Protein AF-0000000084714680 (afdb_homodimer)

Radius of gyration: 28.38 Å; Cα contacts (8 Å, |Δi|>4): 1231; chains: 2; bounding box: 52×91×64 Å

Organism: Cystobacter fuscus (strain ATCC 25194 / DSM 2262 / NBRC 100088 / M29) (NCBI:txid1242864)

Nearest PDB structures (foldseek):
  5ogl-assembly1_A  TM=5.690E-01  e=1.073E-03  Campylobacter lari RM2100
  8if8-assembly1_C  TM=4.526E-01  e=3.353E-04  Mycobacterium tuberculosis H37Rv
  8if8-assembly1_B  TM=4.795E-01  e=6.974E-04  Mycobacterium tuberculosis H37Rv
  3rce-assembly1_A  TM=5.609E-01  e=5.285E-03  Campylobacter lari
  7wld-assembly1_U  TM=5.405E-01  e=6.014E-03  Homo sapiens

pLDDT: mean 89.61, std 11.89, range [38.84, 98.88]

Sequence (722 aa):
MRELGARIAFPVGLFVFSRLALWLLARVSLVLETRLYRPPFKYPGLAGLEAFCWWDCGWYVGIAQEGYTRAQATNFFPLLPLLGRLVHELTGLSLPVALVGIAQVAGLLALVVLYQLFRELADEEESRTALLLFTAYPFAFFHSVGYPESLMVLLTALAVALSLRGRHGWAGLTLGVAGLARHLSLLAGFSLLYQQLRSRGGGLRALLHRDV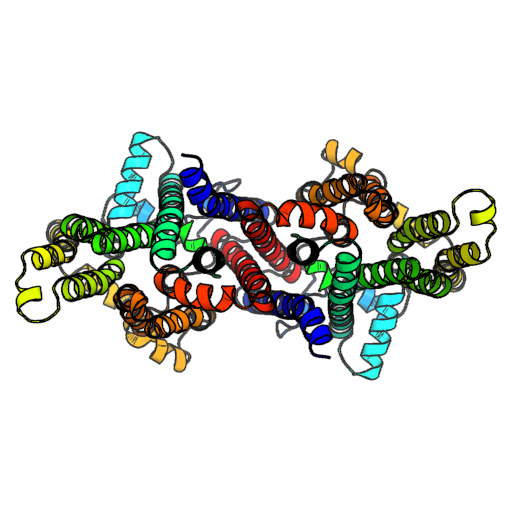LALLLPPLITSLYFVYLWRTFGDPQLWWKVRAQGWGGAWAGLGDWLRGKWAPEVGLYVVVSFIPGVGALLLLRQRRWWVLAAFALPLMLVLWTVGLVGLGRYSAAVWPAFLPLGAWLARRPALRDPIILGCALFQGMLVYFFVHSYPINMRELGARIAFPVGLFVFSRLALWLLARVSLVLETRLYRPPFKYPGLAGLEAFCWWDCGWYVGIAQEGYTRAQATNFFPLLPLLGRLVHELTGLSLPVALVGIAQVAGLLALVVLYQLFRELADEEESRTALLLFTAYPFAFFHSVGYPESLMVLLTALAVALSLRGRHGWAGLTLGVAGLARHLSLLAGFSLLYQQLRSRGGGLRALLHRDVLALLLPPLITSLYFVYLWRTFGDPQLWWKVRAQGWGGAWAGLGDWLRGKWAPEVGLYVVVSFIPGVGALLLLRQRRWWVLAAFALPLMLVLWTVGLVGLGRYSAAVWPAFLPLGAWLARRPALRDPIILGCALFQGMLVYFFVHSYPIN

Secondary structure (DSSP, 8-state):
-HHHHHHHHHHHHHHHHHHHHHHHHHHHHHHH-SS---TT----SSSSGGGG--THHHHHHHHHHH-S-SGGGGGS-SHHHHHHHHHHHHH---HHHHHHHHHHHHHHHHHHHHHHHHHHHS-HHHHHHHHHHHHHSTTGGGGGSSSSHHHHHHHHHHHHHHHHTT-HHHHHHHHHHHHHH-GGGGGGHHHHHHHHHHHTTSSHHHHTSGGGGGGGHHHHHHHHHHHHHHHHHS-TTHHHHHHHHHTTTTT-HHHHHHTT-S-HHHHHHHHHHHHHHHHHHHGGG-GGGHHHHHHHHHHHHHHHHH-STTHHHHHTT-GGGHHHHHHHHHT-HHHHHHHHHHHHHHHHHHHHHHHTT----/-HHHHHHHHHHHHHHHHHHHHHHHHHHHHHHH-SS---TT----SS-SGGGG--THHHHHHHHHHH-S-SGGGGGS-SHHHHHHHHHHHHH---HHHHHHHHHHHHHHHHHHHHHHHHHHHS-HHHHHHHHHHHHHSTTGGGGGSSSSHHHHHHHHHHHHHHHHTT-HHHHHHHHHHHHHH-GGGGGGHHHHHHHHHHHTTSSHHHHTSGGGGGGGHHHHHHHHHHHHHHHHHS-TTHHHHHHHHHSGGGG-HHHHHHTT-S-HHHHHHHHHHHHHHHHHHHGGG-GGGHHHHHHHHHHHHHHHHH-STTHHHHHTT-GGGHHHHHHHHHT-HHHHHHHHHHHHHHHHHHHHHHHTT----

Solvent-accessible surface area (backbone atoms only — not comparable to full-atom values): 34386 Å² total; per-residue (Å²): 105,71,66,56,46,61,65,42,41,37,40,51,31,37,42,52,31,44,51,50,27,51,48,50,43,46,29,51,48,46,68,76,41,72,77,61,40,42,78,90,56,66,84,91,60,85,61,49,63,49,49,36,39,54,72,70,22,51,56,37,42,46,34,36,72,72,40,86,80,47,73,72,50,54,76,55,46,56,46,51,22,53,50,15,37,51,46,18,70,73,70,68,45,54,48,49,43,25,30,16,49,51,9,43,53,29,31,48,51,23,40,46,53,46,43,57,49,35,44,75,73,39,53,68,60,25,21,51,36,10,52,49,44,50,63,24,34,51,38,26,66,41,30,49,18,29,44,44,48,10,44,27,41,26,28,37,49,49,16,49,48,30,34,76,71,65,38,37,59,60,14,16,49,37,26,9,55,16,23,28,33,33,67,73,34,48,43,42,50,44,16,46,50,47,46,49,29,60,75,52,73,37,66,72,68,28,64,68,34,74,62,47,56,20,65,50,35,24,62,54,50,36,43,50,56,34,51,48,35,25,74,74,71,70,37,57,58,46,47,61,50,43,46,58,64,71,50,68,54,33,71,42,18,55,69,42,49,75,71,64,76,55,58,72,67,41,54,51,23,55,61,60,37,45,55,43,48,52,13,20,58,47,20,68,77,38,77,88,35,38,45,44,26,41,21,29,42,58,48,47,52,48,42,45,36,31,32,46,70,48,24,27,43,53,46,48,48,42,60,56,9,28,45,44,47,12,41,58,30,52,76,33,67,46,49,35,58,21,50,40,43,17,28,14,23,39,17,19,38,51,49,52,41,36,50,32,51,41,90,73,57,106,70,64,57,45,60,65,41,40,37,42,51,30,37,42,53,31,43,51,49,27,52,50,50,42,49,35,50,49,49,68,76,40,73,78,64,40,40,80,88,54,68,83,94,59,92,49,65,60,49,46,36,40,53,72,69,22,50,55,36,43,47,34,35,73,72,40,86,81,49,73,71,50,52,76,56,48,56,45,51,22,52,51,16,36,51,45,16,72,73,69,67,46,56,46,49,42,26,30,16,48,50,8,43,52,29,31,49,51,21,40,46,52,46,43,56,49,36,45,75,72,38,54,68,62,24,22,52,36,10,51,48,44,50,63,23,34,50,38,27,64,41,29,48,19,29,44,43,49,11,44,28,40,24,26,37,49,48,15,50,50,31,35,75,70,67,37,37,58,60,14,16,50,36,26,8,55,15,23,28,33,34,67,75,33,48,43,42,50,44,16,46,50,47,46,49,29,60,74,52,74,36,68,70,67,28,64,68,34,74,62,47,58,23,64,48,35,24,62,54,51,34,44,50,57,34,53,47,35,25,72,75,71,70,37,58,58,45,47,61,52,44,45,55,68,74,49,53,70,26,68,43,18,54,68,43,48,77,71,63,75,56,58,73,68,41,54,51,21,55,62,59,38,46,54,44,47,53,13,19,60,48,20,68,76,39,76,87,36,38,46,43,27,42,20,28,43,58,47,48,52,47,42,46,35,32,31,45,70,46,24,26,44,54,46,49,47,43,61,57,9,28,45,46,48,11,40,59,29,53,75,32,66,46,51,36,57,21,50,40,44,17,28,14,22,39,18,18,36,50,50,52,41,36,50,31,47,42,93,73,57

InterPro domains:
  IPR007315 GPI mannosyltransferase 2 [PF04188] (49-196)
  IPR007315 GPI mannosyltransferase 2 [PTHR12468] (48-198)

Structure (mmCIF, N/CA/C/O backbone):
data_AF-0000000084714680-model_v1
#
loop_
_entity.id
_entity.type
_entity.pdbx_description
1 polymer 'Putative integral membrane protein'
#
loop_
_atom_site.group_PDB
_atom_site.id
_atom_site.type_symbol
_atom_site.label_atom_id
_atom_site.label_alt_id
_atom_site.label_comp_id
_atom_site.label_asym_id
_atom_site.label_entity_id
_atom_site.label_seq_id
_atom_site.pdbx_PDB_ins_code
_atom_site.Cartn_x
_atom_site.Cartn_y
_atom_site.Cartn_z
_atom_site.occupancy
_atom_site.B_iso_or_equiv
_atom_site.auth_seq_id
_atom_site.auth_comp_id
_atom_site.auth_asym_id
_atom_site.auth_atom_id
_atom_site.pdbx_PDB_model_num
ATOM 1 N N . MET A 1 1 ? -20.781 4.375 26.234 1 39.19 1 MET A N 1
ATOM 2 C CA . MET A 1 1 ? -19.406 3.879 26.219 1 39.19 1 MET A CA 1
ATOM 3 C C . MET A 1 1 ? -19.172 2.957 25.031 1 39.19 1 MET A C 1
ATOM 5 O O . MET A 1 1 ? -18.156 3.057 24.344 1 39.19 1 MET A O 1
ATOM 9 N N . ARG A 1 2 ? -20.156 2.002 24.766 1 51.03 2 ARG A N 1
ATOM 10 C CA . ARG A 1 2 ? -20.078 1.111 23.609 1 51.03 2 ARG A CA 1
ATOM 11 C C . ARG A 1 2 ? -20.156 1.898 22.297 1 51.03 2 ARG A C 1
ATOM 13 O O . ARG A 1 2 ? -19.453 1.572 21.344 1 51.03 2 ARG A O 1
ATOM 20 N N . GLU A 1 3 ? -20.969 2.947 22.359 1 55.44 3 GLU A N 1
ATOM 21 C CA . GLU A 1 3 ? -21.094 3.783 21.172 1 55.44 3 GLU A CA 1
ATOM 22 C C . GLU A 1 3 ? -19.812 4.562 20.906 1 55.44 3 GLU A C 1
ATOM 24 O O . GLU A 1 3 ? -19.406 4.703 19.75 1 55.44 3 GLU A O 1
ATOM 29 N N . LEU A 1 4 ? -19.234 5.098 21.984 1 56.41 4 LEU A N 1
ATOM 30 C CA . LEU A 1 4 ? -17.969 5.797 21.859 1 56.41 4 LEU A CA 1
ATOM 31 C C . LEU A 1 4 ? -16.875 4.855 21.359 1 56.41 4 LEU A C 1
ATOM 33 O O . LEU A 1 4 ? -16.031 5.246 20.547 1 56.41 4 LEU A O 1
ATOM 37 N N . GLY A 1 5 ? -16.938 3.713 21.859 1 61.12 5 GLY A N 1
ATOM 38 C CA . GLY A 1 5 ? -15.969 2.695 21.453 1 61.12 5 GLY A CA 1
ATOM 39 C C . GLY A 1 5 ? -16.047 2.363 19.969 1 61.12 5 GLY A C 1
ATOM 40 O O . GLY A 1 5 ? -15.016 2.291 19.297 1 61.12 5 GLY A O 1
ATOM 41 N N . ALA A 1 6 ? -17.25 2.242 19.641 1 64.75 6 ALA A N 1
ATOM 42 C CA . ALA A 1 6 ? -17.484 1.922 18.234 1 64.75 6 ALA A CA 1
ATOM 43 C C . ALA A 1 6 ? -17.078 3.08 17.328 1 64.75 6 ALA A C 1
ATOM 45 O O . ALA A 1 6 ? -16.562 2.863 16.234 1 64.75 6 ALA A O 1
ATOM 46 N N . ARG A 1 7 ? -17.156 4.254 18.031 1 78.06 7 ARG A N 1
ATOM 47 C CA . ARG A 1 7 ? -16.875 5.469 17.281 1 78.06 7 ARG A CA 1
ATOM 48 C C . ARG A 1 7 ? -15.375 5.691 17.141 1 78.06 7 ARG A C 1
ATOM 50 O O . ARG A 1 7 ? -14.922 6.398 16.234 1 78.06 7 ARG A O 1
ATOM 57 N N . ILE A 1 8 ? -14.641 5.086 18.016 1 89.75 8 ILE A N 1
ATOM 58 C CA . ILE A 1 8 ? -13.203 5.352 17.922 1 89.75 8 ILE A CA 1
ATOM 59 C C . ILE A 1 8 ? -12.484 4.121 17.391 1 89.75 8 ILE A C 1
ATOM 61 O O . ILE A 1 8 ? -11.305 4.188 17.047 1 89.75 8 ILE A O 1
ATOM 65 N N . ALA A 1 9 ? -13.172 3.062 17.281 1 89.88 9 ALA A N 1
ATOM 66 C CA . ALA A 1 9 ? -12.547 1.812 16.859 1 89.88 9 ALA A CA 1
ATOM 67 C C . ALA A 1 9 ? -11.961 1.934 15.461 1 89.88 9 ALA A C 1
ATOM 69 O O . ALA A 1 9 ? -10.852 1.456 15.203 1 89.88 9 ALA A O 1
ATOM 70 N N . PHE A 1 10 ? -12.672 2.668 14.609 1 92.62 10 PHE A N 1
ATOM 71 C CA . PHE A 1 10 ? -12.227 2.736 13.227 1 92.62 10 PHE A CA 1
ATOM 72 C C . PHE A 1 10 ? -10.961 3.576 13.094 1 92.62 10 PHE A C 1
ATOM 74 O O . PHE A 1 10 ? -9.953 3.109 12.562 1 92.62 10 PHE A O 1
ATOM 81 N N . PRO A 1 11 ? -10.953 4.809 13.664 1 95.81 11 PRO A N 1
ATOM 82 C CA . PRO A 1 11 ? -9.719 5.594 13.547 1 95.81 11 PRO A CA 1
ATOM 83 C C . PRO A 1 11 ? -8.547 4.969 14.297 1 95.81 11 PRO A C 1
ATOM 85 O O . PRO A 1 11 ? -7.402 5.066 13.852 1 95.81 11 PRO A O 1
ATOM 88 N N . VAL A 1 12 ? -8.781 4.348 15.359 1 95 12 VAL A N 1
ATOM 89 C CA . VAL A 1 12 ? -7.719 3.691 16.109 1 95 12 VAL A CA 1
ATOM 90 C C . VAL A 1 12 ? -7.184 2.496 15.328 1 95 12 VAL A C 1
ATOM 92 O O . VAL A 1 12 ? -5.973 2.271 15.273 1 95 12 VAL A O 1
ATOM 95 N N . GLY A 1 13 ? -8.125 1.704 14.758 1 92.38 13 GLY A N 1
ATOM 96 C CA . GLY A 1 13 ? -7.699 0.608 13.906 1 92.38 13 GLY A CA 1
ATOM 97 C C . GLY A 1 13 ? -6.875 1.065 12.719 1 92.38 13 GLY A C 1
ATOM 98 O O . GLY A 1 13 ? -5.855 0.454 12.391 1 92.38 13 GLY A O 1
ATOM 99 N N . LEU A 1 14 ? -7.309 2.141 12.086 1 94.38 14 LEU A N 1
ATOM 100 C CA . LEU A 1 14 ? -6.582 2.715 10.961 1 94.38 14 LEU A CA 1
ATOM 101 C C . LEU A 1 14 ? -5.172 3.119 11.367 1 94.38 14 LEU A C 1
ATOM 103 O O . LEU A 1 14 ? -4.211 2.869 10.641 1 94.38 14 LEU A O 1
ATOM 107 N N . PHE A 1 15 ? -5.113 3.732 12.531 1 95.94 15 PHE A N 1
ATOM 108 C CA . PHE A 1 15 ? -3.811 4.145 13.039 1 95.94 15 PHE A CA 1
ATOM 109 C C . PHE A 1 15 ? -2.93 2.934 13.312 1 95.94 15 PHE A C 1
ATOM 111 O O . PHE A 1 15 ? -1.786 2.875 12.859 1 95.94 15 PHE A O 1
ATOM 118 N N . VAL A 1 16 ? -3.404 1.96 14.023 1 93.5 16 VAL A N 1
ATOM 119 C CA . VAL A 1 16 ? -2.615 0.819 14.477 1 93.5 16 VAL A CA 1
ATOM 120 C C . VAL A 1 16 ? -2.096 0.038 13.273 1 93.5 16 VAL A C 1
ATOM 122 O O . VAL A 1 16 ? -0.899 -0.25 13.18 1 93.5 16 VAL A O 1
ATOM 125 N N . PHE A 1 17 ? -2.902 -0.217 12.305 1 90.5 17 PHE A N 1
ATOM 126 C CA . PHE A 1 17 ? -2.502 -1.084 11.203 1 90.5 17 PHE A CA 1
ATOM 127 C C . PHE A 1 17 ? -1.638 -0.324 10.203 1 90.5 17 PHE A C 1
ATOM 129 O O . PHE A 1 17 ? -0.724 -0.896 9.609 1 90.5 17 PHE A O 1
ATOM 136 N N . SER A 1 18 ? -1.928 0.949 9.992 1 93.19 18 SER A N 1
ATOM 137 C CA . SER A 1 18 ? -1.068 1.726 9.102 1 93.19 18 SER A CA 1
ATOM 138 C C . SER A 1 18 ? 0.313 1.935 9.711 1 93.19 18 SER A C 1
ATOM 140 O O . SER A 1 18 ? 1.329 1.766 9.039 1 93.19 18 SER A O 1
ATOM 142 N N . ARG A 1 19 ? 0.359 2.197 11.062 1 93.5 19 ARG A N 1
ATOM 143 C CA . ARG A 1 19 ? 1.641 2.457 11.711 1 93.5 19 ARG A CA 1
ATOM 144 C C . ARG A 1 19 ? 2.438 1.169 11.891 1 93.5 19 ARG A C 1
ATOM 146 O O . ARG A 1 19 ? 3.67 1.187 11.859 1 93.5 19 ARG A O 1
ATOM 153 N N . LEU A 1 20 ? 1.74 0.105 12.148 1 90.69 20 LEU A N 1
ATOM 154 C CA . LEU A 1 20 ? 2.418 -1.186 12.195 1 90.69 20 LEU A CA 1
ATOM 155 C C . LEU A 1 20 ? 3.043 -1.526 10.852 1 90.69 20 LEU A C 1
ATOM 157 O O . LEU A 1 20 ? 4.18 -2.006 10.789 1 90.69 20 LEU A O 1
ATOM 161 N N . ALA A 1 21 ? 2.293 -1.314 9.82 1 91.5 21 ALA A N 1
ATOM 162 C CA . ALA A 1 21 ? 2.805 -1.581 8.477 1 91.5 21 ALA A CA 1
ATOM 163 C C . ALA A 1 21 ? 4.023 -0.715 8.172 1 91.5 21 ALA A C 1
ATOM 165 O O . ALA A 1 21 ? 5.012 -1.198 7.613 1 91.5 21 ALA A O 1
ATOM 166 N N . LEU A 1 22 ? 3.953 0.566 8.516 1 92.56 22 LEU A N 1
ATOM 167 C CA . LEU A 1 22 ? 5.066 1.479 8.281 1 92.56 22 LEU A CA 1
ATOM 168 C C . LEU A 1 22 ? 6.297 1.054 9.078 1 92.56 22 LEU A C 1
ATOM 170 O O . LEU A 1 22 ? 7.414 1.084 8.562 1 92.56 22 LEU A O 1
ATOM 174 N N . TRP A 1 23 ? 6.023 0.676 10.289 1 89.88 23 TRP A N 1
ATOM 175 C CA . TRP A 1 23 ? 7.121 0.241 11.148 1 89.88 23 TRP A CA 1
ATOM 176 C C . TRP A 1 23 ? 7.758 -1.034 10.609 1 89.88 23 TRP A C 1
ATOM 178 O O . TRP A 1 23 ? 8.984 -1.144 10.547 1 89.88 23 TRP A O 1
ATOM 188 N N . LEU A 1 24 ? 6.965 -2.014 10.25 1 87.38 24 LEU A N 1
ATOM 189 C CA . LEU A 1 24 ? 7.473 -3.266 9.703 1 87.38 24 LEU A CA 1
ATOM 190 C C . LEU A 1 24 ? 8.211 -3.025 8.391 1 87.38 24 LEU A C 1
ATOM 192 O O . LEU A 1 24 ? 9.242 -3.648 8.125 1 87.38 24 LEU A O 1
ATOM 196 N N . LEU A 1 25 ? 7.605 -2.188 7.59 1 89.31 25 LEU A N 1
ATOM 197 C CA . LEU A 1 25 ? 8.242 -1.816 6.328 1 89.31 25 LEU A CA 1
ATOM 198 C C . LEU A 1 25 ? 9.633 -1.243 6.574 1 89.31 25 LEU A C 1
ATOM 200 O O . LEU A 1 25 ? 10.594 -1.637 5.91 1 89.31 25 LEU A O 1
ATOM 204 N N . ALA A 1 26 ? 9.734 -0.326 7.477 1 87.88 26 ALA A N 1
ATOM 205 C CA . ALA A 1 26 ? 11.023 0.293 7.789 1 87.88 26 ALA A CA 1
ATOM 206 C C . ALA A 1 26 ? 12.016 -0.74 8.312 1 87.88 26 ALA A C 1
ATOM 208 O O . ALA A 1 26 ? 13.164 -0.793 7.855 1 87.88 26 ALA A O 1
ATOM 209 N N . ARG A 1 27 ? 11.555 -1.599 9.188 1 85.19 27 ARG A N 1
ATOM 210 C CA . ARG A 1 27 ? 12.422 -2.6 9.797 1 85.19 27 ARG A CA 1
ATOM 211 C C . ARG A 1 27 ? 12.891 -3.615 8.766 1 85.19 27 ARG A C 1
ATOM 213 O O . ARG A 1 27 ? 14.086 -3.908 8.672 1 85.19 27 ARG A O 1
ATOM 220 N N . VAL A 1 28 ? 12.023 -4.133 8.023 1 84.81 28 VAL A N 1
ATOM 221 C CA . VAL A 1 28 ? 12.344 -5.168 7.047 1 84.81 28 VAL A CA 1
ATOM 222 C C . VAL A 1 28 ? 13.227 -4.582 5.945 1 84.81 28 VAL A C 1
ATOM 224 O O . VAL A 1 28 ? 14.188 -5.219 5.512 1 84.81 28 VAL A O 1
ATOM 227 N N . SER A 1 29 ? 12.891 -3.41 5.5 1 84.75 29 SER A N 1
ATOM 228 C CA . SER A 1 29 ? 13.664 -2.795 4.426 1 84.75 29 SER A CA 1
ATOM 229 C C . SER A 1 29 ? 15.102 -2.537 4.863 1 84.75 29 SER A C 1
ATOM 231 O O . SER A 1 29 ? 16.031 -2.725 4.082 1 84.75 29 SER A O 1
ATOM 233 N N . LEU A 1 30 ? 15.266 -2.146 6.078 1 80.69 30 LEU A N 1
ATOM 234 C CA . LEU A 1 30 ? 16.594 -1.802 6.566 1 80.69 30 LEU A CA 1
ATOM 235 C C . LEU A 1 30 ? 17.406 -3.059 6.859 1 80.69 30 LEU A C 1
ATOM 237 O O . LEU A 1 30 ? 18.641 -3.027 6.836 1 80.69 30 LEU A O 1
ATOM 241 N N . VAL A 1 31 ? 16.719 -4.156 7.125 1 78.94 31 VAL A N 1
ATOM 242 C CA . VAL A 1 31 ? 17.391 -5.438 7.316 1 78.94 31 VAL A CA 1
ATOM 243 C C . VAL A 1 31 ? 17.812 -6.008 5.961 1 78.94 31 VAL A C 1
ATOM 245 O O . VAL A 1 31 ? 18.906 -6.559 5.824 1 78.94 31 VAL A O 1
ATOM 248 N N . LEU A 1 32 ? 16.969 -5.867 5.016 1 77.25 32 LEU A N 1
ATOM 249 C CA . LEU A 1 32 ? 17.234 -6.457 3.705 1 77.25 32 LEU A CA 1
ATOM 250 C C . LEU A 1 32 ? 18.25 -5.633 2.932 1 77.25 32 LEU A C 1
ATOM 252 O O . LEU A 1 32 ? 18.984 -6.168 2.088 1 77.25 32 LEU A O 1
ATOM 256 N N . GLU A 1 33 ? 18.25 -4.355 3.141 1 74.12 33 GLU A N 1
ATOM 257 C CA . GLU A 1 33 ? 19.172 -3.475 2.445 1 74.12 33 GLU A CA 1
ATOM 258 C C . GLU A 1 33 ? 19.828 -2.482 3.41 1 74.12 33 GLU A C 1
ATOM 260 O O . GLU A 1 33 ? 19.234 -1.443 3.721 1 74.12 33 GLU A O 1
ATOM 265 N N . THR A 1 34 ? 20.953 -2.885 3.75 1 68.12 34 THR A N 1
ATOM 266 C CA . THR A 1 34 ? 21.656 -2.076 4.742 1 68.12 34 THR A CA 1
ATOM 267 C C . THR A 1 34 ? 22.531 -1.025 4.066 1 68.12 34 THR A C 1
ATOM 269 O O . THR A 1 34 ? 23.016 -0.108 4.723 1 68.12 34 THR A O 1
ATOM 272 N N . ARG A 1 35 ? 22.766 -1.176 2.756 1 62.41 35 ARG A N 1
ATOM 273 C CA . ARG A 1 35 ? 23.75 -0.356 2.068 1 62.41 35 ARG A CA 1
ATOM 274 C C . ARG A 1 35 ? 23.156 0.988 1.657 1 62.41 35 ARG A C 1
ATOM 276 O O . ARG A 1 35 ? 23.891 1.951 1.429 1 62.41 35 ARG A O 1
ATOM 283 N N . LEU A 1 36 ? 21.812 0.906 1.465 1 58.91 36 LEU A N 1
ATOM 284 C CA . LEU A 1 36 ? 21.234 2.08 0.821 1 58.91 36 LEU A CA 1
ATOM 285 C C . LEU A 1 36 ? 20.984 3.188 1.838 1 58.91 36 LEU A C 1
ATOM 287 O O . LEU A 1 36 ? 19.984 3.154 2.562 1 58.91 36 LEU A O 1
ATOM 291 N N . TYR A 1 37 ? 21.859 3.803 2.336 1 59.56 37 TYR A N 1
ATOM 292 C CA . TYR A 1 37 ? 21.688 5.047 3.078 1 59.56 37 TYR A CA 1
ATOM 293 C C . TYR A 1 37 ? 22.359 6.211 2.359 1 59.56 37 TYR A C 1
ATOM 295 O O . TYR A 1 37 ? 23.5 6.098 1.923 1 59.56 37 TYR A O 1
ATOM 303 N N . ARG A 1 38 ? 21.625 6.988 1.831 1 55.03 38 ARG A N 1
ATOM 304 C CA . ARG A 1 38 ? 22.266 8.156 1.256 1 55.03 38 ARG A CA 1
ATOM 305 C C . ARG A 1 38 ? 23.078 8.914 2.312 1 55.03 38 ARG A C 1
ATOM 307 O O . ARG A 1 38 ? 22.578 9.18 3.408 1 55.03 38 ARG A O 1
ATOM 314 N N . PRO A 1 39 ? 24.453 9.016 2.123 1 53.91 39 PRO A N 1
ATOM 315 C CA . PRO A 1 39 ? 25.156 9.922 3.033 1 53.91 39 PRO A CA 1
ATOM 316 C C . PRO A 1 39 ? 24.391 11.219 3.283 1 53.91 39 PRO A C 1
ATOM 318 O O . PRO A 1 39 ? 23.625 11.664 2.424 1 53.91 39 PRO A O 1
ATOM 321 N N . PRO A 1 40 ? 24.75 11.805 4.477 1 48.47 40 PRO A N 1
ATOM 322 C CA . PRO A 1 40 ? 25.656 11.43 5.566 1 48.47 40 PRO A CA 1
ATOM 323 C C . PRO A 1 40 ? 25 10.492 6.582 1 48.47 40 PRO A C 1
ATOM 325 O O . PRO A 1 40 ? 25.578 10.219 7.637 1 48.47 40 PRO A O 1
ATOM 328 N N . PHE A 1 41 ? 23.766 10.086 6.27 1 53.38 41 PHE A N 1
ATOM 329 C CA . PHE A 1 41 ? 23.078 9.422 7.367 1 53.38 41 PHE A CA 1
ATOM 330 C C . PHE A 1 41 ? 23.469 7.953 7.453 1 53.38 41 PHE A C 1
ATOM 332 O O . PHE A 1 41 ? 23.703 7.305 6.426 1 53.38 41 PHE A O 1
ATOM 339 N N . LYS A 1 42 ? 24.203 7.594 8.531 1 54.34 42 LYS A N 1
ATOM 340 C CA . LYS A 1 42 ? 24.484 6.188 8.82 1 54.34 42 LYS A CA 1
ATOM 341 C C . LYS A 1 42 ? 23.375 5.574 9.672 1 54.34 42 LYS A C 1
ATOM 343 O O . LYS A 1 42 ? 22.766 6.258 10.492 1 54.34 42 LYS A O 1
ATOM 348 N N . TYR A 1 43 ? 22.969 4.438 9.234 1 53.56 43 TYR A N 1
ATOM 349 C CA . TYR A 1 43 ? 21.891 3.771 9.945 1 53.56 43 TYR A CA 1
ATOM 350 C C . TYR A 1 43 ? 22.297 3.434 11.375 1 53.56 43 TYR A C 1
ATOM 352 O O . TYR A 1 43 ? 23.203 2.639 11.594 1 53.56 43 TYR A O 1
ATOM 360 N N . PRO A 1 44 ? 21.969 4.324 12.406 1 48.66 44 PRO A N 1
ATOM 361 C CA . PRO A 1 44 ? 22.516 4.188 13.758 1 48.66 44 PRO A CA 1
ATOM 362 C C . PRO A 1 44 ? 22.016 2.938 14.469 1 48.66 44 PRO A C 1
ATOM 364 O O . PRO A 1 44 ? 22.281 2.75 15.656 1 48.66 44 PRO A O 1
ATOM 367 N N . GLY A 1 45 ? 21.531 1.813 13.852 1 48.5 45 GLY A N 1
ATOM 368 C CA . GLY A 1 45 ? 21.172 0.639 14.633 1 48.5 45 GLY A CA 1
ATOM 369 C C . GLY A 1 45 ? 19.766 0.14 14.352 1 48.5 45 GLY A C 1
ATOM 370 O O . GLY A 1 45 ? 19.25 0.314 13.25 1 48.5 45 GLY A O 1
ATOM 371 N N . LEU A 1 46 ? 19.172 -0.577 15.5 1 49.69 46 LEU A N 1
ATOM 372 C CA . LEU A 1 46 ? 17.938 -1.35 15.398 1 49.69 46 LEU A CA 1
ATOM 373 C C . LEU A 1 46 ? 16.828 -0.526 14.75 1 49.69 46 LEU A C 1
ATOM 375 O O . LEU A 1 46 ? 16.656 0.655 15.062 1 49.69 46 LEU A O 1
ATOM 379 N N . ALA A 1 47 ? 16.359 -0.807 13.539 1 56.25 47 ALA A N 1
ATOM 380 C CA . ALA A 1 47 ? 15.297 -0.377 12.633 1 56.25 47 ALA A CA 1
ATOM 381 C C . ALA A 1 47 ? 14.031 -0.013 13.406 1 56.25 47 ALA A C 1
ATOM 383 O O . ALA A 1 47 ? 13.219 -0.886 13.734 1 56.25 47 ALA A O 1
ATOM 384 N N . GLY A 1 48 ? 14.25 1.085 14.359 1 67.19 48 GLY A N 1
ATOM 385 C CA . GLY A 1 48 ? 13.125 1.54 15.172 1 67.19 48 GLY A CA 1
ATOM 386 C C . GLY A 1 48 ? 12.5 2.818 14.648 1 67.19 48 GLY A C 1
ATOM 387 O O . GLY A 1 48 ? 12.469 3.055 13.438 1 67.19 48 GLY A O 1
ATOM 388 N N . LEU A 1 49 ? 11.906 3.494 15.484 1 77.44 49 LEU A N 1
ATOM 389 C CA . LEU A 1 49 ? 11.188 4.734 15.234 1 77.44 49 LEU A CA 1
ATOM 390 C C . LEU A 1 49 ? 12.125 5.809 14.695 1 77.44 49 LEU A C 1
ATOM 392 O O . LEU A 1 49 ? 11.688 6.742 14.023 1 77.44 49 LEU A O 1
ATOM 396 N N . GLU A 1 50 ? 13.477 5.613 14.844 1 83.19 50 GLU A N 1
ATOM 397 C CA . GLU A 1 50 ? 14.461 6.605 14.414 1 83.19 50 GLU A CA 1
ATOM 398 C C . GLU A 1 50 ? 14.547 6.66 12.891 1 83.19 50 GLU A C 1
ATOM 400 O O . GLU A 1 50 ? 15.016 7.652 12.328 1 83.19 50 GLU A O 1
ATOM 405 N N . ALA A 1 51 ? 14.055 5.562 12.242 1 84.5 51 ALA A N 1
ATOM 406 C CA . ALA A 1 51 ? 14.062 5.504 10.781 1 84.5 51 ALA A CA 1
ATOM 407 C C . ALA A 1 51 ? 13.156 6.57 10.18 1 84.5 51 ALA A C 1
ATOM 409 O O . ALA A 1 51 ? 13.266 6.895 8.992 1 84.5 51 ALA A O 1
ATOM 410 N N . PHE A 1 52 ? 12.328 7.152 11.055 1 91.12 52 PHE A N 1
ATOM 411 C CA . PHE A 1 52 ? 11.391 8.172 10.586 1 91.12 52 PHE A CA 1
ATOM 412 C C . PHE A 1 52 ? 11.852 9.562 10.992 1 91.12 52 PHE A C 1
ATOM 414 O O . PHE A 1 52 ? 11.062 10.5 11.023 1 91.12 52 PHE A O 1
ATOM 421 N N . CYS A 1 53 ? 13.133 9.727 11.352 1 90.81 53 CYS A N 1
ATOM 422 C CA . CYS A 1 53 ? 13.719 11.016 11.672 1 90.81 53 CYS A CA 1
ATOM 423 C C . CYS A 1 53 ? 14.883 11.336 10.742 1 90.81 53 CYS A C 1
ATOM 425 O O . CYS A 1 53 ? 16.047 11.203 11.133 1 90.81 53 CYS A O 1
ATOM 427 N N . TRP A 1 54 ? 14.547 11.711 9.57 1 88.5 54 TRP A N 1
ATOM 428 C CA . TRP A 1 54 ? 15.531 12.102 8.57 1 88.5 54 TRP A CA 1
ATOM 429 C C . TRP A 1 54 ? 15.297 13.547 8.117 1 88.5 54 TRP A C 1
ATOM 431 O O . TRP A 1 54 ? 14.203 14.086 8.281 1 88.5 54 TRP A O 1
ATOM 441 N N . TRP A 1 55 ? 16.375 14.203 7.57 1 89.56 55 TRP A N 1
ATOM 442 C CA . TRP A 1 55 ? 16.312 15.484 6.883 1 89.56 55 TRP A CA 1
ATOM 443 C C . TRP A 1 55 ? 15.859 16.594 7.836 1 89.56 55 TRP A C 1
ATOM 445 O O . TRP A 1 55 ? 16.562 16.906 8.797 1 89.56 55 TRP A O 1
ATOM 455 N N . ASP A 1 56 ? 14.648 17.062 7.707 1 91.56 56 ASP A N 1
ATOM 456 C CA . ASP A 1 56 ? 14.234 18.172 8.547 1 91.56 56 ASP A CA 1
ATOM 457 C C . ASP A 1 56 ? 14.195 17.781 10.023 1 91.56 56 ASP A C 1
ATOM 459 O O . ASP A 1 56 ? 14.32 18.625 10.906 1 91.56 56 ASP A O 1
ATOM 463 N N . CYS A 1 57 ? 14.016 16.516 10.234 1 93.25 57 CYS A N 1
ATOM 464 C CA . CYS A 1 57 ? 14.016 16.047 11.617 1 93.25 57 CYS A CA 1
ATOM 465 C C . CYS A 1 57 ? 15.336 16.375 12.305 1 93.25 57 CYS A C 1
ATOM 467 O O . CYS A 1 57 ? 15.359 16.672 13.5 1 93.25 57 CYS A O 1
ATOM 469 N N . GLY A 1 58 ? 16.422 16.375 11.555 1 92 58 GLY A N 1
ATOM 470 C CA . GLY A 1 58 ? 17.719 16.75 12.086 1 92 58 GLY A CA 1
ATOM 471 C C . GLY A 1 58 ? 17.75 18.172 12.617 1 92 58 GLY A C 1
ATOM 472 O O . GLY A 1 58 ? 18.406 18.438 13.633 1 92 58 GLY A O 1
ATOM 473 N N . TRP A 1 59 ? 17.094 19.016 11.93 1 93.88 59 TRP A N 1
ATOM 474 C CA . TRP A 1 59 ? 17.016 20.406 12.383 1 93.88 59 TRP A CA 1
ATOM 475 C C . TRP A 1 59 ? 16.25 20.5 13.703 1 93.88 59 TRP A C 1
ATOM 477 O O . TRP A 1 59 ? 16.656 21.234 14.609 1 93.88 59 TRP A O 1
ATOM 487 N N . TYR A 1 60 ? 15.219 19.75 13.789 1 96.88 60 TYR A N 1
ATOM 488 C CA . TYR A 1 60 ? 14.422 19.766 15.008 1 96.88 60 TYR A CA 1
ATOM 489 C C . TYR A 1 60 ? 15.195 19.172 16.172 1 96.88 60 TYR A C 1
ATOM 491 O O . TYR A 1 60 ? 15.086 19.641 17.312 1 96.88 60 TYR A O 1
ATOM 499 N N . VAL A 1 61 ? 15.93 18.125 15.875 1 95.75 61 VAL A N 1
ATOM 500 C CA . VAL A 1 61 ? 16.797 17.547 16.891 1 95.75 61 VAL A CA 1
ATOM 501 C C . VAL A 1 61 ? 17.797 18.578 17.391 1 95.75 61 VAL A C 1
ATOM 503 O O . VAL A 1 61 ? 18 18.75 18.594 1 95.75 61 VAL A O 1
ATOM 506 N N . GLY A 1 62 ? 18.438 19.266 16.484 1 96.62 62 GLY A N 1
ATOM 507 C CA . GLY A 1 62 ? 19.391 20.297 16.828 1 96.62 62 GLY A CA 1
ATOM 508 C C . GLY A 1 62 ? 18.797 21.406 17.672 1 96.62 62 GLY A C 1
ATOM 509 O O . GLY A 1 62 ? 19.406 21.828 18.672 1 96.62 62 GLY A O 1
ATOM 510 N N . ILE A 1 63 ? 17.672 21.859 17.281 1 97.25 63 ILE A N 1
ATOM 511 C CA . ILE A 1 63 ? 17 22.922 18.016 1 97.25 63 ILE A CA 1
ATOM 512 C C . ILE A 1 63 ? 16.625 22.438 19.406 1 97.25 63 ILE A C 1
ATOM 514 O O . ILE A 1 63 ? 16.75 23.188 20.391 1 97.25 63 ILE A O 1
ATOM 518 N N . ALA A 1 64 ? 16.141 21.234 19.484 1 97.44 64 ALA A N 1
ATOM 519 C CA . ALA A 1 64 ? 15.766 20.672 20.766 1 97.44 64 ALA A CA 1
ATOM 520 C C . ALA A 1 64 ? 16.969 20.531 21.688 1 97.44 64 ALA A C 1
ATOM 522 O O . ALA A 1 64 ? 16.844 20.672 22.906 1 97.44 64 ALA A O 1
ATOM 523 N N . GLN A 1 65 ? 18.078 20.297 21.141 1 96.19 65 GLN A N 1
ATOM 524 C CA . GLN A 1 65 ? 19.297 20.062 21.906 1 96.19 65 GLN A CA 1
ATOM 525 C C . GLN A 1 65 ? 19.922 21.375 22.344 1 96.19 65 GLN A C 1
ATOM 527 O O . GLN A 1 65 ? 20.281 21.531 23.516 1 96.19 65 GLN A O 1
ATOM 532 N N . GLU A 1 66 ? 20.078 22.375 21.391 1 96.38 66 GLU A N 1
ATOM 533 C CA . GLU A 1 66 ? 20.922 23.531 21.641 1 96.38 66 GLU A CA 1
ATOM 534 C C . GLU A 1 66 ? 20.125 24.828 21.5 1 96.38 66 GLU A C 1
ATOM 536 O O . GLU A 1 66 ? 20.641 25.906 21.797 1 96.38 66 GLU A O 1
ATOM 541 N N . GLY A 1 67 ? 18.859 24.719 21.125 1 95.06 67 GLY A N 1
ATOM 542 C CA . GLY A 1 67 ? 18.125 25.922 20.828 1 95.06 67 GLY A CA 1
ATOM 543 C C . GLY A 1 67 ? 18.422 26.5 19.453 1 95.06 67 GLY A C 1
ATOM 544 O O . GLY A 1 67 ? 18.984 25.812 18.594 1 95.06 67 GLY A O 1
ATOM 545 N N . TYR A 1 68 ? 17.906 27.672 19.203 1 96 68 TYR A N 1
ATOM 546 C CA . TYR A 1 68 ? 18.141 28.344 17.938 1 96 68 TYR A CA 1
ATOM 547 C C . TYR A 1 68 ? 19.5 29 17.906 1 96 68 TYR A C 1
ATOM 549 O O . TYR A 1 68 ? 19.656 30.172 18.281 1 96 68 TYR A O 1
ATOM 557 N N . THR A 1 69 ? 20.5 28.281 17.359 1 93.56 69 THR A N 1
ATOM 558 C CA . THR A 1 69 ? 21.875 28.766 17.328 1 93.56 69 THR A CA 1
ATOM 559 C C . THR A 1 69 ? 22.234 29.281 15.938 1 93.56 69 THR A C 1
ATOM 561 O O . THR A 1 69 ? 23.219 30 15.773 1 93.56 69 THR A O 1
ATOM 564 N N . ARG A 1 70 ? 21.516 28.781 14.922 1 91.12 70 ARG A N 1
ATOM 565 C CA . ARG A 1 70 ? 21.766 29.172 13.539 1 91.12 70 ARG A CA 1
ATOM 566 C C . ARG A 1 70 ? 20.562 29.859 12.93 1 91.12 70 ARG A C 1
ATOM 568 O O . ARG A 1 70 ? 19.422 29.469 13.203 1 91.12 70 ARG A O 1
ATOM 575 N N . ALA A 1 71 ? 20.844 30.781 12.102 1 90.06 71 ALA A N 1
ATOM 576 C CA . ALA A 1 71 ? 19.781 31.516 11.438 1 90.06 71 ALA A CA 1
ATOM 577 C C . ALA A 1 71 ? 18.891 30.594 10.617 1 90.06 71 ALA A C 1
ATOM 579 O O . ALA A 1 71 ? 17.672 30.766 10.578 1 90.06 71 ALA A O 1
ATOM 580 N N . GLN A 1 72 ? 19.438 29.625 9.969 1 90.81 72 GLN A N 1
ATOM 581 C CA . GLN A 1 72 ? 18.688 28.719 9.109 1 90.81 72 GLN A CA 1
ATOM 582 C C . GLN A 1 72 ? 17.688 27.891 9.914 1 90.81 72 GLN A C 1
ATOM 584 O O . GLN A 1 72 ? 16.656 27.469 9.383 1 90.81 72 GLN A O 1
ATOM 589 N N . ALA A 1 73 ? 17.969 27.719 11.172 1 93.56 73 ALA A N 1
ATOM 590 C CA . ALA A 1 73 ? 17.109 26.922 12.031 1 93.56 73 ALA A CA 1
ATOM 591 C C . ALA A 1 73 ? 15.766 27.625 12.266 1 93.56 73 ALA A C 1
ATOM 593 O O . ALA A 1 73 ? 14.781 26.984 12.641 1 93.56 73 ALA A O 1
ATOM 594 N N . THR A 1 74 ? 15.766 28.938 11.977 1 93.12 74 THR A N 1
ATOM 595 C CA . THR A 1 74 ? 14.57 29.719 12.273 1 93.12 74 THR A CA 1
ATOM 596 C C . THR A 1 74 ? 13.422 29.328 11.336 1 93.12 74 THR A C 1
ATOM 598 O O . THR A 1 74 ? 12.266 29.672 11.602 1 93.12 74 THR A O 1
ATOM 601 N N . ASN A 1 75 ? 13.703 28.594 10.266 1 90.56 75 ASN A N 1
ATOM 602 C CA . ASN A 1 75 ? 12.68 28.078 9.367 1 90.56 75 ASN A CA 1
ATOM 603 C C . ASN A 1 75 ? 11.828 27 10.047 1 90.56 75 ASN A C 1
ATOM 605 O O . ASN A 1 75 ? 10.742 26.672 9.562 1 90.56 75 ASN A O 1
ATOM 609 N N . PHE A 1 76 ? 12.336 26.5 11.148 1 94.75 76 PHE A N 1
ATOM 610 C CA . PHE A 1 76 ? 11.68 25.422 11.875 1 94.75 76 PHE A CA 1
ATOM 611 C C . PHE A 1 76 ? 11.086 25.938 13.188 1 94.75 76 PHE A C 1
ATOM 613 O O . PHE A 1 76 ? 11.828 26.234 14.125 1 94.75 76 PHE A O 1
ATOM 620 N N . PHE A 1 77 ? 9.812 25.922 13.234 1 96.69 77 PHE A N 1
ATOM 621 C CA . PHE A 1 77 ? 9.086 26.594 14.305 1 96.69 77 PHE A CA 1
ATOM 622 C C . PHE A 1 77 ? 9.211 25.828 15.609 1 96.69 77 PHE A C 1
ATOM 624 O O . PHE A 1 77 ? 9.562 24.641 15.602 1 96.69 77 PHE A O 1
ATOM 631 N N . PRO A 1 78 ? 8.93 26.406 16.656 1 97.56 78 PRO A N 1
ATOM 632 C CA . PRO A 1 78 ? 9.477 25.969 17.938 1 97.56 78 PRO A CA 1
ATOM 633 C C . PRO A 1 78 ? 8.617 24.891 18.609 1 97.56 78 PRO A C 1
ATOM 635 O O . PRO A 1 78 ? 9.094 24.188 19.5 1 97.56 78 PRO A O 1
ATOM 638 N N . LEU A 1 79 ? 7.379 24.75 18.25 1 98.31 79 LEU A N 1
ATOM 639 C CA . LEU A 1 79 ? 6.5 23.891 19.031 1 98.31 79 LEU A CA 1
ATOM 640 C C . LEU A 1 79 ? 7.035 22.469 19.094 1 98.31 79 LEU A C 1
ATOM 642 O O . LEU A 1 79 ? 7.172 21.891 20.172 1 98.31 79 LEU A O 1
ATOM 646 N N . LEU A 1 80 ? 7.398 21.844 17.969 1 98.5 80 LEU A N 1
ATOM 647 C CA . LEU A 1 80 ? 7.816 20.453 17.906 1 98.5 80 LEU A CA 1
ATOM 648 C C . LEU A 1 80 ? 9.125 20.234 18.656 1 98.5 80 LEU A C 1
ATOM 650 O O . LEU A 1 80 ? 9.234 19.359 19.5 1 98.5 80 LEU A O 1
ATOM 654 N N . PRO A 1 81 ? 10.164 21 18.406 1 98.19 81 PRO A N 1
ATOM 655 C CA . PRO A 1 81 ? 11.406 20.766 19.141 1 98.19 81 PRO A CA 1
ATOM 656 C C . PRO A 1 81 ? 11.273 21.047 20.641 1 98.19 81 PRO A C 1
ATOM 658 O O . PRO A 1 81 ? 11.922 20.391 21.453 1 98.19 81 PRO A O 1
ATOM 661 N N . LEU A 1 82 ? 10.453 22 21.031 1 97.94 82 LEU A N 1
ATOM 662 C CA . LEU A 1 82 ? 10.219 22.234 22.453 1 97.94 82 LEU A CA 1
ATOM 663 C C . LEU A 1 82 ? 9.547 21.031 23.094 1 97.94 82 LEU A C 1
ATOM 665 O O . LEU A 1 82 ? 9.914 20.641 24.203 1 97.94 82 LEU A O 1
ATOM 669 N N . LEU A 1 83 ? 8.562 20.5 22.453 1 98.56 83 LEU A N 1
ATOM 670 C CA . LEU A 1 83 ? 7.91 19.297 22.938 1 98.56 83 LEU A CA 1
ATOM 671 C C . LEU A 1 83 ? 8.883 18.125 22.953 1 98.56 83 LEU A C 1
ATOM 673 O O . LEU A 1 83 ? 8.859 17.297 23.891 1 98.56 83 LEU A O 1
ATOM 677 N N . GLY A 1 84 ? 9.641 18.016 21.906 1 98.19 84 GLY A N 1
ATOM 678 C CA . GLY A 1 84 ? 10.648 16.969 21.859 1 98.19 84 GLY A CA 1
ATOM 679 C C . GLY A 1 84 ? 11.617 17.016 23.031 1 98.19 84 GLY A C 1
ATOM 680 O O . GLY A 1 84 ? 11.914 15.977 23.625 1 98.19 84 GLY A O 1
ATOM 681 N N . ARG A 1 85 ? 12.086 18.203 23.312 1 98.25 85 ARG A N 1
ATOM 682 C CA . ARG A 1 85 ? 12.977 18.375 24.453 1 98.25 85 ARG A CA 1
ATOM 683 C C . ARG A 1 85 ? 12.297 17.969 25.75 1 98.25 85 ARG A C 1
ATOM 685 O O . ARG A 1 85 ? 12.898 17.281 26.594 1 98.25 85 ARG A O 1
ATOM 692 N N . LEU A 1 86 ? 11.078 18.391 25.938 1 98.31 86 LEU A N 1
ATOM 693 C CA . LEU A 1 86 ? 10.32 18.047 27.125 1 98.31 86 LEU A CA 1
ATOM 694 C C . LEU A 1 86 ? 10.195 16.547 27.281 1 98.31 86 LEU A C 1
ATOM 696 O O . LEU A 1 86 ? 10.43 16 28.375 1 98.31 86 LEU A O 1
ATOM 700 N N . VAL A 1 87 ? 9.812 15.812 26.234 1 97.75 87 VAL A N 1
ATOM 701 C CA . VAL A 1 87 ? 9.633 14.359 26.266 1 97.75 87 VAL A CA 1
ATOM 702 C C . VAL A 1 87 ? 10.977 13.68 26.531 1 97.75 87 VAL A C 1
ATOM 704 O O . VAL A 1 87 ? 11.047 12.727 27.312 1 97.75 87 VAL A O 1
ATOM 707 N N . HIS A 1 88 ? 11.961 14.203 25.859 1 96.62 88 HIS A N 1
ATOM 708 C CA . HIS A 1 88 ? 13.305 13.68 26.062 1 96.62 88 HIS A CA 1
ATOM 709 C C . HIS A 1 88 ? 13.719 13.805 27.531 1 96.62 88 HIS A C 1
ATOM 711 O O . HIS A 1 88 ? 14.211 12.844 28.125 1 96.62 88 HIS A O 1
ATOM 717 N N . GLU A 1 89 ? 13.5 14.945 28.156 1 97.69 89 GLU A N 1
ATOM 718 C CA . GLU A 1 89 ? 13.906 15.211 29.531 1 97.69 89 GLU A CA 1
ATOM 719 C C . GLU A 1 89 ? 13.07 14.406 30.516 1 97.69 89 GLU A C 1
ATOM 721 O O . GLU A 1 89 ? 13.586 13.953 31.547 1 97.69 89 GLU A O 1
ATOM 726 N N . LEU A 1 90 ? 11.867 14.172 30.219 1 97.81 90 LEU A N 1
ATOM 727 C CA . LEU A 1 90 ? 10.961 13.477 31.141 1 97.81 90 LEU A CA 1
ATOM 728 C C . LEU A 1 90 ? 11.148 11.969 31.047 1 97.81 90 LEU A C 1
ATOM 730 O O . LEU A 1 90 ? 10.961 11.258 32.031 1 97.81 90 LEU A O 1
ATOM 734 N N . THR A 1 91 ? 11.477 11.398 29.906 1 96.56 91 THR A N 1
ATOM 735 C CA . THR A 1 91 ? 11.414 9.953 29.703 1 96.56 91 THR A CA 1
ATOM 736 C C . THR A 1 91 ? 12.82 9.375 29.516 1 96.56 91 THR A C 1
ATOM 738 O O . THR A 1 91 ? 13.016 8.164 29.656 1 96.56 91 THR A O 1
ATOM 741 N N . GLY A 1 92 ? 13.797 10.203 29.078 1 95.06 92 GLY A N 1
ATOM 742 C CA . GLY A 1 92 ? 15.133 9.719 28.766 1 95.06 92 GLY A CA 1
ATOM 743 C C . GLY A 1 92 ? 15.258 9.18 27.359 1 95.06 92 GLY A C 1
ATOM 744 O O . GLY A 1 92 ? 16.344 8.75 26.938 1 95.06 92 GLY A O 1
ATOM 745 N N . LEU A 1 93 ? 14.211 9.266 26.594 1 93.44 93 LEU A N 1
ATOM 746 C CA . LEU A 1 93 ? 14.273 8.82 25.203 1 93.44 93 LEU A CA 1
ATOM 747 C C . LEU A 1 93 ? 15.203 9.711 24.391 1 93.44 93 LEU A C 1
ATOM 749 O O . LEU A 1 93 ? 15.383 10.891 24.703 1 93.44 93 LEU A O 1
ATOM 753 N N . SER A 1 94 ? 15.805 9.086 23.344 1 92.81 94 SER A N 1
ATOM 754 C CA . SER A 1 94 ? 16.578 9.93 22.453 1 92.81 94 SER A CA 1
ATOM 755 C C . SER A 1 94 ? 15.695 10.961 21.75 1 92.81 94 SER A C 1
ATOM 757 O O . SER A 1 94 ? 14.484 10.766 21.625 1 92.81 94 SER A O 1
ATOM 759 N N . LEU A 1 95 ? 16.234 12.07 21.375 1 94.75 95 LEU A N 1
ATOM 760 C CA . LEU A 1 95 ? 15.469 13.156 20.766 1 94.75 95 LEU A CA 1
ATOM 761 C C . LEU A 1 95 ? 14.789 12.695 19.484 1 94.75 95 LEU A C 1
ATOM 763 O O . LEU A 1 95 ? 13.609 12.992 19.266 1 94.75 95 LEU A O 1
ATOM 767 N N . PRO A 1 96 ? 15.5 11.906 18.625 1 93.31 96 PRO A N 1
ATOM 768 C CA . PRO A 1 96 ? 14.805 11.422 17.438 1 93.31 96 PRO A CA 1
ATOM 769 C C . PRO A 1 96 ? 13.57 10.586 17.766 1 93.31 96 PRO A C 1
ATOM 771 O O . PRO A 1 96 ? 12.508 10.773 17.156 1 93.31 96 PRO A O 1
ATOM 774 N N . VAL A 1 97 ? 13.656 9.727 18.75 1 92.81 97 VAL A N 1
ATOM 775 C CA . VAL A 1 97 ? 12.547 8.867 19.141 1 92.81 97 VAL A CA 1
ATOM 776 C C . VAL A 1 97 ? 11.438 9.711 19.781 1 92.81 97 VAL A C 1
ATOM 778 O O . VAL A 1 97 ? 10.25 9.453 19.562 1 92.81 97 VAL A O 1
ATOM 781 N N . ALA A 1 98 ? 11.836 10.688 20.5 1 95.5 98 ALA A N 1
ATOM 782 C CA . ALA A 1 98 ? 10.867 11.586 21.125 1 95.5 98 ALA A CA 1
ATOM 783 C C . ALA A 1 98 ? 10.062 12.344 20.062 1 95.5 98 ALA A C 1
ATOM 785 O O . ALA A 1 98 ? 8.836 12.445 20.172 1 95.5 98 ALA A O 1
ATOM 786 N N . LEU A 1 99 ? 10.742 12.906 19.094 1 96.5 99 LEU A N 1
ATOM 787 C CA . LEU A 1 99 ? 10.086 13.672 18.047 1 96.5 99 LEU A CA 1
ATOM 788 C C . LEU A 1 99 ? 9.117 12.797 17.25 1 96.5 99 LEU A C 1
ATOM 790 O O . LEU A 1 99 ? 7.98 13.195 16.984 1 96.5 99 LEU A O 1
ATOM 794 N N . VAL A 1 100 ? 9.539 11.609 16.891 1 95.81 100 VAL A N 1
ATOM 795 C CA . VAL A 1 100 ? 8.695 10.68 16.141 1 95.81 100 VAL A CA 1
ATOM 796 C C . VAL A 1 100 ? 7.512 10.242 17.016 1 95.81 100 VAL A C 1
ATOM 798 O O . VAL A 1 100 ? 6.395 10.094 16.516 1 95.81 100 VAL A O 1
ATOM 801 N N . GLY A 1 101 ? 7.801 10 18.297 1 95.94 101 GLY A N 1
ATOM 802 C CA . GLY A 1 101 ? 6.73 9.664 19.219 1 95.94 101 GLY A CA 1
ATOM 803 C C . GLY A 1 101 ? 5.641 10.719 19.281 1 95.94 101 GLY A C 1
ATOM 804 O O . GLY A 1 101 ? 4.453 10.391 19.297 1 95.94 101 GLY A O 1
ATOM 805 N N . ILE A 1 102 ? 6.016 11.93 19.328 1 97.56 102 ILE A N 1
ATOM 806 C CA . ILE A 1 102 ? 5.066 13.039 19.359 1 97.56 102 ILE A CA 1
ATOM 807 C C . ILE A 1 102 ? 4.238 13.031 18.078 1 97.56 102 ILE A C 1
ATOM 809 O O . ILE A 1 102 ? 3.02 13.219 18.109 1 97.56 102 ILE A O 1
ATOM 813 N N . ALA A 1 103 ? 4.926 12.859 16.953 1 97.19 103 ALA A N 1
ATOM 814 C CA . ALA A 1 103 ? 4.227 12.789 15.664 1 97.19 103 ALA A CA 1
ATOM 815 C C . ALA A 1 103 ? 3.203 11.656 15.656 1 97.19 103 ALA A C 1
ATOM 817 O O . ALA A 1 103 ? 2.104 11.812 15.117 1 97.19 103 ALA A O 1
ATOM 818 N N . GLN A 1 104 ? 3.537 10.523 16.281 1 96.94 104 GLN A N 1
ATOM 819 C CA . GLN A 1 104 ? 2.637 9.375 16.328 1 96.94 104 GLN A CA 1
ATOM 820 C C . GLN A 1 104 ? 1.418 9.672 17.203 1 96.94 104 GLN A C 1
ATOM 822 O O . GLN A 1 104 ? 0.287 9.367 16.812 1 96.94 104 GLN A O 1
ATOM 827 N N . VAL A 1 105 ? 1.643 10.203 18.312 1 98 105 VAL A N 1
ATOM 828 C CA . VAL A 1 105 ? 0.543 10.523 19.219 1 98 105 VAL A CA 1
ATOM 829 C C . VAL A 1 105 ? -0.368 11.562 18.578 1 98 105 VAL A C 1
ATOM 831 O O . VAL A 1 105 ? -1.594 11.43 18.609 1 98 105 VAL A O 1
ATOM 834 N N . ALA A 1 106 ? 0.253 12.594 18.047 1 98.56 106 ALA A N 1
ATOM 835 C CA . ALA A 1 106 ? -0.522 13.617 17.359 1 98.56 106 ALA A CA 1
ATOM 836 C C . ALA A 1 106 ? -1.296 13.023 16.188 1 98.56 106 ALA A C 1
ATOM 838 O O . ALA A 1 106 ? -2.438 13.414 15.922 1 98.56 106 ALA A O 1
ATOM 839 N N . GLY A 1 107 ? -0.628 12.125 15.43 1 98.19 107 GLY A N 1
ATOM 840 C CA . GLY A 1 107 ? -1.292 11.461 14.328 1 98.19 107 GLY A CA 1
ATOM 841 C C . GLY A 1 107 ? -2.512 10.664 14.75 1 98.19 107 GLY A C 1
ATOM 842 O O . GLY A 1 107 ? -3.555 10.719 14.094 1 98.19 107 GLY A O 1
ATOM 843 N N . LEU A 1 108 ? -2.412 9.93 15.836 1 98.06 108 LEU A N 1
ATOM 844 C CA . LEU A 1 108 ? -3.529 9.156 16.375 1 98.06 108 LEU A CA 1
ATOM 845 C C . LEU A 1 108 ? -4.688 10.07 16.766 1 98.06 108 LEU A C 1
ATOM 847 O O . LEU A 1 108 ? -5.832 9.828 16.375 1 98.06 108 LEU A O 1
ATOM 851 N N . LEU A 1 109 ? -4.383 11.07 17.484 1 98.5 109 LEU A N 1
ATOM 852 C CA . LEU A 1 109 ? -5.41 12.008 17.938 1 98.5 109 LEU A CA 1
ATOM 853 C C . LEU A 1 109 ? -6.035 12.734 16.75 1 98.5 109 LEU A C 1
ATOM 855 O O . LEU A 1 109 ? -7.234 13.023 16.75 1 98.5 109 LEU A O 1
ATOM 859 N N . ALA A 1 110 ? -5.184 13.055 15.797 1 98.56 110 ALA A N 1
ATOM 860 C CA . ALA A 1 110 ? -5.691 13.719 14.594 1 98.56 110 ALA A CA 1
ATOM 861 C C . ALA A 1 110 ? -6.734 12.852 13.891 1 98.56 110 ALA A C 1
ATOM 863 O O . ALA A 1 110 ? -7.777 13.352 13.461 1 98.56 110 ALA A O 1
ATOM 864 N N . LEU A 1 111 ? -6.461 11.57 13.734 1 98 111 LEU A N 1
ATOM 865 C CA . LEU A 1 111 ? -7.406 10.68 13.07 1 98 111 LEU A CA 1
ATOM 866 C C . LEU A 1 111 ? -8.727 10.625 13.836 1 98 111 LEU A C 1
ATOM 868 O O . LEU A 1 111 ? -9.797 10.594 13.227 1 98 111 LEU A O 1
ATOM 872 N N . VAL A 1 112 ? -8.688 10.633 15.117 1 97.81 112 VAL A N 1
ATOM 873 C CA . VAL A 1 112 ? -9.891 10.586 15.938 1 97.81 112 VAL A CA 1
ATOM 874 C C . VAL A 1 112 ? -10.688 11.875 15.773 1 97.81 112 VAL A C 1
ATOM 876 O O . VAL A 1 112 ? -11.898 11.844 15.539 1 97.81 112 VAL A O 1
ATOM 879 N N . VAL A 1 113 ? -10.008 12.984 15.875 1 98.25 113 VAL A N 1
ATOM 880 C CA . VAL A 1 113 ? -10.664 14.289 15.766 1 98.25 113 VAL A CA 1
ATOM 881 C C . VAL A 1 113 ? -11.25 14.453 14.367 1 98.25 113 VAL A C 1
ATOM 883 O O . VAL A 1 113 ? -12.375 14.922 14.211 1 98.25 113 VAL A O 1
ATOM 886 N N . LEU A 1 114 ? -10.484 14.086 13.352 1 98.38 114 LEU A N 1
ATOM 887 C CA . LEU A 1 114 ? -10.945 14.203 11.977 1 98.38 114 LEU A CA 1
ATOM 888 C C . LEU A 1 114 ? -12.188 13.352 11.742 1 98.38 114 LEU A C 1
ATOM 890 O O . LEU A 1 114 ? -13.141 13.797 11.094 1 98.38 114 LEU A O 1
ATOM 894 N N . TYR A 1 115 ? -12.148 12.156 12.227 1 97.06 115 TYR A N 1
ATOM 895 C CA . TYR A 1 115 ? -13.289 11.273 12.047 1 97.06 115 TYR A CA 1
ATOM 896 C C . TYR A 1 115 ? -14.547 11.875 12.664 1 97.06 115 TYR A C 1
ATOM 898 O O . TYR A 1 115 ? -15.617 11.867 12.055 1 97.06 115 TYR A O 1
ATOM 906 N N . GLN A 1 116 ? -14.445 12.375 13.875 1 96.56 116 GLN A N 1
ATOM 907 C CA . GLN A 1 116 ? -15.578 13.008 14.547 1 96.56 116 GLN A CA 1
ATOM 908 C C . GLN A 1 116 ? -16.062 14.227 13.773 1 96.56 116 GLN A C 1
ATOM 910 O O . GLN A 1 116 ? -17.266 14.422 13.609 1 96.56 116 GLN A O 1
ATOM 915 N N . LEU A 1 117 ? -15.141 14.984 13.344 1 97.38 117 LEU A N 1
ATOM 916 C CA . LEU A 1 117 ? -15.469 16.188 12.594 1 97.38 117 LEU A CA 1
ATOM 917 C C . LEU A 1 117 ? -16.156 15.844 11.281 1 97.38 117 LEU A C 1
ATOM 919 O O . LEU A 1 117 ? -17.156 16.453 10.922 1 97.38 117 LEU A O 1
ATOM 923 N N . PHE A 1 118 ? -15.602 14.859 10.508 1 97.56 118 PHE A N 1
ATOM 924 C CA . PHE A 1 118 ? -16.188 14.438 9.242 1 97.56 118 PHE A CA 1
ATOM 925 C C . PHE A 1 118 ? -17.609 13.906 9.461 1 97.56 118 PHE A C 1
ATOM 927 O O . PHE A 1 118 ? -18.5 14.148 8.648 1 97.56 118 PHE A O 1
ATOM 934 N N . ARG A 1 119 ? -17.859 13.211 10.547 1 95.81 119 ARG A N 1
ATOM 935 C CA . ARG A 1 119 ? -19.172 12.625 10.852 1 95.81 119 ARG A CA 1
ATOM 936 C C . ARG A 1 119 ? -20.203 13.719 11.117 1 95.81 119 ARG A C 1
ATOM 938 O O . ARG A 1 119 ? -21.406 13.5 10.945 1 95.81 119 ARG A O 1
ATOM 945 N N . GLU A 1 120 ? -19.766 14.852 11.555 1 95.12 120 GLU A N 1
ATOM 946 C CA . GLU A 1 120 ? -20.656 15.977 11.766 1 95.12 120 GLU A CA 1
ATOM 947 C C . GLU A 1 120 ? -21.078 16.609 10.445 1 95.12 120 GLU A C 1
ATOM 949 O O . GLU A 1 120 ? -22.109 17.281 10.367 1 95.12 120 GLU A O 1
ATOM 954 N N . LEU A 1 121 ? -20.297 16.375 9.453 1 96.81 121 LEU A N 1
ATOM 955 C CA . LEU A 1 121 ? -20.5 17.109 8.211 1 96.81 121 LEU A CA 1
ATOM 956 C C . LEU A 1 121 ? -20.953 16.172 7.098 1 96.81 121 LEU A C 1
ATOM 958 O O . LEU A 1 121 ? -21.344 16.625 6.02 1 96.81 121 LEU A O 1
ATOM 962 N N . ALA A 1 122 ? -20.875 14.883 7.305 1 96.88 122 ALA A N 1
ATOM 963 C CA . ALA A 1 122 ? -21.234 13.875 6.312 1 96.88 122 ALA A CA 1
ATOM 964 C C . ALA A 1 122 ? -21.703 12.586 6.988 1 96.88 122 ALA A C 1
ATOM 966 O O . ALA A 1 122 ? -21.656 12.469 8.211 1 96.88 122 ALA A O 1
ATOM 967 N N . ASP A 1 123 ? -22.234 11.641 6.238 1 95.81 123 ASP A N 1
ATOM 968 C CA . ASP A 1 123 ? -22.703 10.406 6.84 1 95.81 123 ASP A CA 1
ATOM 969 C C . ASP A 1 123 ? -21.547 9.477 7.188 1 95.81 123 ASP A C 1
ATOM 971 O O . ASP A 1 123 ? -20.391 9.797 6.93 1 95.81 123 ASP A O 1
ATOM 975 N N . GLU A 1 124 ? -21.844 8.367 7.824 1 93.56 124 GLU A N 1
ATOM 976 C CA . GLU A 1 124 ? -20.859 7.461 8.406 1 93.56 124 GLU A CA 1
ATOM 977 C C . GLU A 1 124 ? -19.938 6.883 7.328 1 93.56 124 GLU A C 1
ATOM 979 O O . GLU A 1 124 ? -18.719 6.867 7.488 1 93.56 124 GLU A O 1
ATOM 984 N N . GLU A 1 125 ? -20.531 6.426 6.191 1 93.25 125 GLU A N 1
ATOM 985 C CA . GLU A 1 125 ? -19.734 5.793 5.133 1 93.25 125 GLU A CA 1
ATOM 986 C C . GLU A 1 125 ? -18.828 6.805 4.438 1 93.25 125 GLU A C 1
ATOM 988 O O . GLU A 1 125 ? -17.688 6.496 4.109 1 93.25 125 GLU A O 1
ATOM 993 N N . GLU A 1 126 ? -19.375 7.996 4.238 1 96.81 126 GLU A N 1
ATOM 994 C CA . GLU A 1 126 ? -18.578 9.07 3.646 1 96.81 126 GLU A CA 1
ATOM 995 C C . GLU A 1 126 ? -17.406 9.438 4.543 1 96.81 126 GLU A C 1
ATOM 997 O O . GLU A 1 126 ? -16.281 9.625 4.062 1 96.81 126 GLU A O 1
ATOM 1002 N N . SER A 1 127 ? -17.688 9.547 5.844 1 96.75 127 SER A N 1
ATOM 1003 C CA . SER A 1 127 ? -16.656 9.922 6.812 1 96.75 127 SER A CA 1
ATOM 1004 C C . SER A 1 127 ? -15.57 8.852 6.898 1 96.75 127 SER A C 1
ATOM 1006 O O . SER A 1 127 ? -14.375 9.172 6.93 1 96.75 127 SER A O 1
ATOM 1008 N N . ARG A 1 128 ? -15.969 7.566 6.902 1 94.56 128 ARG A N 1
ATOM 1009 C CA . ARG A 1 128 ? -15.016 6.461 6.945 1 94.56 128 ARG A CA 1
ATOM 1010 C C . ARG A 1 128 ? -14.133 6.449 5.703 1 94.56 128 ARG A C 1
ATOM 1012 O O . ARG A 1 128 ? -12.914 6.281 5.805 1 94.56 128 ARG A O 1
ATOM 1019 N N . THR A 1 129 ? -14.789 6.613 4.566 1 96.5 129 THR A N 1
ATOM 1020 C CA . THR A 1 129 ? -14.062 6.598 3.303 1 96.5 129 THR A CA 1
ATOM 1021 C C . THR A 1 129 ? -13.102 7.777 3.217 1 96.5 129 THR A C 1
ATOM 1023 O O . THR A 1 129 ? -11.984 7.637 2.719 1 96.5 129 THR A O 1
ATOM 1026 N N . ALA A 1 130 ? -13.508 8.922 3.705 1 98.19 130 ALA A N 1
ATOM 1027 C CA . ALA A 1 130 ? -12.664 10.117 3.709 1 98.19 130 ALA A CA 1
ATOM 1028 C C . ALA A 1 130 ? -11.414 9.898 4.555 1 98.19 130 ALA A C 1
ATOM 1030 O O . ALA A 1 130 ? -10.305 10.234 4.133 1 98.19 130 ALA A O 1
ATOM 1031 N N . LEU A 1 131 ? -11.625 9.359 5.734 1 97.69 131 LEU A N 1
ATOM 1032 C CA . LEU A 1 131 ? -10.5 9.117 6.633 1 97.69 131 LEU A CA 1
ATOM 1033 C C . LEU A 1 131 ? -9.555 8.07 6.055 1 97.69 131 LEU A C 1
ATOM 1035 O O . LEU A 1 131 ? -8.336 8.188 6.188 1 97.69 131 LEU A O 1
ATOM 1039 N N . LEU A 1 132 ? -10.148 7.059 5.48 1 96.81 132 LEU A N 1
ATOM 1040 C CA . LEU A 1 132 ? -9.359 6.004 4.844 1 96.81 132 LEU A CA 1
ATOM 1041 C C . LEU A 1 132 ? -8.516 6.57 3.707 1 96.81 132 LEU A C 1
ATOM 1043 O O . LEU A 1 132 ? -7.336 6.238 3.582 1 96.81 132 LEU A O 1
ATOM 1047 N N . LEU A 1 133 ? -9.109 7.367 2.857 1 97.81 133 LEU A N 1
ATOM 1048 C CA . LEU A 1 133 ? -8.398 7.992 1.746 1 97.81 133 LEU A CA 1
ATOM 1049 C C . LEU A 1 133 ? -7.297 8.914 2.256 1 97.81 133 LEU A C 1
ATOM 1051 O O . LEU A 1 133 ? -6.199 8.945 1.691 1 97.81 133 LEU A O 1
ATOM 1055 N N . PHE A 1 134 ? -7.555 9.664 3.318 1 98.5 134 PHE A N 1
ATOM 1056 C CA . PHE A 1 134 ? -6.574 10.539 3.951 1 98.5 134 PHE A CA 1
ATOM 1057 C C . PHE A 1 134 ? -5.355 9.742 4.41 1 98.5 134 PHE A C 1
ATOM 1059 O O . PHE A 1 134 ? -4.219 10.172 4.219 1 98.5 134 PHE A O 1
ATOM 1066 N N . THR A 1 135 ? -5.602 8.562 4.961 1 97.81 135 THR A N 1
ATOM 1067 C CA . THR A 1 135 ? -4.539 7.723 5.508 1 97.81 135 THR A CA 1
ATOM 1068 C C . THR A 1 135 ? -3.785 7.008 4.387 1 97.81 135 THR A C 1
ATOM 1070 O O . THR A 1 135 ? -2.586 6.75 4.508 1 97.81 135 THR A O 1
ATOM 1073 N N . ALA A 1 136 ? -4.492 6.73 3.271 1 97.12 136 ALA A N 1
ATOM 1074 C CA . ALA A 1 136 ? -3.904 5.98 2.166 1 97.12 136 ALA A CA 1
ATOM 1075 C C . ALA A 1 136 ? -3.174 6.906 1.2 1 97.12 136 ALA A C 1
ATOM 1077 O O . ALA A 1 136 ? -2.406 6.449 0.349 1 97.12 136 ALA A O 1
ATOM 1078 N N . TYR A 1 137 ? -3.391 8.25 1.302 1 97.69 137 TYR A N 1
ATOM 1079 C CA . TYR A 1 137 ? -2.764 9.227 0.424 1 97.69 137 TYR A CA 1
ATOM 1080 C C . TYR A 1 137 ? -1.262 8.984 0.321 1 97.69 137 TYR A C 1
ATOM 1082 O O . TYR A 1 137 ? -0.604 8.695 1.321 1 97.69 137 TYR A O 1
ATOM 1090 N N . PRO A 1 138 ? -0.663 9.055 -0.848 1 96.25 138 PRO A N 1
ATOM 1091 C CA . PRO A 1 138 ? 0.725 8.641 -1.076 1 96.25 138 PRO A CA 1
ATOM 1092 C C . PRO A 1 138 ? 1.701 9.297 -0.101 1 96.25 138 PRO A C 1
ATOM 1094 O O . PRO A 1 138 ? 2.686 8.672 0.305 1 96.25 138 PRO A O 1
ATOM 1097 N N . PHE A 1 139 ? 1.432 10.5 0.315 1 97.5 139 PHE A N 1
ATOM 1098 C CA . PHE A 1 139 ? 2.381 11.219 1.157 1 97.5 139 PHE A CA 1
ATOM 1099 C C . PHE A 1 139 ? 1.889 11.281 2.598 1 97.5 139 PHE A C 1
ATOM 1101 O O . PHE A 1 139 ? 2.436 12.023 3.416 1 97.5 139 PHE A O 1
ATOM 1108 N N . ALA A 1 140 ? 0.902 10.469 2.938 1 97.69 140 ALA A N 1
ATOM 1109 C CA . ALA A 1 140 ? 0.293 10.508 4.266 1 97.69 140 ALA A CA 1
ATOM 1110 C C . ALA A 1 140 ? 1.267 10.008 5.328 1 97.69 140 ALA A C 1
ATOM 1112 O O . ALA A 1 140 ? 1.091 10.289 6.52 1 97.69 140 ALA A O 1
ATOM 1113 N N . PHE A 1 141 ? 2.326 9.266 4.93 1 96.25 141 PHE A N 1
ATOM 1114 C CA . PHE A 1 141 ? 3.273 8.703 5.887 1 96.25 141 PHE A CA 1
ATOM 1115 C C . PHE A 1 141 ? 4.02 9.812 6.621 1 96.25 141 PHE A C 1
ATOM 1117 O O . PHE A 1 141 ? 4.602 9.578 7.68 1 96.25 141 PHE A O 1
ATOM 1124 N N . PHE A 1 142 ? 3.953 11.055 6.137 1 97.38 142 PHE A N 1
ATOM 1125 C CA . PHE A 1 142 ? 4.625 12.172 6.785 1 97.38 142 PHE A CA 1
ATOM 1126 C C . PHE A 1 142 ? 3.992 12.477 8.141 1 97.38 142 PHE A C 1
ATOM 1128 O O . PHE A 1 142 ? 4.59 13.164 8.969 1 97.38 142 PHE A O 1
ATOM 1135 N N . HIS A 1 143 ? 2.83 11.969 8.352 1 97.31 143 HIS A N 1
ATOM 1136 C CA . HIS A 1 143 ? 2.205 12.109 9.664 1 97.31 143 HIS A CA 1
ATOM 1137 C C . HIS A 1 143 ? 2.85 11.18 10.688 1 97.31 143 HIS A C 1
ATOM 1139 O O . HIS A 1 143 ? 2.547 11.258 11.883 1 97.31 143 HIS A O 1
ATOM 1145 N N . SER A 1 144 ? 3.779 10.367 10.234 1 94.5 144 SER A N 1
ATOM 1146 C CA . SER A 1 144 ? 4.508 9.461 11.117 1 94.5 144 SER A CA 1
ATOM 1147 C C . SER A 1 144 ? 5.973 9.875 11.242 1 94.5 144 SER A C 1
ATOM 1149 O O . SER A 1 144 ? 6.758 9.195 11.906 1 94.5 144 SER A O 1
ATOM 1151 N N . VAL A 1 145 ? 6.324 10.883 10.617 1 95.31 145 VAL A N 1
ATOM 1152 C CA . VAL A 1 145 ? 7.699 11.367 10.578 1 95.31 145 VAL A CA 1
ATOM 1153 C C . VAL A 1 145 ? 7.898 12.438 11.648 1 95.31 145 VAL A C 1
ATOM 1155 O O . VAL A 1 145 ? 6.945 13.109 12.047 1 95.31 145 VAL A O 1
ATOM 1158 N N . GLY A 1 146 ? 9.133 12.5 12.164 1 95.12 146 GLY A N 1
ATOM 1159 C CA . GLY A 1 146 ? 9.438 13.508 13.164 1 95.12 146 GLY A CA 1
ATOM 1160 C C . GLY A 1 146 ? 9.336 14.922 12.641 1 95.12 146 GLY A C 1
ATOM 1161 O O . GLY A 1 146 ? 10.281 15.703 12.766 1 95.12 146 GLY A O 1
ATOM 1162 N N . TYR A 1 147 ? 8.219 15.195 11.969 1 96.75 147 TYR A N 1
ATOM 1163 C CA . TYR A 1 147 ? 7.855 16.5 11.414 1 96.75 147 TYR A CA 1
ATOM 1164 C C . TYR A 1 147 ? 6.621 17.062 12.102 1 96.75 147 TYR A C 1
ATOM 1166 O O . TYR A 1 147 ? 5.953 16.359 12.867 1 96.75 147 TYR A O 1
ATOM 1174 N N . PRO A 1 148 ? 6.352 18.281 11.938 1 97.75 148 PRO A N 1
ATOM 1175 C CA . PRO A 1 148 ? 5.223 18.891 12.641 1 97.75 148 PRO A CA 1
ATOM 1176 C C . PRO A 1 148 ? 3.896 18.703 11.906 1 97.75 148 PRO A C 1
ATOM 1178 O O . PRO A 1 148 ? 2.867 19.234 12.328 1 97.75 148 PRO A O 1
ATOM 1181 N N . GLU A 1 149 ? 3.838 17.969 10.82 1 97.31 149 GLU A N 1
ATOM 1182 C CA . GLU A 1 149 ? 2.646 17.859 9.984 1 97.31 149 GLU A CA 1
ATOM 1183 C C . GLU A 1 149 ? 1.492 17.219 10.75 1 97.31 149 GLU A C 1
ATOM 1185 O O . GLU A 1 149 ? 0.341 17.641 10.609 1 97.31 149 GLU A O 1
ATOM 1190 N N . SER A 1 150 ? 1.806 16.172 11.547 1 98 150 SER A N 1
ATOM 1191 C CA . SER A 1 150 ? 0.743 15.562 12.336 1 98 150 SER A CA 1
ATOM 1192 C C . SER A 1 150 ? 0.172 16.547 13.352 1 98 150 SER A C 1
ATOM 1194 O O . SER A 1 150 ? -1.034 16.562 13.602 1 98 150 SER A O 1
ATOM 1196 N N . LEU A 1 151 ? 1.034 17.375 13.945 1 98.5 151 LEU A N 1
ATOM 1197 C CA . LEU A 1 151 ? 0.58 18.406 14.867 1 98.5 151 LEU A CA 1
ATOM 1198 C C . LEU A 1 151 ? -0.283 19.438 14.141 1 98.5 151 LEU A C 1
ATOM 1200 O O . LEU A 1 151 ? -1.299 19.891 14.672 1 98.5 151 LEU A O 1
ATOM 1204 N N . MET A 1 152 ? 0.187 19.812 12.984 1 98.31 152 MET A N 1
ATOM 1205 C CA . MET A 1 152 ? -0.583 20.75 12.18 1 98.31 152 MET A CA 1
ATOM 1206 C C . MET A 1 152 ? -1.986 20.219 11.914 1 98.31 152 MET A C 1
ATOM 1208 O O . MET A 1 152 ? -2.971 20.938 12.094 1 98.31 152 MET A O 1
ATOM 1212 N N . VAL A 1 153 ? -2.08 18.984 11.484 1 98.75 153 VAL A N 1
ATOM 1213 C CA . VAL A 1 153 ? -3.373 18.375 11.172 1 98.75 153 VAL A CA 1
ATOM 1214 C C . VAL A 1 153 ? -4.238 18.328 12.43 1 98.75 153 VAL A C 1
ATOM 1216 O O . VAL A 1 153 ? -5.402 18.734 12.406 1 98.75 153 VAL A O 1
ATOM 1219 N N . LEU A 1 154 ? -3.707 17.891 13.523 1 98.81 154 LEU A N 1
ATOM 1220 C CA . LEU A 1 154 ? -4.445 17.734 14.773 1 98.81 154 LEU A CA 1
ATOM 1221 C C . LEU A 1 154 ? -4.977 19.094 15.25 1 98.81 154 LEU A C 1
ATOM 1223 O O . LEU A 1 154 ? -6.172 19.234 15.516 1 98.81 154 LEU A O 1
ATOM 1227 N N . LEU A 1 155 ? -4.125 20.047 15.328 1 98.88 155 LEU A N 1
ATOM 1228 C CA . LEU A 1 155 ? -4.473 21.312 15.961 1 98.88 155 LEU A CA 1
ATOM 1229 C C . LEU A 1 155 ? -5.387 22.141 15.062 1 98.88 155 LEU A C 1
ATOM 1231 O O . LEU A 1 155 ? -6.273 22.844 15.547 1 98.88 155 LEU A O 1
ATOM 1235 N N . THR A 1 156 ? -5.18 22.094 13.766 1 98.81 156 THR A N 1
ATOM 1236 C CA . THR A 1 156 ? -6.098 22.812 12.883 1 98.81 156 THR A CA 1
ATOM 1237 C C . THR A 1 156 ? -7.469 22.141 12.883 1 98.81 156 THR A C 1
ATOM 1239 O O . THR A 1 156 ? -8.5 22.828 12.898 1 98.81 156 THR A O 1
ATOM 1242 N N . ALA A 1 157 ? -7.512 20.812 12.82 1 98.81 157 ALA A N 1
ATOM 1243 C CA . ALA A 1 157 ? -8.789 20.109 12.891 1 98.81 157 ALA A CA 1
ATOM 1244 C C . ALA A 1 157 ? -9.516 20.422 14.195 1 98.81 157 ALA A C 1
ATOM 1246 O O . ALA A 1 157 ? -10.734 20.625 14.195 1 98.81 157 ALA A O 1
ATOM 1247 N N . LEU A 1 158 ? -8.773 20.406 15.266 1 98.75 158 LEU A N 1
ATOM 1248 C CA . LEU A 1 158 ? -9.359 20.719 16.562 1 98.75 158 LEU A CA 1
ATOM 1249 C C . LEU A 1 158 ? -9.891 22.141 16.609 1 98.75 158 LEU A C 1
ATOM 1251 O O . LEU A 1 158 ? -10.969 22.391 17.156 1 98.75 158 LEU A O 1
ATOM 1255 N N . ALA A 1 159 ? -9.125 23.062 16.094 1 98.62 159 ALA A N 1
ATOM 1256 C CA . ALA A 1 159 ? -9.555 24.453 16.062 1 98.62 159 ALA A CA 1
ATOM 1257 C C . ALA A 1 159 ? -10.859 24.609 15.289 1 98.62 159 ALA A C 1
ATOM 1259 O O . ALA A 1 159 ? -11.789 25.281 15.75 1 98.62 159 ALA A O 1
ATOM 1260 N N . VAL A 1 160 ? -10.953 24 14.141 1 98.31 160 VAL A N 1
ATOM 1261 C CA . VAL A 1 160 ? -12.156 24.078 13.32 1 98.31 160 VAL A CA 1
ATOM 1262 C C . VAL A 1 160 ? -13.32 23.406 14.047 1 98.31 160 VAL A C 1
ATOM 1264 O O . VAL A 1 160 ? -14.438 23.938 14.062 1 98.31 160 VAL A O 1
ATOM 1267 N N . ALA A 1 161 ? -13.086 22.25 14.664 1 97.94 161 ALA A N 1
ATOM 1268 C CA . ALA A 1 161 ? -14.117 21.547 15.406 1 97.94 161 ALA A CA 1
ATOM 1269 C C . ALA A 1 161 ? -14.648 22.406 16.547 1 97.94 161 ALA A C 1
ATOM 1271 O O . ALA A 1 161 ? -15.859 22.453 16.781 1 97.94 161 ALA A O 1
ATOM 1272 N N . LEU A 1 162 ? -13.766 23.031 17.266 1 97.44 162 LEU A N 1
ATOM 1273 C CA . LEU A 1 162 ? -14.156 23.906 18.375 1 97.44 162 LEU A CA 1
ATOM 1274 C C . LEU A 1 162 ? -14.961 25.094 17.875 1 97.44 162 LEU A C 1
ATOM 1276 O O . LEU A 1 162 ? -15.938 25.5 18.5 1 97.44 162 LEU A O 1
ATOM 1280 N N . SER A 1 163 ? -14.578 25.641 16.781 1 95.69 163 SER A N 1
ATOM 1281 C CA . SER A 1 163 ? -15.305 26.766 16.203 1 95.69 163 SER A CA 1
ATOM 1282 C C . SER A 1 163 ? -16.719 26.359 15.82 1 95.69 163 SER A C 1
ATOM 1284 O O . SER A 1 163 ? -17.672 27.109 16.047 1 95.69 163 SER A O 1
ATOM 1286 N N . LEU A 1 164 ? -16.844 25.188 15.234 1 94.88 164 LEU A N 1
ATOM 1287 C CA . LEU A 1 164 ? -18.156 24.688 14.836 1 94.88 164 LEU A CA 1
ATOM 1288 C C . LEU A 1 164 ? -19.062 24.5 16.047 1 94.88 164 LEU A C 1
ATOM 1290 O O . LEU A 1 164 ? -20.281 24.609 15.93 1 94.88 164 LEU A O 1
ATOM 1294 N N . ARG A 1 165 ? -18.469 24.281 17.156 1 94.25 165 ARG A N 1
ATOM 1295 C CA . ARG A 1 165 ? -19.234 24.062 18.391 1 94.25 165 ARG A CA 1
ATOM 1296 C C . ARG A 1 165 ? -19.453 25.391 19.125 1 94.25 165 ARG A C 1
ATOM 1298 O O . ARG A 1 165 ? -19.969 25.406 20.25 1 94.25 165 ARG A O 1
ATOM 1305 N N . GLY A 1 166 ? -18.922 26.438 18.641 1 92.31 166 GLY A N 1
ATOM 1306 C CA . GLY A 1 166 ? -19.156 27.766 19.203 1 92.31 166 GLY A CA 1
ATOM 1307 C C . GLY A 1 166 ? -18.125 28.156 20.25 1 92.31 166 GLY A C 1
ATOM 1308 O O . GLY A 1 166 ? -18.312 29.125 20.984 1 92.31 166 GLY A O 1
ATOM 1309 N N . ARG A 1 167 ? -17.094 27.391 20.375 1 94.88 167 ARG A N 1
ATOM 1310 C CA . ARG A 1 167 ? -16.031 27.703 21.312 1 94.88 167 ARG A CA 1
ATOM 1311 C C . ARG A 1 167 ? -14.906 28.484 20.656 1 94.88 167 ARG A C 1
ATOM 1313 O O . ARG A 1 167 ? -13.773 28.016 20.578 1 94.88 167 ARG A O 1
ATOM 1320 N N . HIS A 1 168 ? -15.156 29.703 20.312 1 93.31 168 HIS A N 1
ATOM 1321 C CA . HIS A 1 168 ? -14.312 30.516 19.438 1 93.31 168 HIS A CA 1
ATOM 1322 C C . HIS A 1 168 ? -13 30.875 20.125 1 93.31 168 HIS A C 1
ATOM 1324 O O . HIS A 1 168 ? -11.953 30.922 19.484 1 93.31 168 HIS A O 1
ATOM 1330 N N . GLY A 1 169 ? -13.016 31.172 21.438 1 94.38 169 GLY A N 1
ATOM 1331 C CA . GLY A 1 169 ? -11.789 31.453 22.172 1 94.38 169 GLY A CA 1
ATOM 1332 C C . GLY A 1 169 ? -10.805 30.297 22.156 1 94.38 169 GLY A C 1
ATOM 1333 O O . GLY A 1 169 ? -9.617 30.5 21.875 1 94.38 169 GLY A O 1
ATOM 1334 N N . TRP A 1 170 ? -11.336 29.109 22.453 1 97.38 170 TRP A N 1
ATOM 1335 C CA . TRP A 1 170 ? -10.508 27.906 22.438 1 97.38 170 TRP A CA 1
ATOM 1336 C C . TRP A 1 170 ? -10.016 27.594 21.016 1 97.38 170 TRP A C 1
ATOM 1338 O O . TRP A 1 170 ? -8.898 27.094 20.844 1 97.38 170 TRP A O 1
ATOM 1348 N N . ALA A 1 171 ? -10.875 27.844 20.031 1 97.88 171 ALA A N 1
ATOM 1349 C CA . ALA A 1 171 ? -10.492 27.641 18.641 1 97.88 171 ALA A CA 1
ATOM 1350 C C . ALA A 1 171 ? -9.305 28.531 18.266 1 97.88 171 ALA A C 1
ATOM 1352 O O . ALA A 1 171 ? -8.336 28.062 17.672 1 97.88 171 ALA A O 1
ATOM 1353 N N . GLY A 1 172 ? -9.422 29.797 18.656 1 97.19 172 GLY A N 1
ATOM 1354 C CA . GLY A 1 172 ? -8.344 30.734 18.391 1 97.19 172 GLY A CA 1
ATOM 1355 C C . GLY A 1 172 ? -7.047 30.359 19.094 1 97.19 172 GLY A C 1
ATOM 1356 O O . GLY A 1 172 ? -5.969 30.453 18.5 1 97.19 172 GLY A O 1
ATOM 1357 N N . LEU A 1 173 ? -7.172 29.984 20.375 1 97.75 173 LEU A N 1
ATOM 1358 C CA . LEU A 1 173 ? -6 29.594 21.141 1 97.75 173 LEU A CA 1
ATOM 1359 C C . LEU A 1 173 ? -5.332 28.375 20.531 1 97.75 173 LEU A C 1
ATOM 1361 O O . LEU A 1 173 ? -4.105 28.328 20.375 1 97.75 173 LEU A O 1
ATOM 1365 N N . THR A 1 174 ? -6.125 27.391 20.188 1 98.56 174 THR A N 1
ATOM 1366 C CA . THR A 1 174 ? -5.625 26.156 19.578 1 98.56 174 THR A CA 1
ATOM 1367 C C . THR A 1 174 ? -4.934 26.453 18.25 1 98.56 174 THR A C 1
ATOM 1369 O O . THR A 1 174 ? -3.861 25.922 17.969 1 98.56 174 THR A O 1
ATOM 1372 N N . LEU A 1 175 ? -5.496 27.312 17.438 1 98.5 175 LEU A N 1
ATOM 1373 C CA . LEU A 1 175 ? -4.914 27.672 16.141 1 98.5 175 LEU A CA 1
ATOM 1374 C C . LEU A 1 175 ? -3.607 28.438 16.328 1 98.5 175 LEU A C 1
ATOM 1376 O O . LEU A 1 175 ? -2.682 28.297 15.531 1 98.5 175 LEU A O 1
ATOM 1380 N N . GLY A 1 176 ? -3.57 29.281 17.359 1 98.19 176 GLY A N 1
ATOM 1381 C CA . GLY A 1 176 ? -2.322 29.969 17.688 1 98.19 176 GLY A CA 1
ATOM 1382 C C . GLY A 1 176 ? -1.184 29 17.984 1 98.19 176 GLY A C 1
ATOM 1383 O O . GLY A 1 176 ? -0.069 29.188 17.484 1 98.19 176 GLY A O 1
ATOM 1384 N N . VAL A 1 177 ? -1.47 27.969 18.766 1 98.38 177 VAL A N 1
ATOM 1385 C CA . VAL A 1 177 ? -0.48 26.938 19.062 1 98.38 177 VAL A CA 1
ATOM 1386 C C . VAL A 1 177 ? -0.104 26.188 17.781 1 98.38 177 VAL A C 1
ATOM 1388 O O . VAL A 1 177 ? 1.062 25.844 17.578 1 98.38 177 VAL A O 1
ATOM 1391 N N . ALA A 1 178 ? -1.084 25.969 16.922 1 98.62 178 ALA A N 1
ATOM 1392 C CA . ALA A 1 178 ? -0.829 25.312 15.648 1 98.62 178 ALA A CA 1
ATOM 1393 C C . ALA A 1 178 ? 0.171 26.109 14.812 1 98.62 178 ALA A C 1
ATOM 1395 O O . ALA A 1 178 ? 0.998 25.531 14.102 1 98.62 178 ALA A O 1
ATOM 1396 N N . GLY A 1 179 ? 0.024 27.406 14.93 1 97.81 179 GLY A N 1
ATOM 1397 C CA . GLY A 1 179 ? 0.942 28.281 14.203 1 97.81 179 GLY A CA 1
ATOM 1398 C C . GLY A 1 179 ? 2.385 28.125 14.648 1 97.81 179 GLY A C 1
ATOM 1399 O O . GLY A 1 179 ? 3.307 28.344 13.859 1 97.81 179 GLY A O 1
ATOM 1400 N N . LEU A 1 180 ? 2.58 27.719 15.898 1 97.81 180 LEU A N 1
ATOM 1401 C CA . LEU A 1 180 ? 3.922 27.516 16.438 1 97.81 180 LEU A CA 1
ATOM 1402 C C . LEU A 1 180 ? 4.496 26.188 15.984 1 97.81 180 LEU A C 1
ATOM 1404 O O . LEU A 1 180 ? 5.699 25.938 16.094 1 97.81 180 LEU A O 1
ATOM 1408 N N . ALA A 1 181 ? 3.648 25.312 15.461 1 97.19 181 ALA A N 1
ATOM 1409 C CA . ALA A 1 181 ? 4.113 24.078 14.836 1 97.19 181 ALA A CA 1
ATOM 1410 C C . ALA A 1 181 ? 4.512 24.312 13.383 1 97.19 181 ALA A C 1
ATOM 1412 O O . ALA A 1 181 ? 5.586 23.891 12.953 1 97.19 181 ALA A O 1
ATOM 1413 N N . ARG A 1 182 ? 3.609 24.938 12.703 1 94.19 182 ARG A N 1
ATOM 1414 C CA . ARG A 1 182 ? 3.779 25.281 11.289 1 94.19 182 ARG A CA 1
ATOM 1415 C C . ARG A 1 182 ? 2.996 26.547 10.945 1 94.19 182 ARG A C 1
ATOM 1417 O O . ARG A 1 182 ? 1.8 26.641 11.227 1 94.19 182 ARG A O 1
ATOM 1424 N N . HIS A 1 183 ? 3.609 27.484 10.25 1 92.81 183 HIS A N 1
ATOM 1425 C CA . HIS A 1 183 ? 2.988 28.766 9.945 1 92.81 183 HIS A CA 1
ATOM 1426 C C . HIS A 1 183 ? 1.784 28.594 9.023 1 92.81 183 HIS A C 1
ATOM 1428 O O . HIS A 1 183 ? 0.826 29.359 9.094 1 92.81 183 HIS A O 1
ATOM 1434 N N . LEU A 1 184 ? 1.7 27.516 8.211 1 94.56 184 LEU A N 1
ATOM 1435 C CA . LEU A 1 184 ? 0.612 27.266 7.27 1 94.56 184 LEU A CA 1
ATOM 1436 C C . LEU A 1 184 ? -0.69 26.984 8.008 1 94.56 184 LEU A C 1
ATOM 1438 O O . LEU A 1 184 ? -1.774 27.109 7.438 1 94.56 184 LEU A O 1
ATOM 1442 N N . SER A 1 185 ? -0.58 26.594 9.266 1 97.62 185 SER A N 1
ATOM 1443 C CA . SER A 1 185 ? -1.765 26.297 10.07 1 97.62 185 SER A CA 1
ATOM 1444 C C . SER A 1 185 ? -2.646 27.531 10.211 1 97.62 185 SER A C 1
ATOM 1446 O O . SER A 1 185 ? -3.863 27.422 10.375 1 97.62 185 SER A O 1
ATOM 1448 N N . LEU A 1 186 ? -2.047 28.719 10.125 1 97.31 186 LEU A N 1
ATOM 1449 C CA . LEU A 1 186 ? -2.762 29.969 10.344 1 97.31 186 LEU A CA 1
ATOM 1450 C C . LEU A 1 186 ? -3.828 30.172 9.273 1 97.31 186 LEU A C 1
ATOM 1452 O O . LEU A 1 186 ? -4.801 30.906 9.492 1 97.31 186 LEU A O 1
ATOM 1456 N N . LEU A 1 187 ? -3.67 29.5 8.188 1 97.56 187 LEU A N 1
ATOM 1457 C CA . LEU A 1 187 ? -4.645 29.641 7.105 1 97.56 187 LEU A CA 1
ATOM 1458 C C . LEU A 1 187 ? -5.992 29.062 7.516 1 97.56 187 LEU A C 1
ATOM 1460 O O . LEU A 1 187 ? -7.023 29.391 6.926 1 97.56 187 LEU A O 1
ATOM 1464 N N . ALA A 1 188 ? -5.98 28.203 8.516 1 98.44 188 ALA A N 1
ATOM 1465 C CA . ALA A 1 188 ? -7.246 27.703 9.047 1 98.44 188 ALA A CA 1
ATOM 1466 C C . ALA A 1 188 ? -8.039 28.82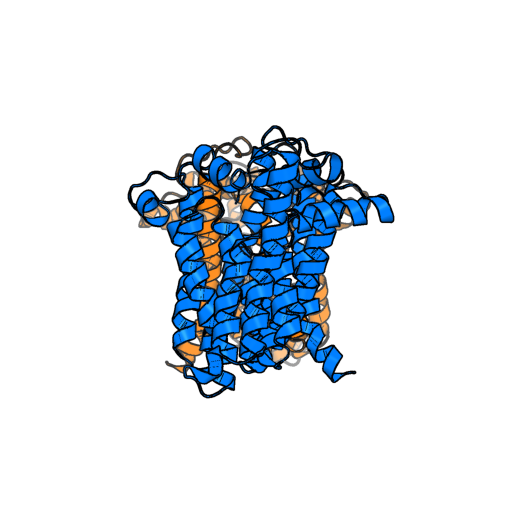8 9.711 1 98.44 188 ALA A C 1
ATOM 1468 O O . ALA A 1 188 ? -9.242 28.672 9.969 1 98.44 188 ALA A O 1
ATOM 1469 N N . GLY A 1 189 ? -7.41 29.984 9.953 1 97.5 189 GLY A N 1
ATOM 1470 C CA . GLY A 1 189 ? -8.109 31.156 10.461 1 97.5 189 GLY A CA 1
ATOM 1471 C C . GLY A 1 189 ? -9.25 31.594 9.578 1 97.5 189 GLY A C 1
ATOM 1472 O O . GLY A 1 189 ? -10.258 32.094 10.07 1 97.5 189 GLY A O 1
ATOM 1473 N N . PHE A 1 190 ? -9.102 31.359 8.289 1 97 190 PHE A N 1
ATOM 1474 C CA . PHE A 1 190 ? -10.18 31.703 7.371 1 97 190 PHE A CA 1
ATOM 1475 C C . PHE A 1 190 ? -11.414 30.859 7.645 1 97 190 PHE A C 1
ATOM 1477 O O . PHE A 1 190 ? -12.547 31.328 7.48 1 97 190 PHE A O 1
ATOM 1484 N N . SER A 1 191 ? -11.203 29.625 8.016 1 97.38 191 SER A N 1
ATOM 1485 C CA . SER A 1 191 ? -12.32 28.766 8.391 1 97.38 191 SER A CA 1
ATOM 1486 C C . SER A 1 191 ? -13.008 29.281 9.656 1 97.38 191 SER A C 1
ATOM 1488 O O . SER A 1 191 ? -14.234 29.266 9.75 1 97.38 191 SER A O 1
ATOM 1490 N N . LEU A 1 192 ? -12.219 29.656 10.617 1 96.06 192 LEU A N 1
ATOM 1491 C CA . LEU A 1 192 ? -12.781 30.203 11.844 1 96.06 192 LEU A CA 1
ATOM 1492 C C . LEU A 1 192 ? -13.57 31.484 11.57 1 96.06 192 LEU A C 1
ATOM 1494 O O . LEU A 1 192 ? -14.664 31.672 12.109 1 96.06 192 LEU A O 1
ATOM 1498 N N . LEU A 1 193 ? -12.984 32.344 10.734 1 93.75 193 LEU A N 1
ATOM 1499 C CA . LEU A 1 193 ? -13.664 33.562 10.359 1 93.75 193 LEU A CA 1
ATOM 1500 C C . LEU A 1 193 ? -14.992 33.281 9.672 1 93.75 193 LEU A C 1
ATOM 1502 O O . LEU A 1 193 ? -16.016 33.875 10 1 93.75 193 LEU A O 1
ATOM 1506 N N . TYR A 1 194 ? -14.969 32.375 8.742 1 93.81 194 TYR A N 1
ATOM 1507 C CA . TYR A 1 194 ? -16.172 32 8.023 1 93.81 194 TYR A CA 1
ATOM 1508 C C . TYR A 1 194 ? -17.25 31.516 8.984 1 93.81 194 TYR A C 1
ATOM 1510 O O . TYR A 1 194 ? -18.422 31.922 8.883 1 93.81 194 TYR A O 1
ATOM 1518 N N . GLN A 1 195 ? -16.844 30.656 9.852 1 92.31 195 GLN A N 1
ATOM 1519 C CA . GLN A 1 195 ? -17.797 30.078 10.789 1 92.31 195 GLN A CA 1
ATOM 1520 C C . GLN A 1 195 ? -18.391 31.156 11.703 1 92.31 195 GLN A C 1
ATOM 1522 O O . GLN A 1 195 ? -19.578 31.125 12.023 1 92.31 195 GLN A O 1
ATOM 1527 N N . GLN A 1 196 ? -17.625 32.031 12.125 1 88.75 196 GLN A N 1
ATOM 1528 C CA . GLN A 1 196 ? -18.094 33.125 12.977 1 88.75 196 GLN A CA 1
ATOM 1529 C C . GLN A 1 196 ? -19.078 34.031 12.234 1 88.75 196 GLN A C 1
ATOM 1531 O O . GLN A 1 196 ? -20.109 34.438 12.797 1 88.75 196 GLN A O 1
ATOM 1536 N N . LEU A 1 197 ? -18.734 34.344 11.039 1 87.75 197 LEU A N 1
ATOM 1537 C CA . LEU A 1 197 ? -19.625 35.188 10.234 1 87.75 197 LEU A CA 1
ATOM 1538 C C . LEU A 1 197 ? -20.938 34.469 9.945 1 87.75 197 LEU A C 1
ATOM 1540 O O . LEU A 1 197 ? -22 35.062 9.977 1 87.75 197 LEU A O 1
ATOM 1544 N N . ARG A 1 198 ? -20.828 33.25 9.68 1 87.12 198 ARG A N 1
ATOM 1545 C CA . ARG A 1 198 ? -22.016 32.469 9.375 1 87.12 198 ARG A CA 1
ATOM 1546 C C . ARG A 1 198 ? -22.922 32.344 10.594 1 87.12 198 ARG A C 1
ATOM 1548 O O . ARG A 1 198 ? -24.156 32.406 10.469 1 87.12 198 ARG A O 1
ATOM 1555 N N . SER A 1 199 ? -22.375 32.094 11.719 1 84.19 199 SER A N 1
ATOM 1556 C CA . SER A 1 199 ? -23.156 31.875 12.938 1 84.19 199 SER A CA 1
ATOM 1557 C C . SER A 1 199 ? -23.859 33.156 13.383 1 84.19 199 SER A C 1
ATOM 1559 O O . SER A 1 199 ? -24.875 33.094 14.086 1 84.19 199 SER A O 1
ATOM 1561 N N . ARG A 1 200 ? -23.375 34.281 12.984 1 82.44 200 ARG A N 1
ATOM 1562 C CA . ARG A 1 200 ? -23.922 35.531 13.477 1 82.44 200 ARG A CA 1
ATOM 1563 C C . ARG A 1 200 ? -24.75 36.219 12.398 1 82.44 200 ARG A C 1
ATOM 1565 O O . ARG A 1 200 ? -25.094 37.406 12.539 1 82.44 200 ARG A O 1
ATOM 1572 N N . GLY A 1 201 ? -25.172 35.5 11.43 1 78.19 201 GLY A N 1
ATOM 1573 C CA . GLY A 1 201 ? -26.078 36.031 10.414 1 78.19 201 GLY A CA 1
ATOM 1574 C C . GLY A 1 201 ? -25.391 36.969 9.438 1 78.19 201 GLY A C 1
ATOM 1575 O O . GLY A 1 201 ? -26.047 37.688 8.711 1 78.19 201 GLY A O 1
ATOM 1576 N N . GLY A 1 202 ? -24.141 36.969 9.469 1 71.25 202 GLY A N 1
ATOM 1577 C CA . GLY A 1 202 ? -23.375 37.719 8.492 1 71.25 202 GLY A CA 1
ATOM 1578 C C . GLY A 1 202 ? -23.344 39.219 8.773 1 71.25 202 GLY A C 1
ATOM 1579 O O . GLY A 1 202 ? -23.844 39.656 9.812 1 71.25 202 GLY A O 1
ATOM 1580 N N . GLY A 1 203 ? -22.609 40.062 7.996 1 68.88 203 GLY A N 1
ATOM 1581 C CA . GLY A 1 203 ? -22.625 41.5 8.047 1 68.88 203 GLY A CA 1
ATOM 1582 C C . GLY A 1 203 ? -21.578 42.094 8.969 1 68.88 203 GLY A C 1
ATOM 1583 O O . GLY A 1 203 ? -20.75 41.344 9.508 1 68.88 203 GLY A O 1
ATOM 1584 N N . LEU A 1 204 ? -21.547 43.406 9.008 1 69.31 204 LEU A N 1
ATOM 1585 C CA . LEU A 1 204 ? -20.578 44.156 9.781 1 69.31 204 LEU A CA 1
ATOM 1586 C C . LEU A 1 204 ? -20.734 43.906 11.273 1 69.31 204 LEU A C 1
ATOM 1588 O O . LEU A 1 204 ? -19.766 43.906 12.023 1 69.31 204 LEU A O 1
ATOM 1592 N N . ARG A 1 205 ? -21.938 43.656 11.656 1 68.19 205 ARG A N 1
ATOM 1593 C CA . ARG A 1 205 ? -22.203 43.438 13.07 1 68.19 205 ARG A CA 1
ATOM 1594 C C . ARG A 1 205 ? -21.531 42.125 13.539 1 68.19 205 ARG A C 1
ATOM 1596 O O . ARG A 1 205 ? -21.094 42.062 14.688 1 68.19 205 ARG A O 1
ATOM 1603 N N . ALA A 1 206 ? -21.438 41.156 12.672 1 71.62 206 ALA A N 1
ATOM 1604 C CA . ALA A 1 206 ? -20.766 39.906 13 1 71.62 206 ALA A CA 1
ATOM 1605 C C . ALA A 1 206 ? -19.281 40.094 13.234 1 71.62 206 ALA A C 1
ATOM 1607 O O . ALA A 1 206 ? -18.688 39.469 14.109 1 71.62 206 ALA A O 1
ATOM 1608 N N . LEU A 1 207 ? -18.766 41.125 12.539 1 73.12 207 LEU A N 1
ATOM 1609 C CA . LEU A 1 207 ? -17.344 41.406 12.648 1 73.12 207 LEU A CA 1
ATOM 1610 C C . LEU A 1 207 ? -17.031 42.188 13.922 1 73.12 207 LEU A C 1
ATOM 1612 O O . LEU A 1 207 ? -15.883 42.219 14.375 1 73.12 207 LEU A O 1
ATOM 1616 N N . LEU A 1 208 ? -18.016 42.719 14.43 1 71.12 208 LEU A N 1
ATOM 1617 C CA . LEU A 1 208 ? -17.844 43.562 15.617 1 71.12 208 LEU A CA 1
ATOM 1618 C C . LEU A 1 208 ? -18.125 42.781 16.891 1 71.12 208 LEU A C 1
ATOM 1620 O O . LEU A 1 208 ? -18.016 43.312 17.984 1 71.12 208 LEU A O 1
ATOM 1624 N N . HIS A 1 209 ? -18.406 41.594 16.656 1 76.62 209 HIS A N 1
ATOM 1625 C CA . HIS A 1 209 ? -18.688 40.75 17.828 1 76.62 209 HIS A CA 1
ATOM 1626 C C . HIS A 1 209 ? -17.406 40.344 18.531 1 76.62 209 HIS A C 1
ATOM 1628 O O . HIS A 1 209 ? -16.375 40.188 17.891 1 76.62 209 HIS A O 1
ATOM 1634 N N . ARG A 1 210 ? -17.453 40.156 19.781 1 76.38 210 ARG A N 1
ATOM 1635 C CA . ARG A 1 210 ? -16.312 39.875 20.656 1 76.38 210 ARG A CA 1
ATOM 1636 C C . ARG A 1 210 ? -15.625 38.562 20.234 1 76.38 210 ARG A C 1
ATOM 1638 O O . ARG A 1 210 ? -14.414 38.406 20.422 1 76.38 210 ARG A O 1
ATOM 1645 N N . ASP A 1 211 ? -16.391 37.781 19.594 1 80.19 211 ASP A N 1
ATOM 1646 C CA . ASP A 1 211 ? -15.836 36.5 19.172 1 80.19 211 ASP A CA 1
ATOM 1647 C C . ASP A 1 211 ? -14.773 36.688 18.094 1 80.19 211 ASP A C 1
ATOM 1649 O O . ASP A 1 211 ? -13.906 35.812 17.906 1 80.19 211 ASP A O 1
ATOM 1653 N N . VAL A 1 212 ? -14.922 37.781 17.391 1 82.19 212 VAL A N 1
ATOM 1654 C CA . VAL A 1 212 ? -13.969 38.062 16.328 1 82.19 212 VAL A CA 1
ATOM 1655 C C . VAL A 1 212 ? -12.594 38.344 16.922 1 82.19 212 VAL A C 1
ATOM 1657 O O . VAL A 1 212 ? -11.562 38.125 16.266 1 82.19 212 VAL A O 1
ATOM 1660 N N . LEU A 1 213 ? -12.602 38.75 18.188 1 86.44 213 LEU A N 1
ATOM 1661 C CA . LEU A 1 213 ? -11.336 39 18.875 1 86.44 213 LEU A CA 1
ATOM 1662 C C . LEU A 1 213 ? -10.539 37.719 19.031 1 86.44 213 LEU A C 1
ATOM 1664 O O . LEU A 1 213 ? -9.312 37.75 19.125 1 86.44 213 LEU A O 1
ATOM 1668 N N . ALA A 1 214 ? -11.273 36.594 19.094 1 90.44 214 ALA A N 1
ATOM 1669 C CA . ALA A 1 214 ? -10.617 35.281 19.188 1 90.44 214 ALA A CA 1
ATOM 1670 C C . ALA A 1 214 ? -9.727 35.031 17.969 1 90.44 214 ALA A C 1
ATOM 1672 O O . ALA A 1 214 ? -8.742 34.312 18.047 1 90.44 214 ALA A O 1
ATOM 1673 N N . LEU A 1 215 ? -10.055 35.719 16.875 1 91.69 215 LEU A N 1
ATOM 1674 C CA . LEU A 1 215 ? -9.305 35.531 15.641 1 91.69 215 LEU A CA 1
ATOM 1675 C C . LEU A 1 215 ? -7.957 36.25 15.719 1 91.69 215 LEU A C 1
ATOM 1677 O O . LEU A 1 215 ? -7.07 36 14.898 1 91.69 215 LEU A O 1
ATOM 1681 N N . LEU A 1 216 ? -7.777 37.031 16.688 1 93.5 216 LEU A N 1
ATOM 1682 C CA . LEU A 1 216 ? -6.508 37.75 16.875 1 93.5 216 LEU A CA 1
ATOM 1683 C C . LEU A 1 216 ? -5.516 36.875 17.641 1 93.5 216 LEU A C 1
ATOM 1685 O O . LEU A 1 216 ? -4.312 37.125 17.625 1 93.5 216 LEU A O 1
ATOM 1689 N N . LEU A 1 217 ? -5.992 35.812 18.266 1 94.56 217 LEU A N 1
ATOM 1690 C CA . LEU A 1 217 ? -5.152 34.969 19.109 1 94.56 217 LEU A CA 1
ATOM 1691 C C . LEU A 1 217 ? -4.098 34.25 18.266 1 94.56 217 LEU A C 1
ATOM 1693 O O . LEU A 1 217 ? -2.92 34.219 18.641 1 94.56 217 LEU A O 1
ATOM 1697 N N . PRO A 1 218 ? -4.469 33.688 17.125 1 96.5 218 PRO A N 1
ATOM 1698 C CA . PRO A 1 218 ? -3.465 32.969 16.344 1 96.5 218 PRO A CA 1
ATOM 1699 C C . PRO A 1 218 ? -2.289 33.844 15.922 1 96.5 218 PRO A C 1
ATOM 1701 O O . PRO A 1 218 ? -1.134 33.5 16.203 1 96.5 218 PRO A O 1
ATOM 1704 N N . PRO A 1 219 ? -2.514 35 15.273 1 95.06 219 PRO A N 1
ATOM 1705 C CA . PRO A 1 219 ? -1.356 35.844 14.93 1 95.06 219 PRO A CA 1
ATOM 1706 C C . PRO A 1 219 ? -0.612 36.344 16.156 1 95.06 219 PRO A C 1
ATOM 1708 O O . PRO A 1 219 ? 0.611 36.5 16.125 1 95.06 219 PRO A O 1
ATOM 1711 N N . LEU A 1 220 ? -1.293 36.625 17.234 1 95.5 220 LEU A N 1
ATOM 1712 C CA . LEU A 1 220 ? -0.65 37.094 18.453 1 95.5 220 LEU A CA 1
ATOM 1713 C C . LEU A 1 220 ? 0.28 36.031 19.031 1 95.5 220 LEU A C 1
ATOM 1715 O O . LEU A 1 220 ? 1.421 36.312 19.391 1 95.5 220 LEU A O 1
ATOM 1719 N N . ILE A 1 221 ? -0.195 34.875 19.109 1 96.06 221 ILE A N 1
ATOM 1720 C CA . ILE A 1 221 ? 0.586 33.781 19.688 1 96.06 221 ILE A CA 1
ATOM 1721 C C . ILE A 1 221 ? 1.77 33.469 18.766 1 96.06 221 ILE A C 1
ATOM 1723 O O . ILE A 1 221 ? 2.896 33.281 19.234 1 96.06 221 ILE A O 1
ATOM 1727 N N . THR A 1 222 ? 1.553 33.375 17.5 1 94.62 222 THR A N 1
ATOM 1728 C CA . THR A 1 222 ? 2.621 33.062 16.547 1 94.62 222 THR A CA 1
ATOM 1729 C C . THR A 1 222 ? 3.658 34.188 16.516 1 94.62 222 THR A C 1
ATOM 1731 O O . THR A 1 222 ? 4.848 33.906 16.312 1 94.62 222 THR A O 1
ATOM 1734 N N . SER A 1 223 ? 3.244 35.406 16.812 1 94.62 223 SER A N 1
ATOM 1735 C CA . SER A 1 223 ? 4.148 36.562 16.812 1 94.62 223 SER A CA 1
ATOM 1736 C C . SER A 1 223 ? 5.148 36.469 17.953 1 94.62 223 SER A C 1
ATOM 1738 O O . SER A 1 223 ? 6.215 37.094 17.906 1 94.62 223 SER A O 1
ATOM 1740 N N . LEU A 1 224 ? 4.801 35.688 18.984 1 94.75 224 LEU A N 1
ATOM 1741 C CA . LEU A 1 224 ? 5.742 35.469 20.078 1 94.75 224 LEU A CA 1
ATOM 1742 C C . LEU A 1 224 ? 7.043 34.844 19.562 1 94.75 224 LEU A C 1
ATOM 1744 O O . LEU A 1 224 ? 8.117 35.125 20.109 1 94.75 224 LEU A O 1
ATOM 1748 N N . TYR A 1 225 ? 6.988 34.031 18.531 1 95.5 225 TYR A N 1
ATOM 1749 C CA . TYR A 1 225 ? 8.18 33.469 17.906 1 95.5 225 TYR A CA 1
ATOM 1750 C C . TYR A 1 225 ? 9.047 34.562 17.281 1 95.5 225 TYR A C 1
ATOM 1752 O O . TYR A 1 225 ? 10.273 34.531 17.422 1 95.5 225 TYR A O 1
ATOM 1760 N N . PHE A 1 226 ? 8.445 35.531 16.703 1 94.38 226 PHE A N 1
ATOM 1761 C CA . PHE A 1 226 ? 9.195 36.594 16.062 1 94.38 226 PHE A CA 1
ATOM 1762 C C . PHE A 1 226 ? 9.797 37.531 17.094 1 94.38 226 PHE A C 1
ATOM 1764 O O . PHE A 1 226 ? 10.883 38.094 16.891 1 94.38 226 PHE A O 1
ATOM 1771 N N . VAL A 1 227 ? 9.07 37.688 18.156 1 95.19 227 VAL A N 1
ATOM 1772 C CA . VAL A 1 227 ? 9.641 38.469 19.266 1 95.19 227 VAL A CA 1
ATOM 1773 C C . VAL A 1 227 ? 10.867 37.719 19.812 1 95.19 227 VAL A C 1
ATOM 1775 O O . VAL A 1 227 ? 11.883 38.344 20.125 1 95.19 227 VAL A O 1
ATOM 1778 N N . TYR A 1 228 ? 10.734 36.5 19.906 1 95.19 228 TYR A N 1
ATOM 1779 C CA . TYR A 1 228 ? 11.867 35.688 20.344 1 95.19 228 TYR A CA 1
ATOM 1780 C C . TYR A 1 228 ? 13.047 35.844 19.391 1 95.19 228 TYR A C 1
ATOM 1782 O O . TYR A 1 228 ? 14.195 35.969 19.844 1 95.19 228 TYR A O 1
ATOM 1790 N N . LEU A 1 229 ? 12.773 35.781 18.109 1 94.38 229 LEU A N 1
ATOM 1791 C CA . LEU A 1 229 ? 13.836 35.969 17.125 1 94.38 229 LEU A CA 1
ATOM 1792 C C . LEU A 1 229 ? 14.484 37.344 17.25 1 94.38 229 LEU A C 1
ATOM 1794 O O . LEU A 1 229 ? 15.688 37.469 17.062 1 94.38 229 LEU A O 1
ATOM 1798 N N . TRP A 1 230 ? 13.703 38.281 17.562 1 94.56 230 TRP A N 1
ATOM 1799 C CA . TRP A 1 230 ? 14.203 39.656 17.766 1 94.56 230 TRP A CA 1
ATOM 1800 C C . TRP A 1 230 ? 15.148 39.719 18.953 1 94.56 230 TRP A C 1
ATOM 1802 O O . TRP A 1 230 ? 16.219 40.312 18.875 1 94.56 230 TRP A O 1
ATOM 1812 N N . ARG A 1 231 ? 14.828 39.094 19.953 1 94.75 231 ARG A N 1
ATOM 1813 C CA . ARG A 1 231 ? 15.633 39.094 21.172 1 94.75 231 ARG A CA 1
ATOM 1814 C C . ARG A 1 231 ? 16.891 38.281 21.016 1 94.75 231 ARG A C 1
ATOM 1816 O O . ARG A 1 231 ? 17.953 38.625 21.547 1 94.75 231 ARG A O 1
ATOM 1823 N N . THR A 1 232 ? 16.781 37.219 20.297 1 93.81 232 THR A N 1
ATOM 1824 C CA . THR A 1 232 ? 17.875 36.25 20.203 1 93.81 232 THR A CA 1
ATOM 1825 C C . THR A 1 232 ? 18.828 36.656 19.078 1 93.81 232 THR A C 1
ATOM 1827 O O . THR A 1 232 ? 20.047 36.531 19.219 1 93.81 232 THR A O 1
ATOM 1830 N N . PHE A 1 233 ? 18.281 37.156 17.969 1 94.75 233 PHE A N 1
ATOM 1831 C CA . PHE A 1 233 ? 19.109 37.375 16.797 1 94.75 233 PHE A CA 1
ATOM 1832 C C . PHE A 1 233 ? 19.125 38.875 16.453 1 94.75 233 PHE A C 1
ATOM 1834 O O . PHE A 1 233 ? 19.875 39.312 15.57 1 94.75 233 PHE A O 1
ATOM 1841 N N . GLY A 1 234 ? 18.25 39.688 17.094 1 94.12 234 GLY A N 1
ATOM 1842 C CA . GLY A 1 234 ? 18.219 41.125 16.859 1 94.12 234 GLY A CA 1
ATOM 1843 C C . GLY A 1 234 ? 17.406 41.5 15.641 1 94.12 234 GLY A C 1
ATOM 1844 O O . GLY A 1 234 ? 17.391 42.688 15.242 1 94.12 234 GLY A O 1
ATOM 1845 N N . ASP A 1 235 ? 16.797 40.562 14.953 1 93.19 235 ASP A N 1
ATOM 1846 C CA . ASP A 1 235 ? 16.031 40.812 13.734 1 93.19 235 ASP A CA 1
ATOM 1847 C C . ASP A 1 235 ? 14.734 40.031 13.727 1 93.19 235 ASP A C 1
ATOM 1849 O O . ASP A 1 235 ? 14.742 38.812 13.461 1 93.19 235 ASP A O 1
ATOM 1853 N N . PRO A 1 236 ? 13.648 40.75 13.852 1 88.69 236 PRO A N 1
ATOM 1854 C CA . PRO A 1 236 ? 12.367 40.031 13.867 1 88.69 236 PRO A CA 1
ATOM 1855 C C . PRO A 1 236 ? 11.984 39.469 12.5 1 88.69 236 PRO A C 1
ATOM 1857 O O . PRO A 1 236 ? 11.086 38.625 12.406 1 88.69 236 PRO A O 1
ATOM 1860 N N . GLN A 1 237 ? 12.641 39.812 11.422 1 89.19 237 GLN A N 1
ATOM 1861 C CA . GLN A 1 237 ? 12.328 39.375 10.07 1 89.19 237 GLN A CA 1
ATOM 1862 C C . GLN A 1 237 ? 13.297 38.281 9.609 1 89.19 237 GLN A C 1
ATOM 1864 O O . GLN A 1 237 ? 13.336 37.938 8.43 1 89.19 237 GLN A O 1
ATOM 1869 N N . LEU A 1 238 ? 13.984 37.781 10.531 1 89.31 238 LEU A N 1
ATOM 1870 C CA . LEU A 1 238 ? 15.039 36.844 10.188 1 89.31 238 LEU A CA 1
ATOM 1871 C C . LEU A 1 238 ? 14.461 35.625 9.469 1 89.31 238 LEU A C 1
ATOM 1873 O O . LEU A 1 238 ? 15.055 35.125 8.516 1 89.31 238 LEU A O 1
ATOM 1877 N N . TRP A 1 239 ? 13.352 35.156 9.938 1 88.56 239 TRP A N 1
ATOM 1878 C CA . TRP A 1 239 ? 12.711 34 9.32 1 88.56 239 TRP A CA 1
ATOM 1879 C C . TRP A 1 239 ? 12.438 34.25 7.844 1 88.56 239 TRP A C 1
ATOM 1881 O O . TRP A 1 239 ? 12.75 33.406 7 1 88.56 239 TRP A O 1
ATOM 1891 N N . TRP A 1 240 ? 11.93 35.344 7.508 1 85.12 240 TRP A N 1
ATOM 1892 C CA . TRP A 1 240 ? 11.602 35.719 6.133 1 85.12 240 TRP A CA 1
ATOM 1893 C C . TRP A 1 240 ? 12.867 35.812 5.285 1 85.12 240 TRP A C 1
ATOM 1895 O O . TRP A 1 240 ? 12.883 35.406 4.121 1 85.12 240 TRP A O 1
ATOM 1905 N N . LYS A 1 241 ? 13.867 36.312 5.855 1 85.5 241 LYS A N 1
ATOM 1906 C CA . LYS A 1 241 ? 15.125 36.531 5.137 1 85.5 241 LYS A CA 1
ATOM 1907 C C . LYS A 1 241 ? 15.797 35.188 4.828 1 85.5 241 LYS A C 1
ATOM 1909 O O . LYS A 1 241 ? 16.328 35 3.734 1 85.5 241 LYS A O 1
ATOM 1914 N N . VAL A 1 242 ? 15.766 34.344 5.805 1 84.62 242 VAL A N 1
ATOM 1915 C CA . VAL A 1 242 ? 16.359 33.031 5.629 1 84.62 242 VAL A CA 1
ATOM 1916 C C . VAL A 1 242 ? 15.594 32.281 4.543 1 84.62 242 VAL A C 1
ATOM 1918 O O . VAL A 1 242 ? 16.203 31.594 3.705 1 84.62 242 VAL A O 1
ATOM 1921 N N . ARG A 1 243 ? 14.359 32.375 4.566 1 78.88 243 ARG A N 1
ATOM 1922 C CA . ARG A 1 243 ? 13.531 31.672 3.58 1 78.88 243 ARG A CA 1
ATOM 1923 C C . ARG A 1 243 ? 13.758 32.25 2.182 1 78.88 243 ARG A C 1
ATOM 1925 O O . ARG A 1 243 ? 13.758 31.5 1.199 1 78.88 243 ARG A O 1
ATOM 1932 N N . ALA A 1 244 ? 13.961 33.406 2.051 1 75.69 244 ALA A N 1
ATOM 1933 C CA . ALA A 1 244 ? 14.188 34.062 0.763 1 75.69 244 ALA A CA 1
ATOM 1934 C C . ALA A 1 244 ? 15.539 33.688 0.176 1 75.69 244 ALA A C 1
ATOM 1936 O O . ALA A 1 244 ? 15.688 33.562 -1.043 1 75.69 244 ALA A O 1
ATOM 1937 N N . GLN A 1 245 ? 16.516 33.5 0.962 1 69.94 245 GLN A N 1
ATOM 1938 C CA . GLN A 1 245 ? 17.875 33.219 0.494 1 69.94 245 GLN A CA 1
ATOM 1939 C C . GLN A 1 245 ? 18.047 31.734 0.205 1 69.94 245 GLN A C 1
ATOM 1941 O O . GLN A 1 245 ? 18.688 31.359 -0.775 1 69.94 245 GLN A O 1
ATOM 1946 N N . GLY A 1 246 ? 17.719 30.891 0.92 1 61.12 246 GLY A N 1
ATOM 1947 C CA . GLY A 1 246 ? 18.078 29.469 0.871 1 61.12 246 GLY A CA 1
ATOM 1948 C C . GLY A 1 246 ? 17.078 28.625 0.12 1 61.12 246 GLY A C 1
ATOM 1949 O O . GLY A 1 246 ? 17.438 27.609 -0.478 1 61.12 246 GLY A O 1
ATOM 1950 N N . TRP A 1 247 ? 16.078 28.906 0.283 1 57.38 247 TRP A N 1
ATOM 1951 C CA . TRP A 1 247 ? 15.07 28.094 -0.386 1 57.38 247 TRP A CA 1
ATOM 1952 C C . TRP A 1 247 ? 14.461 28.828 -1.568 1 57.38 247 TRP A C 1
ATOM 1954 O O . TRP A 1 247 ? 13.266 29.156 -1.555 1 57.38 247 TRP A O 1
ATOM 1964 N N . GLY A 1 248 ? 15.32 29.547 -2.32 1 51.06 248 GLY A N 1
ATOM 1965 C CA . GLY A 1 248 ? 15.336 30.469 -3.439 1 51.06 248 GLY A CA 1
ATOM 1966 C C . GLY A 1 248 ? 14.43 30.047 -4.578 1 51.06 248 GLY A C 1
ATOM 1967 O O . GLY A 1 248 ? 14.18 30.828 -5.5 1 51.06 248 GLY A O 1
ATOM 1968 N N . GLY A 1 249 ? 13.273 29.516 -4.406 1 53.91 249 GLY A N 1
ATOM 1969 C CA . GLY A 1 249 ? 12.281 29.125 -5.391 1 53.91 249 GLY A CA 1
ATOM 1970 C C . GLY A 1 249 ? 10.891 28.984 -4.805 1 53.91 249 GLY A C 1
ATOM 1971 O O . GLY A 1 249 ? 9.969 28.516 -5.477 1 53.91 249 GLY A O 1
ATOM 1972 N N . ALA A 1 250 ? 10.898 29.531 -3.76 1 57.25 250 ALA A N 1
ATOM 1973 C CA . ALA A 1 250 ? 9.758 29.312 -2.873 1 57.25 250 ALA A CA 1
ATOM 1974 C C . ALA A 1 250 ? 8.539 30.109 -3.344 1 57.25 250 ALA A C 1
ATOM 1976 O O . ALA A 1 250 ? 7.414 29.844 -2.916 1 57.25 250 ALA A O 1
ATOM 1977 N N . TRP A 1 251 ? 8.922 31 -4.34 1 58.66 251 TRP A N 1
ATOM 1978 C CA . TRP A 1 251 ? 7.781 31.875 -4.59 1 58.66 251 TRP A CA 1
ATOM 1979 C C . TRP A 1 251 ? 7.273 31.719 -6.016 1 58.66 251 TRP A C 1
ATOM 1981 O O . TRP A 1 251 ? 6.516 32.562 -6.516 1 58.66 251 TRP A O 1
ATOM 1991 N N . ALA A 1 252 ? 7.754 30.766 -6.75 1 65.12 252 ALA A N 1
ATOM 1992 C CA . ALA A 1 252 ? 7.234 30.641 -8.109 1 65.12 252 ALA A CA 1
ATOM 1993 C C . ALA A 1 252 ? 6.605 29.266 -8.328 1 65.12 252 ALA A C 1
ATOM 1995 O O . ALA A 1 252 ? 6.227 28.922 -9.453 1 65.12 252 ALA A O 1
ATOM 1996 N N . GLY A 1 253 ? 6.359 28.672 -7.484 1 76.06 253 GLY A N 1
ATOM 1997 C CA . GLY A 1 253 ? 5.641 27.422 -7.359 1 76.06 253 GLY A CA 1
ATOM 1998 C C . GLY A 1 253 ? 5.383 26.75 -8.695 1 76.06 253 GLY A C 1
ATOM 1999 O O . GLY A 1 253 ? 6.312 26.5 -9.461 1 76.06 253 GLY A O 1
ATOM 2000 N N . LEU A 1 254 ? 4.164 26.625 -9.164 1 77.94 254 LEU A N 1
ATOM 2001 C CA . LEU A 1 254 ? 3.727 25.891 -10.352 1 77.94 254 LEU A CA 1
ATOM 2002 C C . LEU A 1 254 ? 4.242 26.562 -11.625 1 77.94 254 LEU A C 1
ATOM 2004 O O . LEU A 1 254 ? 4.496 25.891 -12.625 1 77.94 254 LEU A O 1
ATOM 2008 N N . GLY A 1 255 ? 4.465 27.938 -11.57 1 76.44 255 GLY A N 1
ATOM 2009 C CA . GLY A 1 255 ? 5.039 28.609 -12.727 1 76.44 255 GLY A CA 1
ATOM 2010 C C . GLY A 1 255 ? 6.414 28.094 -13.094 1 76.44 255 GLY A C 1
ATOM 2011 O O . GLY A 1 255 ? 6.684 27.812 -14.266 1 76.44 255 GLY A O 1
ATOM 2012 N N . ASP A 1 256 ? 7.203 27.859 -12.117 1 77.19 256 ASP A N 1
ATOM 2013 C CA . ASP A 1 256 ? 8.555 27.344 -12.336 1 77.19 256 ASP A CA 1
ATOM 2014 C C . ASP A 1 256 ? 8.523 25.875 -12.734 1 77.19 256 ASP A C 1
ATOM 2016 O O . ASP A 1 256 ? 9.352 25.422 -13.531 1 77.19 256 ASP A O 1
ATOM 2020 N N . TRP A 1 257 ? 7.605 25.203 -12.234 1 77.81 257 TRP A N 1
ATOM 2021 C CA . TRP A 1 257 ? 7.48 23.781 -12.578 1 77.81 257 TRP A CA 1
ATOM 2022 C C . TRP A 1 257 ? 7.102 23.609 -14.047 1 77.81 257 TRP A C 1
ATOM 2024 O O . TRP A 1 257 ? 7.656 22.75 -14.742 1 77.81 257 TRP A O 1
ATOM 2034 N N . LEU A 1 258 ? 6.277 24.375 -14.586 1 77.69 258 LEU A N 1
ATOM 2035 C CA . LEU A 1 258 ? 5.848 24.312 -15.977 1 77.69 258 LEU A CA 1
ATOM 2036 C C . LEU A 1 258 ? 7 24.656 -16.922 1 77.69 258 LEU A C 1
ATOM 2038 O O . LEU A 1 258 ? 7.051 24.172 -18.047 1 77.69 258 LEU A O 1
ATOM 2042 N N . ARG A 1 259 ? 7.988 25.406 -16.359 1 76.06 259 ARG A N 1
ATOM 2043 C CA . ARG A 1 259 ? 9.141 25.797 -17.156 1 76.06 259 ARG A CA 1
ATOM 2044 C C . ARG A 1 259 ? 10.266 24.766 -17.047 1 76.06 259 ARG A C 1
ATOM 2046 O O . ARG A 1 259 ? 11.336 24.953 -17.625 1 76.06 259 ARG A O 1
ATOM 2053 N N . GLY A 1 260 ? 9.977 23.609 -16.281 1 73.62 260 GLY A N 1
ATOM 2054 C CA . GLY A 1 260 ? 10.906 22.484 -16.203 1 73.62 260 GLY A CA 1
ATOM 2055 C C . GLY A 1 260 ? 12.086 22.75 -15.297 1 73.62 260 GLY A C 1
ATOM 2056 O O . GLY A 1 260 ? 13.164 22.188 -15.492 1 73.62 260 GLY A O 1
ATOM 2057 N N . LYS A 1 261 ? 12.008 23.516 -14.375 1 71.31 261 LYS A N 1
ATOM 2058 C CA . LYS A 1 261 ? 13.133 23.938 -13.539 1 71.31 261 LYS A CA 1
ATOM 2059 C C . LYS A 1 261 ? 13.281 23.031 -12.328 1 71.31 261 LYS A C 1
ATOM 2061 O O . LYS A 1 261 ? 14.141 23.266 -11.469 1 71.31 261 LYS A O 1
ATOM 2066 N N . TRP A 1 262 ? 12.492 21.938 -12.312 1 76.31 262 TRP A N 1
ATOM 2067 C CA . TRP A 1 262 ? 12.5 21.172 -11.078 1 76.31 262 TRP A CA 1
ATOM 2068 C C . TRP A 1 262 ? 12.914 19.734 -11.336 1 76.31 262 TRP A C 1
ATOM 2070 O O . TRP A 1 262 ? 12.758 19.219 -12.453 1 76.31 262 TRP A O 1
ATOM 2080 N N . ALA A 1 263 ? 13.461 19.172 -10.312 1 76.62 263 ALA A N 1
ATOM 2081 C CA . ALA A 1 263 ? 13.852 17.766 -10.312 1 76.62 263 ALA A CA 1
ATOM 2082 C C . ALA A 1 263 ? 12.633 16.859 -10.438 1 76.62 263 ALA A C 1
ATOM 2084 O O . ALA A 1 263 ? 11.508 17.266 -10.141 1 76.62 263 ALA A O 1
ATOM 2085 N N . PRO A 1 264 ? 12.844 15.664 -10.977 1 77.44 264 PRO A N 1
ATOM 2086 C CA . PRO A 1 264 ? 11.742 14.727 -11.211 1 77.44 264 PRO A CA 1
ATOM 2087 C C . PRO A 1 264 ? 10.906 14.477 -9.961 1 77.44 264 PRO A C 1
ATOM 2089 O O . PRO A 1 264 ? 9.695 14.258 -10.055 1 77.44 264 PRO A O 1
ATOM 2092 N N . GLU A 1 265 ? 11.508 14.531 -8.82 1 82.19 265 GLU A N 1
ATOM 2093 C CA . GLU A 1 265 ? 10.75 14.258 -7.602 1 82.19 265 GLU A CA 1
ATOM 2094 C C . GLU A 1 265 ? 9.688 15.328 -7.363 1 82.19 265 GLU A C 1
ATOM 2096 O O . GLU A 1 265 ? 8.594 15.031 -6.883 1 82.19 265 GLU A O 1
ATOM 2101 N N . VAL A 1 266 ? 10.008 16.547 -7.738 1 85.94 266 VAL A N 1
ATOM 2102 C CA . VAL A 1 266 ? 9.07 17.656 -7.551 1 85.94 266 VAL A CA 1
ATOM 2103 C C . VAL A 1 266 ? 7.887 17.5 -8.5 1 85.94 266 VAL A C 1
ATOM 2105 O O . VAL A 1 266 ? 6.754 17.844 -8.156 1 85.94 266 VAL A O 1
ATOM 2108 N N . GLY A 1 267 ? 8.203 17 -9.695 1 86.06 267 GLY A N 1
ATOM 2109 C CA . GLY A 1 267 ? 7.102 16.688 -10.594 1 86.06 267 GLY A CA 1
ATOM 2110 C C . GLY A 1 267 ? 6.102 15.719 -10.008 1 86.06 267 GLY A C 1
ATOM 2111 O O . GLY A 1 267 ? 4.891 15.875 -10.188 1 86.06 267 GLY A O 1
ATOM 2112 N N . LEU A 1 268 ? 6.648 14.766 -9.312 1 88.56 268 LEU A N 1
ATOM 2113 C CA . LEU A 1 268 ? 5.797 13.797 -8.633 1 88.56 268 LEU A CA 1
ATOM 2114 C C . LEU A 1 268 ? 4.938 14.484 -7.578 1 88.56 268 LEU A C 1
ATOM 2116 O O . LEU A 1 268 ? 3.742 14.195 -7.461 1 88.56 268 LEU A O 1
ATOM 2120 N N . TYR A 1 269 ? 5.555 15.422 -6.812 1 92.62 269 TYR A N 1
ATOM 2121 C CA . TYR A 1 269 ? 4.82 16.141 -5.777 1 92.62 269 TYR A CA 1
ATOM 2122 C C . TYR A 1 269 ? 3.658 16.922 -6.375 1 92.62 269 TYR A C 1
ATOM 2124 O O . TYR A 1 269 ? 2.543 16.891 -5.852 1 92.62 269 TYR A O 1
ATOM 2132 N N . VAL A 1 270 ? 3.967 17.547 -7.445 1 91.88 270 VAL A N 1
ATOM 2133 C CA . VAL A 1 270 ? 2.977 18.391 -8.102 1 91.88 270 VAL A CA 1
ATOM 2134 C C . VAL A 1 270 ? 1.813 17.531 -8.602 1 91.88 270 VAL A C 1
ATOM 2136 O O . VAL A 1 270 ? 0.65 17.828 -8.32 1 91.88 270 VAL A O 1
ATOM 2139 N N . VAL A 1 271 ? 2.078 16.453 -9.273 1 91.88 271 VAL A N 1
ATOM 2140 C CA . VAL A 1 271 ? 1.045 15.602 -9.859 1 91.88 271 VAL A CA 1
ATOM 2141 C C . VAL A 1 271 ? 0.161 15.023 -8.758 1 91.88 271 VAL A C 1
ATOM 2143 O O . VAL A 1 271 ? -1.067 15.055 -8.859 1 91.88 271 VAL A O 1
ATOM 2146 N N . VAL A 1 272 ? 0.736 14.57 -7.703 1 94.12 272 VAL A N 1
ATOM 2147 C CA . VAL A 1 272 ? -0.008 13.93 -6.621 1 94.12 272 VAL A CA 1
ATOM 2148 C C . VAL A 1 272 ? -0.812 14.984 -5.859 1 94.12 272 VAL A C 1
ATOM 2150 O O . VAL A 1 272 ? -1.907 14.695 -5.367 1 94.12 272 VAL A O 1
ATOM 2153 N N . SER A 1 273 ? -0.302 16.234 -5.801 1 95.62 273 SER A N 1
ATOM 2154 C CA . SER A 1 273 ? -0.959 17.297 -5.047 1 95.62 273 SER A CA 1
ATOM 2155 C C . SER A 1 273 ? -2.277 17.703 -5.699 1 95.62 273 SER A C 1
ATOM 2157 O O . SER A 1 273 ? -3.104 18.375 -5.074 1 95.62 273 SER A O 1
ATOM 2159 N N . PHE A 1 274 ? -2.533 17.281 -6.938 1 95.81 274 PHE A N 1
ATOM 2160 C CA . PHE A 1 274 ? -3.793 17.594 -7.594 1 95.81 274 PHE A CA 1
ATOM 2161 C C . PHE A 1 274 ? -4.945 16.812 -6.977 1 95.81 274 PHE A C 1
ATOM 2163 O O . PHE A 1 274 ? -6.109 17.219 -7.098 1 95.81 274 PHE A O 1
ATOM 2170 N N . ILE A 1 275 ? -4.625 15.773 -6.285 1 97.12 275 ILE A N 1
ATOM 2171 C CA . ILE A 1 275 ? -5.676 15 -5.625 1 97.12 275 ILE A CA 1
ATOM 2172 C C . ILE A 1 275 ? -6.34 15.852 -4.547 1 97.12 275 ILE A C 1
ATOM 2174 O O . ILE A 1 275 ? -7.543 16.125 -4.613 1 97.12 275 ILE A O 1
ATOM 2178 N N . PRO A 1 276 ? -5.57 16.375 -3.539 1 98.12 276 PRO A N 1
ATOM 2179 C CA . PRO A 1 276 ? -6.238 17.266 -2.592 1 98.12 276 PRO A CA 1
ATOM 2180 C C . PRO A 1 276 ? -6.68 18.578 -3.232 1 98.12 276 PRO A C 1
ATOM 2182 O O . PRO A 1 276 ? -7.621 19.219 -2.756 1 98.12 276 PRO A O 1
ATOM 2185 N N . GLY A 1 277 ? -6.039 19 -4.336 1 98 277 GLY A N 1
ATOM 2186 C CA . GLY A 1 277 ? -6.523 20.172 -5.066 1 98 277 GLY A CA 1
ATOM 2187 C C . GLY A 1 277 ? -7.941 20 -5.574 1 98 277 GLY A C 1
ATOM 2188 O O . GLY A 1 277 ? -8.781 20.891 -5.379 1 98 277 GLY A O 1
ATOM 2189 N N . VAL A 1 278 ? -8.219 18.891 -6.227 1 98.31 278 VAL A N 1
ATOM 2190 C CA . VAL A 1 278 ? -9.555 18.578 -6.707 1 98.31 278 VAL A CA 1
ATOM 2191 C C . VAL A 1 278 ? -10.516 18.453 -5.523 1 98.31 278 VAL A C 1
ATOM 2193 O O . VAL A 1 278 ? -11.641 18.953 -5.582 1 98.31 278 VAL A O 1
ATOM 2196 N N . GLY A 1 279 ? -10.055 17.844 -4.453 1 98.62 279 GLY A N 1
ATOM 2197 C CA . GLY A 1 279 ? -10.875 17.75 -3.252 1 98.62 279 GLY A CA 1
ATOM 2198 C C . GLY A 1 279 ? -11.25 19.109 -2.686 1 98.62 279 GLY A C 1
ATOM 2199 O O . GLY A 1 279 ? -12.398 19.312 -2.277 1 98.62 279 GLY A O 1
ATOM 2200 N N . ALA A 1 280 ? -10.297 19.984 -2.65 1 98.56 280 ALA A N 1
ATOM 2201 C CA . ALA A 1 280 ? -10.547 21.328 -2.141 1 98.56 280 ALA A CA 1
ATOM 2202 C C . ALA A 1 280 ? -11.617 22.047 -2.967 1 98.56 280 ALA A C 1
ATOM 2204 O O . ALA A 1 280 ? -12.492 22.719 -2.416 1 98.56 280 ALA A O 1
ATOM 2205 N N . LEU A 1 281 ? -11.609 21.844 -4.281 1 98.38 281 LEU A N 1
ATOM 2206 C CA . LEU A 1 281 ? -12.602 22.438 -5.164 1 98.38 281 LEU A CA 1
ATOM 2207 C C . LEU A 1 281 ? -13.977 21.812 -4.949 1 98.38 281 LEU A C 1
ATOM 2209 O O . LEU A 1 281 ? -14.992 22.516 -4.973 1 98.38 281 LEU A O 1
ATOM 2213 N N . LEU A 1 282 ? -13.961 20.562 -4.691 1 98.31 282 LEU A N 1
ATOM 2214 C CA . LEU A 1 282 ? -15.211 19.828 -4.523 1 98.31 282 LEU A CA 1
ATOM 2215 C C . LEU A 1 282 ? -15.914 20.25 -3.23 1 98.31 282 LEU A C 1
ATOM 2217 O O . LEU A 1 282 ? -17.109 20.016 -3.07 1 98.31 282 LEU A O 1
ATOM 2221 N N . LEU A 1 283 ? -15.203 20.812 -2.32 1 98.31 283 LEU A N 1
ATOM 2222 C CA . LEU A 1 283 ? -15.805 21.312 -1.087 1 98.31 283 LEU A CA 1
ATOM 2223 C C . LEU A 1 283 ? -16.844 22.375 -1.382 1 98.31 283 LEU A C 1
ATOM 2225 O O . LEU A 1 283 ? -17.766 22.594 -0.591 1 98.31 283 LEU A O 1
ATOM 2229 N N . LEU A 1 284 ? -16.75 23.047 -2.506 1 97.81 284 LEU A N 1
ATOM 2230 C CA . LEU A 1 284 ? -17.625 24.172 -2.855 1 97.81 284 LEU A CA 1
ATOM 2231 C C . LEU A 1 284 ? -19 23.656 -3.268 1 97.81 284 LEU A C 1
ATOM 2233 O O . LEU A 1 284 ? -19.969 24.438 -3.326 1 97.81 284 LEU A O 1
ATOM 2237 N N . ARG A 1 285 ? -19.094 22.375 -3.484 1 96.69 285 ARG A N 1
ATOM 2238 C CA . ARG A 1 285 ? -20.328 21.812 -4.023 1 96.69 285 ARG A CA 1
ATOM 2239 C C . ARG A 1 285 ? -21.438 21.812 -2.975 1 96.69 285 ARG A C 1
ATOM 2241 O O . ARG A 1 285 ? -22.625 21.797 -3.314 1 96.69 285 ARG A O 1
ATOM 2248 N N . GLN A 1 286 ? -21.062 21.797 -1.731 1 96.94 286 GLN A N 1
ATOM 2249 C CA . GLN A 1 286 ? -22.047 21.781 -0.653 1 96.94 286 GLN A CA 1
ATOM 2250 C C . GLN A 1 286 ? -21.781 22.906 0.348 1 96.94 286 GLN A C 1
ATOM 2252 O O . GLN A 1 286 ? -20.672 23.031 0.861 1 96.94 286 GLN A O 1
ATOM 2257 N N . ARG A 1 287 ? -22.766 23.609 0.635 1 95.25 287 ARG A N 1
ATOM 2258 C CA . ARG A 1 287 ? -22.656 24.766 1.523 1 95.25 287 ARG A CA 1
ATOM 2259 C C . ARG A 1 287 ? -22.172 24.344 2.91 1 95.25 287 ARG A C 1
ATOM 2261 O O . ARG A 1 287 ? -21.453 25.094 3.576 1 95.25 287 ARG A O 1
ATOM 2268 N N . ARG A 1 288 ? -22.562 23.172 3.355 1 94.56 288 ARG A N 1
ATOM 2269 C CA . ARG A 1 288 ? -22.203 22.703 4.684 1 94.56 288 ARG A CA 1
ATOM 2270 C C . ARG A 1 288 ? -20.688 22.484 4.789 1 94.56 288 ARG A C 1
ATOM 2272 O O . ARG A 1 288 ? -20.141 22.406 5.891 1 94.56 288 ARG A O 1
ATOM 2279 N N . TRP A 1 289 ? -19.984 22.375 3.615 1 97.94 289 TRP A N 1
ATOM 2280 C CA . TRP A 1 289 ? -18.547 22.109 3.619 1 97.94 289 TRP A CA 1
ATOM 2281 C C . TRP A 1 289 ? -17.766 23.406 3.412 1 97.94 289 TRP A C 1
ATOM 2283 O O . TRP A 1 289 ? -16.531 23.391 3.393 1 97.94 289 TRP A O 1
ATOM 2293 N N . TRP A 1 290 ? -18.391 24.562 3.324 1 97.69 290 TRP A N 1
ATOM 2294 C CA . TRP A 1 290 ? -17.719 25.812 3 1 97.69 290 TRP A CA 1
ATOM 2295 C C . TRP A 1 290 ? -16.75 26.203 4.113 1 97.69 290 TRP A C 1
ATOM 2297 O O . TRP A 1 290 ? -15.734 26.859 3.861 1 97.69 290 TRP A O 1
ATOM 2307 N N . VAL A 1 291 ? -17.109 25.844 5.367 1 97.44 291 VAL A N 1
ATOM 2308 C CA . VAL A 1 291 ? -16.203 26.125 6.48 1 97.44 291 VAL A CA 1
ATOM 2309 C C . VAL A 1 291 ? -14.859 25.438 6.238 1 97.44 291 VAL A C 1
ATOM 2311 O O . VAL A 1 291 ? -13.805 26 6.547 1 97.44 291 VAL A O 1
ATOM 2314 N N . LEU A 1 292 ? -14.891 24.219 5.656 1 98.69 292 LEU A N 1
ATOM 2315 C CA . LEU A 1 292 ? -13.672 23.484 5.332 1 98.69 292 LEU A CA 1
ATOM 2316 C C . LEU A 1 292 ? -13 24.062 4.094 1 98.69 292 LEU A C 1
ATOM 2318 O O . LEU A 1 292 ? -11.766 24.125 4.016 1 98.69 292 LEU A O 1
ATOM 2322 N N . ALA A 1 293 ? -13.805 24.531 3.131 1 98.69 293 ALA A N 1
ATOM 2323 C CA . ALA A 1 293 ? -13.281 25.125 1.903 1 98.69 293 ALA A CA 1
ATOM 2324 C C . ALA A 1 293 ? -12.469 26.391 2.205 1 98.69 293 ALA A C 1
ATOM 2326 O O . ALA A 1 293 ? -11.461 26.656 1.554 1 98.69 293 ALA A O 1
ATOM 2327 N N . ALA A 1 294 ? -12.953 27.094 3.207 1 98.38 294 ALA A N 1
ATOM 2328 C CA . ALA A 1 294 ? -12.312 28.359 3.592 1 98.38 294 ALA A CA 1
ATOM 2329 C C . ALA A 1 294 ? -10.883 28.125 4.082 1 98.38 294 ALA A C 1
ATOM 2331 O O . ALA A 1 294 ? -10.055 29.031 4.078 1 98.38 294 ALA A O 1
ATOM 2332 N N . PHE A 1 295 ? -10.586 26.938 4.5 1 98.56 295 PHE A N 1
ATOM 2333 C CA . PHE A 1 295 ? -9.234 26.578 4.902 1 98.56 295 PHE A CA 1
ATOM 2334 C C . PHE A 1 295 ? -8.484 25.922 3.75 1 98.56 295 PHE A C 1
ATOM 2336 O O . PHE A 1 295 ? -7.383 26.344 3.402 1 98.56 295 PHE A O 1
ATOM 2343 N N . ALA A 1 296 ? -9.086 24.938 3.076 1 98.69 296 ALA A N 1
ATOM 2344 C CA . ALA A 1 296 ? -8.43 24.062 2.1 1 98.69 296 ALA A CA 1
ATOM 2345 C C . ALA A 1 296 ? -8.016 24.859 0.861 1 98.69 296 ALA A C 1
ATOM 2347 O O . ALA A 1 296 ? -6.918 24.656 0.328 1 98.69 296 ALA A O 1
ATOM 2348 N N . LEU A 1 297 ? -8.859 25.75 0.362 1 98.31 297 LEU A N 1
ATOM 2349 C CA . LEU A 1 297 ? -8.602 26.453 -0.89 1 98.31 297 LEU A CA 1
ATOM 2350 C C . LEU A 1 297 ? -7.422 27.406 -0.746 1 98.31 297 LEU A C 1
ATOM 2352 O O . LEU A 1 297 ? -6.477 27.344 -1.536 1 98.31 297 LEU A O 1
ATOM 2356 N N . PRO A 1 298 ? -7.426 28.266 0.307 1 97.56 298 PRO A N 1
ATOM 2357 C CA . PRO A 1 298 ? -6.242 29.109 0.466 1 97.56 298 PRO A CA 1
ATOM 2358 C C . PRO A 1 298 ? -4.969 28.312 0.717 1 97.56 298 PRO A C 1
ATOM 2360 O O . PRO A 1 298 ? -3.891 28.688 0.253 1 97.56 298 PRO A O 1
ATOM 2363 N N . LEU A 1 299 ? -5.078 27.234 1.486 1 97.19 299 LEU A N 1
ATOM 2364 C CA . LEU A 1 299 ? -3.91 26.406 1.751 1 97.19 299 LEU A CA 1
ATOM 2365 C C . LEU A 1 299 ? -3.34 25.844 0.454 1 97.19 299 LEU A C 1
ATOM 2367 O O . LEU A 1 299 ? -2.131 25.922 0.217 1 97.19 299 LEU A O 1
ATOM 2371 N N . MET A 1 300 ? -4.207 25.266 -0.433 1 96.25 300 MET A N 1
ATOM 2372 C CA . MET A 1 300 ? -3.758 24.719 -1.708 1 96.25 300 MET A CA 1
ATOM 2373 C C . MET A 1 300 ? -3.141 25.797 -2.582 1 96.25 300 MET A C 1
ATOM 2375 O O . MET A 1 300 ? -2.133 25.562 -3.252 1 96.25 300 MET A O 1
ATOM 2379 N N . LEU A 1 301 ? -3.754 26.984 -2.586 1 94.06 301 LEU A N 1
ATOM 2380 C CA . LEU A 1 301 ? -3.229 28.094 -3.375 1 94.06 301 LEU A CA 1
ATOM 2381 C C . LEU A 1 301 ? -1.821 28.469 -2.922 1 94.06 301 LEU A C 1
ATOM 2383 O O . LEU A 1 301 ? -0.922 28.641 -3.748 1 94.06 301 LEU A O 1
ATOM 2387 N N . VAL A 1 302 ? -1.606 28.547 -1.639 1 93.19 302 VAL A N 1
ATOM 2388 C CA . VAL A 1 302 ? -0.3 28.891 -1.088 1 93.19 302 VAL A CA 1
ATOM 2389 C C . VAL A 1 302 ? 0.704 27.781 -1.409 1 93.19 302 VAL A C 1
ATOM 2391 O O . VAL A 1 302 ? 1.838 28.062 -1.807 1 93.19 302 VAL A O 1
ATOM 2394 N N . LEU A 1 303 ? 0.305 26.531 -1.309 1 93 303 LEU A N 1
ATOM 2395 C CA . LEU A 1 303 ? 1.194 25.406 -1.556 1 93 303 LEU A CA 1
ATOM 2396 C C . LEU A 1 303 ? 1.658 25.391 -3.008 1 93 303 LEU A C 1
ATOM 2398 O O . LEU A 1 303 ? 2.807 25.031 -3.293 1 93 303 LEU A O 1
ATOM 2402 N N . TRP A 1 304 ? 0.759 25.766 -3.932 1 91.44 304 TRP A N 1
ATOM 2403 C CA . TRP A 1 304 ? 1.069 25.703 -5.355 1 91.44 304 TRP A CA 1
ATOM 2404 C C . TRP A 1 304 ? 1.85 26.938 -5.797 1 91.44 304 TRP A C 1
ATOM 2406 O O . TRP A 1 304 ? 2.469 26.938 -6.863 1 91.44 304 TRP A O 1
ATOM 2416 N N . THR A 1 305 ? 1.871 27.984 -5.02 1 86.06 305 THR A N 1
ATOM 2417 C CA . THR A 1 305 ? 2.5 29.219 -5.445 1 86.06 305 THR A CA 1
ATOM 2418 C C . THR A 1 305 ? 3.842 29.422 -4.746 1 86.06 305 THR A C 1
ATOM 2420 O O . THR A 1 305 ? 4.77 30 -5.316 1 86.06 305 THR A O 1
ATOM 2423 N N . VAL A 1 306 ? 4.008 29 -3.574 1 75.38 306 VAL A N 1
ATOM 2424 C CA . VAL A 1 306 ? 5.172 29.422 -2.801 1 75.38 306 VAL A CA 1
ATOM 2425 C C . VAL A 1 306 ? 6.117 28.234 -2.6 1 75.38 306 VAL A C 1
ATOM 2427 O O . VAL A 1 306 ? 7.328 28.422 -2.473 1 75.38 306 VAL A O 1
ATOM 2430 N N . GLY A 1 307 ? 5.625 26.969 -2.611 1 74 307 GLY A N 1
ATOM 2431 C CA . GLY A 1 307 ? 6.535 25.938 -2.148 1 74 307 GLY A CA 1
ATOM 2432 C C . GLY A 1 307 ? 6.285 24.594 -2.793 1 74 307 GLY A C 1
ATOM 2433 O O . GLY A 1 307 ? 5.305 23.922 -2.469 1 74 307 GLY A O 1
ATOM 2434 N N . LEU A 1 308 ? 7.281 24.234 -3.656 1 80.44 308 LEU A N 1
ATOM 2435 C CA . LEU A 1 308 ? 7.059 22.938 -4.312 1 80.44 308 LEU A CA 1
ATOM 2436 C C . LEU A 1 308 ? 7.961 21.875 -3.719 1 80.44 308 LEU A C 1
ATOM 2438 O O . LEU A 1 308 ? 7.68 20.672 -3.848 1 80.44 308 LEU A O 1
ATOM 2442 N N . VAL A 1 309 ? 8.969 22.344 -2.986 1 78.31 309 VAL A N 1
ATOM 2443 C CA . VAL A 1 309 ? 9.953 21.391 -2.486 1 78.31 309 VAL A CA 1
ATOM 2444 C C . VAL A 1 309 ? 9.336 20.547 -1.371 1 78.31 309 VAL A C 1
ATOM 2446 O O . VAL A 1 309 ? 9.617 19.359 -1.254 1 78.31 309 VAL A O 1
ATOM 2449 N N . GLY A 1 310 ? 8.453 21.094 -0.565 1 88.31 310 GLY A N 1
ATOM 2450 C CA . GLY A 1 310 ? 7.793 20.359 0.498 1 88.31 310 GLY A CA 1
ATOM 2451 C C . GLY A 1 310 ? 6.352 20 0.173 1 88.31 310 GLY A C 1
ATOM 2452 O O . GLY A 1 310 ? 5.574 19.672 1.066 1 88.31 310 GLY A O 1
ATOM 2453 N N . LEU A 1 311 ? 6.062 20.031 -1.093 1 91.06 311 LEU A N 1
ATOM 2454 C CA . LEU A 1 311 ? 4.672 19.922 -1.512 1 91.06 311 LEU A CA 1
ATOM 2455 C C . LEU A 1 311 ? 4.117 18.547 -1.192 1 91.06 311 LEU A C 1
ATOM 2457 O O . LEU A 1 311 ? 2.924 18.391 -0.911 1 91.06 311 LEU A O 1
ATOM 2461 N N . GLY A 1 312 ? 4.957 17.516 -1.236 1 92.44 312 GLY A N 1
ATOM 2462 C CA . GLY A 1 312 ? 4.477 16.203 -0.864 1 92.44 312 GLY A CA 1
ATOM 2463 C C . GLY A 1 312 ? 3.961 16.125 0.561 1 92.44 312 GLY A C 1
ATOM 2464 O O . GLY A 1 312 ? 2.801 15.781 0.79 1 92.44 312 GLY A O 1
ATOM 2465 N N . ARG A 1 313 ? 4.746 16.547 1.492 1 93.69 313 ARG A N 1
ATOM 2466 C CA . ARG A 1 313 ? 4.367 16.469 2.898 1 93.69 313 ARG A CA 1
ATOM 2467 C C . ARG A 1 313 ? 3.266 17.469 3.223 1 93.69 313 ARG A C 1
ATOM 2469 O O . ARG A 1 313 ? 2.35 17.172 3.992 1 93.69 313 ARG A O 1
ATOM 2476 N N . TYR A 1 314 ? 3.285 18.688 2.588 1 94.62 314 TYR A N 1
ATOM 2477 C CA . TYR A 1 314 ? 2.293 19.703 2.895 1 94.62 314 TYR A CA 1
ATOM 2478 C C . TYR A 1 314 ? 0.928 19.328 2.328 1 94.62 314 TYR A C 1
ATOM 2480 O O . TYR A 1 314 ? -0.104 19.609 2.943 1 94.62 314 TYR A O 1
ATOM 2488 N N . SER A 1 315 ? 0.958 18.734 1.134 1 95.88 315 SER A N 1
ATOM 2489 C CA . SER A 1 315 ? -0.313 18.359 0.532 1 95.88 315 SER A CA 1
ATOM 2490 C C . SER A 1 315 ? -1.015 17.281 1.363 1 95.88 315 SER A C 1
ATOM 2492 O O . SER A 1 315 ? -2.246 17.203 1.369 1 95.88 315 SER A O 1
ATOM 2494 N N . ALA A 1 316 ? -0.253 16.516 2.111 1 96.62 316 ALA A N 1
ATOM 2495 C CA . ALA A 1 316 ? -0.81 15.477 2.975 1 96.62 316 ALA A CA 1
ATOM 2496 C C . ALA A 1 316 ? -1.525 16.094 4.176 1 96.62 316 ALA A C 1
ATOM 2498 O O . ALA A 1 316 ? -2.301 15.414 4.855 1 96.62 316 ALA A O 1
ATOM 2499 N N . ALA A 1 317 ? -1.301 17.359 4.418 1 96.44 317 ALA A N 1
ATOM 2500 C CA . ALA A 1 317 ? -1.896 18.016 5.582 1 96.44 317 ALA A CA 1
ATOM 2501 C C . ALA A 1 317 ? -3.164 18.766 5.195 1 96.44 317 ALA A C 1
ATOM 2503 O O . ALA A 1 317 ? -3.783 19.422 6.039 1 96.44 317 ALA A O 1
ATOM 2504 N N . VAL A 1 318 ? -3.568 18.688 3.924 1 98.38 318 VAL A N 1
ATOM 2505 C CA . VAL A 1 318 ? -4.801 19.328 3.475 1 98.38 318 VAL A CA 1
ATOM 2506 C C . VAL A 1 318 ? -5.992 18.406 3.766 1 98.38 318 VAL A C 1
ATOM 2508 O O . VAL A 1 318 ? -6.719 18.016 2.85 1 98.38 318 VAL A O 1
ATOM 2511 N N . TRP A 1 319 ? -6.277 18.188 4.996 1 98.75 319 TRP A N 1
ATOM 2512 C CA . TRP A 1 319 ? -7.203 17.156 5.457 1 98.75 319 TRP A CA 1
ATOM 2513 C C . TRP A 1 319 ? -8.633 17.469 5.02 1 98.75 319 TRP A C 1
ATOM 2515 O O . TRP A 1 319 ? -9.406 16.562 4.707 1 98.75 319 TRP A O 1
ATOM 2525 N N . PRO A 1 320 ? -9.094 18.797 4.914 1 98.81 320 PRO A N 1
ATOM 2526 C CA . PRO A 1 320 ? -10.477 19.047 4.508 1 98.81 320 PRO A CA 1
ATOM 2527 C C . PRO A 1 320 ? -10.797 18.5 3.125 1 98.81 320 PRO A C 1
ATOM 2529 O O . PRO A 1 320 ? -11.938 18.109 2.861 1 98.81 320 PRO A O 1
ATOM 2532 N N . ALA A 1 321 ? -9.805 18.469 2.264 1 98.69 321 ALA A N 1
ATOM 2533 C CA . ALA A 1 321 ? -9.984 18.094 0.863 1 98.69 321 ALA A CA 1
ATOM 2534 C C . ALA A 1 321 ? -10.406 16.641 0.735 1 98.69 321 ALA A C 1
ATOM 2536 O O . ALA A 1 321 ? -10.984 16.234 -0.279 1 98.69 321 ALA A O 1
ATOM 2537 N N . PHE A 1 322 ? -10.203 15.844 1.735 1 98.69 322 PHE A N 1
ATOM 2538 C CA . PHE A 1 322 ? -10.438 14.406 1.624 1 98.69 322 PHE A CA 1
ATOM 2539 C C . PHE A 1 322 ? -11.883 14.062 1.942 1 98.69 322 PHE A C 1
ATOM 2541 O O . PHE A 1 322 ? -12.352 12.969 1.618 1 98.69 322 PHE A O 1
ATOM 2548 N N . LEU A 1 323 ? -12.625 15.023 2.564 1 98.62 323 LEU A N 1
ATOM 2549 C CA . LEU A 1 323 ? -14.031 14.766 2.873 1 98.62 323 LEU A CA 1
ATOM 2550 C C . LEU A 1 323 ? -14.852 14.633 1.597 1 98.62 323 LEU A C 1
ATOM 2552 O O . LEU A 1 323 ? -15.516 13.609 1.387 1 98.62 323 LEU A O 1
ATOM 2556 N N . PRO A 1 324 ? -14.805 15.641 0.68 1 98.56 324 PRO A N 1
ATOM 2557 C CA . PRO A 1 324 ? -15.609 15.492 -0.536 1 98.56 324 PRO A CA 1
ATOM 2558 C C . PRO A 1 324 ? -15.117 14.352 -1.425 1 98.56 324 PRO A C 1
ATOM 2560 O O . PRO A 1 324 ? -15.922 13.711 -2.113 1 98.56 324 PRO A O 1
ATOM 2563 N N . LEU A 1 325 ? -13.82 14.07 -1.495 1 98.25 325 LEU A N 1
ATOM 2564 C CA . LEU A 1 325 ? -13.297 12.945 -2.256 1 98.25 325 LEU A CA 1
ATOM 2565 C C . LEU A 1 325 ? -13.805 11.625 -1.697 1 98.25 325 LEU A C 1
ATOM 2567 O O . LEU A 1 325 ? -14.211 10.742 -2.455 1 98.25 325 LEU A O 1
ATOM 2571 N N . GLY A 1 326 ? -13.75 11.531 -0.37 1 97.75 326 GLY A N 1
ATOM 2572 C CA . GLY A 1 326 ? -14.297 10.352 0.278 1 97.75 326 GLY A CA 1
ATOM 2573 C C . GLY A 1 326 ? -15.781 10.18 0.057 1 97.75 326 GLY A C 1
ATOM 2574 O O . GLY A 1 326 ? -16.266 9.062 -0.143 1 97.75 326 GLY A O 1
ATOM 2575 N N . ALA A 1 327 ? -16.484 11.266 0.116 1 97.5 327 ALA A N 1
ATOM 2576 C CA . ALA A 1 327 ? -17.922 11.227 -0.12 1 97.5 327 ALA A CA 1
ATOM 2577 C C . ALA A 1 327 ? -18.234 10.742 -1.535 1 97.5 327 ALA A C 1
ATOM 2579 O O . ALA A 1 327 ? -19.172 9.969 -1.742 1 97.5 327 ALA A O 1
ATOM 2580 N N . TRP A 1 328 ? -17.484 11.227 -2.475 1 97 328 TRP A N 1
ATOM 2581 C CA . TRP A 1 328 ? -17.656 10.82 -3.865 1 97 328 TRP A CA 1
ATOM 2582 C C . TRP A 1 328 ? -17.344 9.336 -4.035 1 97 328 TRP A C 1
ATOM 2584 O O . TRP A 1 328 ? -18.078 8.609 -4.703 1 97 328 TRP A O 1
ATOM 2594 N N . LEU A 1 329 ? -16.344 8.828 -3.412 1 95.38 329 LEU A N 1
ATOM 2595 C CA . LEU A 1 329 ? -15.891 7.441 -3.531 1 95.38 329 LEU A CA 1
ATOM 2596 C C . LEU A 1 329 ? -16.828 6.5 -2.785 1 95.38 329 LEU A C 1
ATOM 2598 O O . LEU A 1 329 ? -17.031 5.359 -3.201 1 95.38 329 LEU A O 1
ATOM 2602 N N . ALA A 1 330 ? -17.344 6.992 -1.694 1 94.69 330 ALA A N 1
ATOM 2603 C CA . ALA A 1 330 ? -18.219 6.172 -0.858 1 94.69 330 ALA A CA 1
ATOM 2604 C C . ALA A 1 330 ? -19.422 5.672 -1.649 1 94.69 330 ALA A C 1
ATOM 2606 O O . ALA A 1 330 ? -19.984 4.613 -1.342 1 94.69 330 ALA A O 1
ATOM 2607 N N . ARG A 1 331 ? -19.75 6.363 -2.697 1 92.38 331 ARG A N 1
ATOM 2608 C CA . ARG A 1 331 ? -20.922 6.016 -3.504 1 92.38 331 ARG A CA 1
ATOM 2609 C C . ARG A 1 331 ? -20.531 5.137 -4.688 1 92.38 331 ARG A C 1
ATOM 2611 O O . ARG A 1 331 ? -21.391 4.672 -5.434 1 92.38 331 ARG A O 1
ATOM 2618 N N . ARG A 1 332 ? -19.312 4.867 -4.809 1 91.25 332 ARG A N 1
ATOM 2619 C CA . ARG A 1 332 ? -18.781 4.098 -5.934 1 91.25 332 ARG A CA 1
ATOM 2620 C C . ARG A 1 332 ? -17.875 2.975 -5.449 1 91.25 332 ARG A C 1
ATOM 2622 O O . ARG A 1 332 ? -16.672 3.018 -5.66 1 91.25 332 ARG A O 1
ATOM 2629 N N . PRO A 1 333 ? -18.422 1.985 -4.965 1 79.81 333 PRO A N 1
ATOM 2630 C CA . PRO A 1 333 ? -17.641 0.911 -4.352 1 79.81 333 PRO A CA 1
ATOM 2631 C C . PRO A 1 333 ? -16.641 0.286 -5.32 1 79.81 333 PRO A C 1
ATOM 2633 O O . PRO A 1 333 ? -15.57 -0.154 -4.906 1 79.81 333 PRO A O 1
ATOM 2636 N N . ALA A 1 334 ? -16.891 0.253 -6.613 1 84 334 ALA A N 1
ATOM 2637 C CA . ALA A 1 334 ? -16.016 -0.348 -7.609 1 84 334 ALA A CA 1
ATOM 2638 C C . ALA A 1 334 ? -14.742 0.467 -7.777 1 84 334 ALA A C 1
ATOM 2640 O O . ALA A 1 334 ? -13.727 -0.047 -8.258 1 84 334 ALA A O 1
ATOM 2641 N N . LEU A 1 335 ? -14.797 1.715 -7.32 1 91.06 335 LEU A N 1
ATOM 2642 C CA . LEU A 1 335 ? -13.641 2.586 -7.449 1 91.06 335 LEU A CA 1
ATOM 2643 C C . LEU A 1 335 ? -12.961 2.797 -6.098 1 91.06 335 LEU A C 1
ATOM 2645 O O . LEU A 1 335 ? -11.75 2.992 -6.027 1 91.06 335 LEU A O 1
ATOM 2649 N N . ARG A 1 336 ? -13.727 2.789 -5.055 1 93.81 336 ARG A N 1
ATOM 2650 C CA . ARG A 1 336 ? -13.258 3.143 -3.719 1 93.81 336 ARG A CA 1
ATOM 2651 C C . ARG A 1 336 ? -12.062 2.285 -3.312 1 93.81 336 ARG A C 1
ATOM 2653 O O . ARG A 1 336 ? -10.961 2.801 -3.104 1 93.81 336 ARG A O 1
ATOM 2660 N N . ASP A 1 337 ? -12.297 0.961 -3.277 1 92.81 337 ASP A N 1
ATOM 2661 C CA . ASP A 1 337 ? -11.281 0.06 -2.75 1 92.81 337 ASP A CA 1
ATOM 2662 C C . ASP A 1 337 ? -10.078 -0.019 -3.688 1 92.81 337 ASP A C 1
ATOM 2664 O O . ASP A 1 337 ? -8.93 0.048 -3.24 1 92.81 337 ASP A O 1
ATOM 2668 N N . PRO A 1 338 ? -10.312 -0.073 -5.016 1 91.31 338 PRO A N 1
ATOM 2669 C CA . PRO A 1 338 ? -9.18 -0.1 -5.934 1 91.31 338 PRO A CA 1
ATOM 2670 C C . PRO A 1 338 ? -8.305 1.152 -5.836 1 91.31 338 PRO A C 1
ATOM 2672 O O . PRO A 1 338 ? -7.078 1.059 -5.852 1 91.31 338 PRO A O 1
ATOM 2675 N N . ILE A 1 339 ? -8.898 2.326 -5.695 1 93.56 339 ILE A N 1
ATOM 2676 C CA . ILE A 1 339 ? -8.164 3.582 -5.613 1 93.56 339 ILE A CA 1
ATOM 2677 C C . ILE A 1 339 ? -7.363 3.627 -4.312 1 93.56 339 ILE A C 1
ATOM 2679 O O . ILE A 1 339 ? -6.188 3.988 -4.312 1 93.56 339 ILE A O 1
ATOM 2683 N N . ILE A 1 340 ? -7.98 3.24 -3.236 1 94.56 340 ILE A N 1
ATOM 2684 C CA . ILE A 1 340 ? -7.328 3.23 -1.932 1 94.56 340 ILE A CA 1
ATOM 2685 C C . ILE A 1 340 ? -6.145 2.264 -1.954 1 94.56 340 ILE A C 1
ATOM 2687 O O . ILE A 1 340 ? -5.066 2.582 -1.454 1 94.56 340 ILE A O 1
ATOM 2691 N N . LEU A 1 341 ? -6.355 1.125 -2.551 1 93.75 341 LEU A N 1
ATOM 2692 C CA . LEU A 1 341 ? -5.289 0.134 -2.68 1 93.75 341 LEU A CA 1
ATOM 2693 C C . LEU A 1 341 ? -4.117 0.694 -3.479 1 93.75 341 LEU A C 1
ATOM 2695 O O . LEU A 1 341 ? -2.963 0.549 -3.076 1 93.75 341 LEU A O 1
ATOM 2699 N N . GLY A 1 342 ? -4.426 1.3 -4.613 1 93.81 342 GLY A N 1
ATOM 2700 C CA . GLY A 1 342 ? -3.377 1.884 -5.434 1 93.81 342 GLY A CA 1
ATOM 2701 C C . GLY A 1 342 ? -2.576 2.947 -4.707 1 93.81 342 GLY A C 1
ATOM 2702 O O . GLY A 1 342 ? -1.347 2.98 -4.801 1 93.81 342 GLY A O 1
ATOM 2703 N N . CYS A 1 343 ? -3.248 3.807 -3.961 1 95.56 343 CYS A N 1
ATOM 2704 C CA . CYS A 1 343 ? -2.59 4.855 -3.191 1 95.56 343 CYS A CA 1
ATOM 2705 C C . CYS A 1 343 ? -1.681 4.262 -2.123 1 95.56 343 CYS A C 1
ATOM 2707 O O . CYS A 1 343 ? -0.549 4.715 -1.942 1 95.56 343 CYS A O 1
ATOM 2709 N N . ALA A 1 344 ? -2.199 3.273 -1.472 1 96.06 344 ALA A N 1
ATOM 2710 C CA . ALA A 1 344 ? -1.438 2.643 -0.397 1 96.06 344 ALA A CA 1
ATOM 2711 C C . ALA A 1 344 ? -0.18 1.97 -0.938 1 96.06 344 ALA A C 1
ATOM 2713 O O . ALA A 1 344 ? 0.89 2.059 -0.33 1 96.06 344 ALA A O 1
ATOM 2714 N N . LEU A 1 345 ? -0.305 1.279 -2.064 1 94.69 345 LEU A N 1
ATOM 2715 C CA . LEU A 1 345 ? 0.844 0.643 -2.701 1 94.69 345 LEU A CA 1
ATOM 2716 C C . LEU A 1 345 ? 1.925 1.669 -3.021 1 94.69 345 LEU A C 1
ATOM 2718 O O . LEU A 1 345 ? 3.098 1.464 -2.699 1 94.69 345 LEU A O 1
ATOM 2722 N N . PHE A 1 346 ? 1.48 2.732 -3.588 1 93.62 346 PHE A N 1
ATOM 2723 C CA . PHE A 1 346 ? 2.416 3.781 -3.979 1 93.62 346 PHE A CA 1
ATOM 2724 C C . PHE A 1 346 ? 3.066 4.41 -2.752 1 93.62 346 PHE A C 1
ATOM 2726 O O . PHE A 1 346 ? 4.258 4.727 -2.768 1 93.62 346 PHE A O 1
ATOM 2733 N N . GLN A 1 347 ? 2.324 4.59 -1.698 1 95.19 347 GLN A N 1
ATOM 2734 C CA . GLN A 1 347 ? 2.836 5.133 -0.444 1 95.19 347 GLN A CA 1
ATOM 2735 C C . GLN A 1 347 ? 3.943 4.25 0.126 1 95.19 347 GLN A C 1
ATOM 2737 O O . GLN A 1 347 ? 4.926 4.754 0.671 1 95.19 347 GLN A O 1
ATOM 2742 N N . GLY A 1 348 ? 3.723 2.955 0.066 1 93.88 348 GLY A N 1
ATOM 2743 C CA . GLY A 1 348 ? 4.742 2.043 0.556 1 93.88 348 GLY A CA 1
ATOM 2744 C C . GLY A 1 348 ? 6.105 2.283 -0.062 1 93.88 348 GLY A C 1
ATOM 2745 O O . GLY A 1 348 ? 7.125 2.248 0.633 1 93.88 348 GLY A O 1
ATOM 2746 N N . MET A 1 349 ? 6.148 2.574 -1.304 1 90.69 349 MET A N 1
ATOM 2747 C CA . MET A 1 349 ? 7.398 2.859 -1.999 1 90.69 349 MET A CA 1
ATOM 2748 C C . MET A 1 349 ? 8.023 4.156 -1.489 1 90.69 349 MET A C 1
ATOM 2750 O O . MET A 1 349 ? 9.234 4.23 -1.291 1 90.69 349 MET A O 1
ATOM 2754 N N . LEU A 1 350 ? 7.199 5.129 -1.326 1 92.5 350 LEU A N 1
ATOM 2755 C CA . LEU A 1 350 ? 7.711 6.418 -0.879 1 92.5 350 LEU A CA 1
ATOM 2756 C C . LEU A 1 350 ? 8.289 6.316 0.529 1 92.5 350 LEU A C 1
ATOM 2758 O O . LEU A 1 350 ? 9.273 6.98 0.849 1 92.5 350 LEU A O 1
ATOM 2762 N N . VAL A 1 351 ? 7.652 5.512 1.349 1 92.25 351 VAL A N 1
ATOM 2763 C CA . VAL A 1 351 ? 8.164 5.285 2.695 1 92.25 351 VAL A CA 1
ATOM 2764 C C . VAL A 1 351 ? 9.539 4.621 2.623 1 92.25 351 VAL A C 1
ATOM 2766 O O . VAL A 1 351 ? 10.445 4.969 3.383 1 92.25 351 VAL A O 1
ATOM 2769 N N . TYR A 1 352 ? 9.664 3.643 1.721 1 87.88 352 TYR A N 1
ATOM 2770 C CA . TYR A 1 352 ? 10.969 3.012 1.519 1 87.88 352 TYR A CA 1
ATOM 2771 C C . TYR A 1 352 ? 12.039 4.055 1.221 1 87.88 352 TYR A C 1
ATOM 2773 O O . TYR A 1 352 ? 13.109 4.047 1.836 1 87.88 352 TYR A O 1
ATOM 2781 N N . PHE A 1 353 ? 11.758 4.969 0.292 1 87.19 353 PHE A N 1
ATOM 2782 C CA . PHE A 1 353 ? 12.719 6.008 -0.083 1 87.19 353 PHE A CA 1
ATOM 2783 C C . PHE A 1 353 ? 13.055 6.891 1.111 1 87.19 353 PHE A C 1
ATOM 2785 O O . PHE A 1 353 ? 14.219 7.199 1.35 1 87.19 353 PHE A O 1
ATOM 2792 N N . PHE A 1 354 ? 12.094 7.207 1.859 1 89.88 354 PHE A N 1
ATOM 2793 C CA . PHE A 1 354 ? 12.312 8.117 2.975 1 89.88 354 PHE A CA 1
ATOM 2794 C C . PHE A 1 354 ? 13.188 7.469 4.043 1 89.88 354 PHE A C 1
ATOM 2796 O O . PHE A 1 354 ? 14.141 8.078 4.531 1 89.88 354 PHE A O 1
ATOM 2803 N N . VAL A 1 355 ? 12.859 6.238 4.395 1 87.81 355 VAL A N 1
ATOM 2804 C CA . VAL A 1 355 ? 13.547 5.562 5.488 1 87.81 355 VAL A CA 1
ATOM 2805 C C . VAL A 1 355 ? 14.992 5.258 5.082 1 87.81 355 VAL A C 1
ATOM 2807 O O . VAL A 1 355 ? 15.859 5.094 5.938 1 87.81 355 VAL A O 1
ATOM 2810 N N . HIS A 1 356 ? 15.25 5.23 3.826 1 84.25 356 HIS A N 1
ATOM 2811 C CA . HIS A 1 356 ? 16.609 5.027 3.344 1 84.25 356 HIS A CA 1
ATOM 2812 C C . HIS A 1 356 ? 17.281 6.359 3.006 1 84.25 356 HIS A C 1
ATOM 2814 O O . HIS A 1 356 ? 18.234 6.398 2.23 1 84.25 356 HIS A O 1
ATOM 2820 N N . SER A 1 357 ? 16.688 7.488 3.389 1 83.5 357 SER A N 1
ATOM 2821 C CA . SER A 1 357 ? 17.25 8.828 3.453 1 83.5 357 SER A CA 1
ATOM 2822 C C . SER A 1 357 ? 17.281 9.484 2.076 1 83.5 357 SER A C 1
ATOM 2824 O O . SER A 1 357 ? 18.125 10.344 1.808 1 83.5 357 SER A O 1
ATOM 2826 N N . TYR A 1 358 ? 16.422 8.984 1.171 1 82.06 358 TYR A N 1
ATOM 2827 C CA . TYR A 1 358 ? 16.203 9.766 -0.042 1 82.06 358 TYR A CA 1
ATOM 2828 C C . TYR A 1 358 ? 15.477 11.07 0.271 1 82.06 358 TYR A C 1
ATOM 2830 O O . TYR A 1 358 ? 14.688 11.133 1.217 1 82.06 358 TYR A O 1
ATOM 2838 N N . PRO A 1 359 ? 15.734 12.062 -0.453 1 83 359 PRO A N 1
ATOM 2839 C CA . PRO A 1 359 ? 15.133 13.359 -0.148 1 83 359 PRO A CA 1
ATOM 2840 C C . PRO A 1 359 ? 13.68 13.461 -0.61 1 83 359 PRO A C 1
ATOM 2842 O O . PRO A 1 359 ? 13.352 14.297 -1.453 1 83 359 PRO A O 1
ATOM 2845 N N . ILE A 1 360 ? 12.836 12.695 -0.037 1 86.38 360 ILE A N 1
ATOM 2846 C CA . ILE A 1 360 ? 11.398 12.781 -0.256 1 86.38 360 ILE A CA 1
ATOM 2847 C C . ILE A 1 360 ? 10.797 13.82 0.682 1 86.38 360 ILE A C 1
ATOM 2849 O O . ILE A 1 360 ? 11 13.766 1.897 1 86.38 360 ILE A O 1
ATOM 2853 N N . ASN A 1 361 ? 10.117 14.812 0.055 1 86.06 361 ASN A N 1
ATOM 2854 C CA . ASN A 1 361 ? 9.648 15.93 0.872 1 86.06 361 ASN A CA 1
ATOM 2855 C C . ASN A 1 361 ? 8.211 16.312 0.524 1 86.06 361 ASN A C 1
ATOM 2857 O O . ASN A 1 361 ? 7.902 16.578 -0.639 1 86.06 361 ASN A O 1
ATOM 2861 N N . MET B 1 1 ? -26.766 -7.297 -19.484 1 38.84 1 MET B N 1
ATOM 2862 C CA . MET B 1 1 ? -25.516 -6.645 -19.859 1 38.84 1 MET B CA 1
ATOM 2863 C C . MET B 1 1 ? -25.062 -5.68 -18.766 1 38.84 1 MET B C 1
ATOM 2865 O O . MET B 1 1 ? -23.875 -5.652 -18.422 1 38.84 1 MET B O 1
ATOM 2869 N N . ARG B 1 2 ? -26.047 -4.844 -18.234 1 50.75 2 ARG B N 1
ATOM 2870 C CA . ARG B 1 2 ? -25.75 -3.926 -17.125 1 50.75 2 ARG B CA 1
ATOM 2871 C C . ARG B 1 2 ? -25.344 -4.691 -15.875 1 50.75 2 ARG B C 1
ATOM 2873 O O . ARG B 1 2 ? -24.438 -4.266 -15.148 1 50.75 2 ARG B O 1
ATOM 2880 N N . GLU B 1 3 ? -26 -5.832 -15.711 1 55.09 3 GLU B N 1
ATOM 2881 C CA . GLU B 1 3 ? -25.688 -6.656 -14.547 1 55.09 3 GLU B CA 1
ATOM 2882 C C . GLU B 1 3 ? -24.297 -7.277 -14.672 1 55.09 3 GLU B C 1
ATOM 2884 O O . GLU B 1 3 ? -23.547 -7.34 -13.688 1 55.09 3 GLU B O 1
ATOM 2889 N N . LEU B 1 4 ? -24 -7.75 -15.875 1 56.16 4 LEU B N 1
ATOM 2890 C CA . LEU B 1 4 ? -22.672 -8.297 -16.141 1 56.16 4 LEU B CA 1
ATOM 2891 C C . LEU B 1 4 ? -21.594 -7.227 -15.961 1 56.16 4 LEU B C 1
ATOM 2893 O O . LEU B 1 4 ? -20.516 -7.504 -15.43 1 56.16 4 LEU B O 1
ATOM 2897 N N . GLY B 1 5 ? -21.922 -6.109 -16.406 1 60.97 5 GLY B N 1
ATOM 2898 C CA . GLY B 1 5 ? -21.016 -4.984 -16.281 1 60.97 5 GLY B CA 1
ATOM 2899 C C . GLY B 1 5 ? -20.703 -4.637 -14.836 1 60.97 5 GLY B C 1
ATOM 2900 O O . GLY B 1 5 ? -19.531 -4.434 -14.484 1 60.97 5 GLY B O 1
ATOM 2901 N N . ALA B 1 6 ? -21.781 -4.648 -14.156 1 64.81 6 ALA B N 1
ATOM 2902 C CA . ALA B 1 6 ? -21.625 -4.332 -12.742 1 64.81 6 ALA B CA 1
ATOM 2903 C C . ALA B 1 6 ? -20.844 -5.418 -12.016 1 64.81 6 ALA B C 1
ATOM 2905 O O . ALA B 1 6 ? -20.062 -5.125 -11.102 1 64.81 6 ALA B O 1
ATOM 2906 N N . ARG B 1 7 ? -20.984 -6.605 -12.688 1 77.94 7 ARG B N 1
ATOM 2907 C CA . ARG B 1 7 ? -20.359 -7.766 -12.062 1 77.94 7 ARG B CA 1
ATOM 2908 C C . ARG B 1 7 ? -18.859 -7.812 -12.375 1 77.94 7 ARG B C 1
ATOM 2910 O O . ARG B 1 7 ? -18.094 -8.453 -11.648 1 77.94 7 ARG B O 1
ATOM 2917 N N . ILE B 1 8 ? -18.484 -7.141 -13.406 1 90 8 ILE B N 1
ATOM 2918 C CA . ILE B 1 8 ? -17.062 -7.234 -13.742 1 90 8 ILE B CA 1
ATOM 2919 C C . ILE B 1 8 ? -16.375 -5.922 -13.406 1 90 8 ILE B C 1
ATOM 2921 O O . ILE B 1 8 ? -15.141 -5.852 -13.398 1 90 8 ILE B O 1
ATOM 2925 N N . ALA B 1 9 ? -17.109 -4.945 -13.102 1 90.06 9 ALA B N 1
ATOM 2926 C CA . ALA B 1 9 ? -16.547 -3.623 -12.859 1 90.06 9 ALA B CA 1
ATOM 2927 C C . ALA B 1 9 ? -15.57 -3.652 -11.68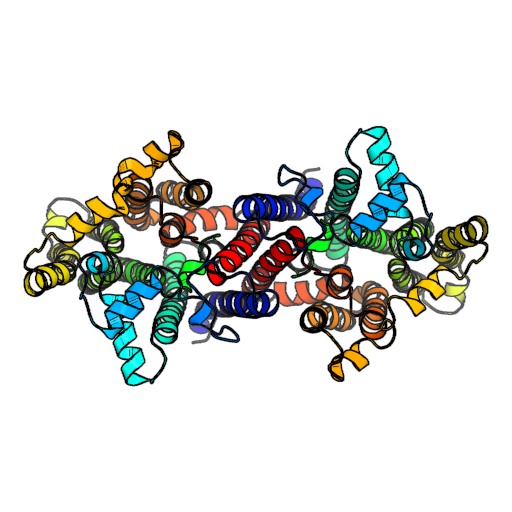8 1 90.06 9 ALA B C 1
ATOM 2929 O O . ALA B 1 9 ? -14.5 -3.045 -11.742 1 90.06 9 ALA B O 1
ATOM 2930 N N . PHE B 1 10 ? -15.922 -4.457 -10.68 1 92.75 10 PHE B N 1
ATOM 2931 C CA . PHE B 1 10 ? -15.102 -4.453 -9.477 1 92.75 10 PHE B CA 1
ATOM 2932 C C . PHE B 1 10 ? -13.766 -5.137 -9.727 1 92.75 10 PHE B C 1
ATOM 2934 O O . PHE B 1 10 ? -12.703 -4.543 -9.5 1 92.75 10 PHE B O 1
ATOM 2941 N N . PRO B 1 11 ? -13.773 -6.359 -10.297 1 95.88 11 PRO B N 1
ATOM 2942 C CA . PRO B 1 11 ? -12.477 -6.996 -10.547 1 95.88 11 PRO B CA 1
ATOM 2943 C C . PRO B 1 11 ? -11.641 -6.25 -11.586 1 95.88 11 PRO B C 1
ATOM 2945 O O . PRO B 1 11 ? -10.414 -6.207 -11.484 1 95.88 11 PRO B O 1
ATOM 2948 N N . VAL B 1 12 ? -12.242 -5.672 -12.531 1 95.19 12 VAL B N 1
ATOM 2949 C CA . VAL B 1 12 ? -11.516 -4.91 -13.539 1 95.19 12 VAL B CA 1
ATOM 2950 C C . VAL B 1 12 ? -10.93 -3.646 -12.914 1 95.19 12 VAL B C 1
ATOM 2952 O O . VAL B 1 12 ? -9.781 -3.283 -13.203 1 95.19 12 VAL B O 1
ATOM 2955 N N . GLY B 1 13 ? -11.758 -2.963 -12.094 1 92.5 13 GLY B N 1
ATOM 2956 C CA . GLY B 1 13 ? -11.234 -1.813 -11.375 1 92.5 13 GLY B CA 1
ATOM 2957 C C . GLY B 1 13 ? -10.062 -2.154 -10.477 1 92.5 13 GLY B C 1
ATOM 2958 O O . GLY B 1 13 ? -9.07 -1.423 -10.445 1 92.5 13 GLY B O 1
ATOM 2959 N N . LEU B 1 14 ? -10.172 -3.264 -9.781 1 94.5 14 LEU B N 1
ATOM 2960 C CA . LEU B 1 14 ? -9.094 -3.732 -8.914 1 94.5 14 LEU B CA 1
ATOM 2961 C C . LEU B 1 14 ? -7.82 -3.982 -9.711 1 94.5 14 LEU B C 1
ATOM 2963 O O . LEU B 1 14 ? -6.73 -3.613 -9.273 1 94.5 14 LEU B O 1
ATOM 2967 N N . PHE B 1 15 ? -8.016 -4.598 -10.844 1 96.19 15 PHE B N 1
ATOM 2968 C CA . PHE B 1 15 ? -6.875 -4.867 -11.711 1 96.19 15 PHE B CA 1
ATOM 2969 C C . PHE B 1 15 ? -6.25 -3.568 -12.195 1 96.19 15 PHE B C 1
ATOM 2971 O O . PHE B 1 15 ? -5.035 -3.371 -12.078 1 96.19 15 PHE B O 1
ATOM 2978 N N . VAL B 1 16 ? -7.012 -2.668 -12.742 1 93.81 16 VAL B N 1
ATOM 2979 C CA . VAL B 1 16 ? -6.52 -1.452 -13.383 1 93.81 16 VAL B CA 1
ATOM 2980 C C . VAL B 1 16 ? -5.77 -0.598 -12.359 1 93.81 16 VAL B C 1
ATOM 2982 O O . VAL B 1 16 ? -4.637 -0.178 -12.602 1 93.81 16 VAL B O 1
ATOM 2985 N N . PHE B 1 17 ? -6.305 -0.419 -11.203 1 90.69 17 PHE B N 1
ATOM 2986 C CA . PHE B 1 17 ? -5.711 0.506 -10.242 1 90.69 17 PHE B CA 1
ATOM 2987 C C . PHE B 1 17 ? -4.516 -0.132 -9.539 1 90.69 17 PHE B C 1
ATOM 2989 O O . PHE B 1 17 ? -3.543 0.55 -9.219 1 90.69 17 PHE B O 1
ATOM 2996 N N . SER B 1 18 ? -4.586 -1.432 -9.273 1 93.5 18 SER B N 1
ATOM 2997 C CA . SER B 1 18 ? -3.43 -2.09 -8.68 1 93.5 18 SER B CA 1
ATOM 2998 C C . SER B 1 18 ? -2.264 -2.154 -9.664 1 93.5 18 SER B C 1
ATOM 3000 O O . SER B 1 18 ? -1.123 -1.861 -9.297 1 93.5 18 SER B O 1
ATOM 3002 N N . ARG B 1 19 ? -2.568 -2.426 -10.969 1 94 19 ARG B N 1
ATOM 3003 C CA . ARG B 1 19 ? -1.501 -2.555 -11.953 1 94 19 ARG B CA 1
ATOM 3004 C C . ARG B 1 19 ? -0.937 -1.19 -12.336 1 94 19 ARG B C 1
ATOM 3006 O O . ARG B 1 19 ? 0.247 -1.07 -12.656 1 94 19 ARG B O 1
ATOM 3013 N N . LEU B 1 20 ? -1.798 -0.215 -12.367 1 91.06 20 LEU B N 1
ATOM 3014 C CA . LEU B 1 20 ? -1.312 1.142 -12.586 1 91.06 20 LEU B CA 1
ATOM 3015 C C . LEU B 1 20 ? -0.375 1.576 -11.469 1 91.06 20 LEU B C 1
ATOM 3017 O O . LEU B 1 20 ? 0.667 2.184 -11.719 1 91.06 20 LEU B O 1
ATOM 3021 N N . ALA B 1 21 ? -0.774 1.296 -10.273 1 91.81 21 ALA B N 1
ATOM 3022 C CA . ALA B 1 21 ? 0.063 1.644 -9.125 1 91.81 21 ALA B CA 1
ATOM 3023 C C . ALA B 1 21 ? 1.408 0.927 -9.195 1 91.81 21 ALA B C 1
ATOM 3025 O O . ALA B 1 21 ? 2.451 1.526 -8.93 1 91.81 21 ALA B O 1
ATOM 3026 N N . LEU B 1 22 ? 1.393 -0.358 -9.523 1 93.25 22 LEU B N 1
ATOM 3027 C CA . LEU B 1 22 ? 2.623 -1.136 -9.625 1 93.25 22 LEU B CA 1
ATOM 3028 C C . LEU B 1 22 ? 3.521 -0.589 -10.727 1 93.25 22 LEU B C 1
ATOM 3030 O O . LEU B 1 22 ? 4.738 -0.482 -10.547 1 93.25 22 LEU B O 1
ATOM 3034 N N . TRP B 1 23 ? 2.881 -0.263 -11.812 1 90.44 23 TRP B N 1
ATOM 3035 C CA . TRP B 1 23 ? 3.635 0.277 -12.938 1 90.44 23 TRP B CA 1
ATOM 3036 C C . TRP B 1 23 ? 4.254 1.626 -12.578 1 90.44 23 TRP B C 1
ATOM 3038 O O . TRP B 1 23 ? 5.43 1.87 -12.859 1 90.44 23 TRP B O 1
ATOM 3048 N N . LEU B 1 24 ? 3.486 2.521 -12 1 87.88 24 LEU B N 1
ATOM 3049 C CA . LEU B 1 24 ? 3.984 3.832 -11.602 1 87.88 24 LEU B CA 1
ATOM 3050 C C . LEU B 1 24 ? 5.086 3.695 -10.555 1 87.88 24 LEU B C 1
ATOM 3052 O O . LEU B 1 24 ? 6.07 4.438 -10.586 1 87.88 24 LEU B O 1
ATOM 3056 N N . LEU B 1 25 ? 4.832 2.809 -9.633 1 90 25 LEU B N 1
ATOM 3057 C CA . LEU B 1 25 ? 5.84 2.531 -8.609 1 90 25 LEU B CA 1
ATOM 3058 C C . LEU B 1 25 ? 7.164 2.119 -9.25 1 90 25 LEU B C 1
ATOM 3060 O O . LEU B 1 25 ? 8.219 2.635 -8.883 1 90 25 LEU B O 1
ATOM 3064 N N . ALA B 1 26 ? 7.109 1.208 -10.164 1 88.62 26 ALA B N 1
ATOM 3065 C CA . ALA B 1 26 ? 8.312 0.738 -10.836 1 88.62 26 ALA B CA 1
ATOM 3066 C C . ALA B 1 26 ? 9 1.874 -11.594 1 88.62 26 ALA B C 1
ATOM 3068 O O . ALA B 1 26 ? 10.211 2.074 -11.469 1 88.62 26 ALA B O 1
ATOM 3069 N N . ARG B 1 27 ? 8.211 2.656 -12.297 1 85.75 27 ARG B N 1
ATOM 3070 C CA . ARG B 1 27 ? 8.758 3.738 -13.109 1 85.75 27 ARG B CA 1
ATOM 3071 C C . ARG B 1 27 ? 9.383 4.82 -12.234 1 85.75 27 ARG B C 1
ATOM 3073 O O . ARG B 1 27 ? 10.508 5.254 -12.492 1 85.75 27 ARG B O 1
ATOM 3080 N N . VAL B 1 28 ? 8.695 5.23 -11.266 1 85.19 28 VAL B N 1
ATOM 3081 C CA . VAL B 1 28 ? 9.156 6.316 -10.398 1 85.19 28 VAL B CA 1
ATOM 3082 C C . VAL B 1 28 ? 10.375 5.859 -9.609 1 85.19 28 VAL B C 1
ATOM 3084 O O . VAL B 1 28 ? 11.344 6.609 -9.461 1 85.19 28 VAL B O 1
ATOM 3087 N N . SER B 1 29 ? 10.312 4.66 -9.102 1 84.94 29 SER B N 1
ATOM 3088 C CA . SER B 1 29 ? 11.43 4.16 -8.297 1 84.94 29 SER B CA 1
ATOM 3089 C C . SER B 1 29 ? 12.703 4.059 -9.125 1 84.94 29 SER B C 1
ATOM 3091 O O . SER B 1 29 ? 13.797 4.359 -8.641 1 84.94 29 SER B O 1
ATOM 3093 N N . LEU B 1 30 ? 12.562 3.689 -10.344 1 81.31 30 LEU B N 1
ATOM 3094 C CA . LEU B 1 30 ? 13.727 3.492 -11.195 1 81.31 30 LEU B CA 1
ATOM 3095 C C . LEU B 1 30 ? 14.281 4.828 -11.68 1 81.31 30 LEU B C 1
ATOM 3097 O O . LEU B 1 30 ? 15.469 4.938 -11.992 1 81.31 30 LEU B O 1
ATOM 3101 N N . VAL B 1 31 ? 13.43 5.824 -11.719 1 79.44 31 VAL B N 1
ATOM 3102 C CA . VAL B 1 31 ? 13.875 7.168 -12.078 1 79.44 31 VAL B CA 1
ATOM 3103 C C . VAL B 1 31 ? 14.586 7.809 -10.883 1 79.44 31 VAL B C 1
ATOM 3105 O O . VAL B 1 31 ? 15.602 8.484 -11.047 1 79.44 31 VAL B O 1
ATOM 3108 N N . LEU B 1 32 ? 14.062 7.578 -9.742 1 77.44 32 LEU B N 1
ATOM 3109 C CA . LEU B 1 32 ? 14.602 8.219 -8.547 1 77.44 32 LEU B CA 1
ATOM 3110 C C . LEU B 1 32 ? 15.883 7.535 -8.094 1 77.44 32 LEU B C 1
ATOM 3112 O O . LEU B 1 32 ? 16.75 8.164 -7.469 1 77.44 32 LEU B O 1
ATOM 3116 N N . GLU B 1 33 ? 15.977 6.258 -8.328 1 74.5 33 GLU B N 1
ATOM 3117 C CA . GLU B 1 33 ? 17.156 5.504 -7.922 1 74.5 33 GLU B CA 1
ATOM 3118 C C . GLU B 1 33 ? 17.641 4.59 -9.047 1 74.5 33 GLU B C 1
ATOM 3120 O O . GLU B 1 33 ? 17.109 3.49 -9.227 1 74.5 33 GLU B O 1
ATOM 3125 N N . THR B 1 34 ? 18.594 5.109 -9.641 1 69.06 34 THR B N 1
ATOM 3126 C CA . THR B 1 34 ? 19.094 4.375 -10.797 1 69.06 34 THR B CA 1
ATOM 3127 C C . THR B 1 34 ? 20.25 3.465 -10.391 1 69.06 34 THR B C 1
ATOM 3129 O O . THR B 1 34 ? 20.672 2.613 -11.18 1 69.06 34 THR B O 1
ATOM 3132 N N . ARG B 1 35 ? 20.766 3.66 -9.172 1 63.38 35 ARG B N 1
ATOM 3133 C CA . ARG B 1 35 ? 22.016 2.988 -8.789 1 63.38 35 ARG B CA 1
ATOM 3134 C C . ARG B 1 35 ? 21.719 1.599 -8.227 1 63.38 35 ARG B C 1
ATOM 3136 O O . ARG B 1 35 ? 22.609 0.747 -8.188 1 63.38 35 ARG B O 1
ATOM 3143 N N . LEU B 1 36 ? 20.453 1.513 -7.719 1 60.28 36 LEU B N 1
ATOM 3144 C CA . LEU B 1 36 ? 20.219 0.3 -6.941 1 60.28 36 LEU B CA 1
ATOM 3145 C C . LEU B 1 36 ? 19.812 -0.854 -7.848 1 60.28 36 LEU B C 1
ATOM 3147 O O . LEU B 1 36 ? 18.688 -0.872 -8.367 1 60.28 36 LEU B O 1
ATOM 3151 N N . TYR B 1 37 ? 20.578 -1.437 -8.508 1 61.88 37 TYR B N 1
ATOM 3152 C CA . TYR B 1 37 ? 20.328 -2.713 -9.172 1 61.88 37 TYR B CA 1
ATOM 3153 C C . TYR B 1 37 ? 21.25 -3.799 -8.641 1 61.88 37 TYR B C 1
ATOM 3155 O O . TYR B 1 37 ? 22.453 -3.578 -8.492 1 61.88 37 TYR B O 1
ATOM 3163 N N . ARG B 1 38 ? 20.703 -4.668 -7.984 1 56.06 38 ARG B N 1
ATOM 3164 C CA . ARG B 1 38 ? 21.578 -5.77 -7.57 1 56.06 38 ARG B CA 1
ATOM 3165 C C . ARG B 1 38 ? 22.172 -6.477 -8.773 1 56.06 38 ARG B C 1
ATOM 3167 O O . ARG B 1 38 ? 21.469 -6.816 -9.727 1 56.06 38 ARG B O 1
ATOM 3174 N N . PRO B 1 39 ? 23.531 -6.422 -8.938 1 54.66 39 PRO B N 1
ATOM 3175 C CA . PRO B 1 39 ? 24.094 -7.262 -10 1 54.66 39 PRO B CA 1
ATOM 3176 C C . PRO B 1 39 ? 23.422 -8.625 -10.086 1 54.66 39 PRO B C 1
ATOM 3178 O O . PRO B 1 39 ? 22.938 -9.148 -9.078 1 54.66 39 PRO B O 1
ATOM 3181 N N . PRO B 1 40 ? 23.5 -9.062 -11.328 1 49.91 40 PRO B N 1
ATOM 3182 C CA . PRO B 1 40 ? 24.047 -8.617 -12.609 1 49.91 40 PRO B CA 1
ATOM 3183 C C . PRO B 1 40 ? 23.062 -7.766 -13.406 1 49.91 40 PRO B C 1
ATOM 3185 O O . PRO B 1 40 ? 23.312 -7.465 -14.578 1 49.91 40 PRO B O 1
ATOM 3188 N N . PHE B 1 41 ? 21.922 -7.426 -12.758 1 56 41 PHE B N 1
ATOM 3189 C CA . PHE B 1 41 ? 20.906 -6.836 -13.625 1 56 41 PHE B CA 1
ATOM 3190 C C . PHE B 1 41 ? 21.141 -5.34 -13.781 1 56 41 PHE B C 1
ATOM 3192 O O . PHE B 1 41 ? 21.547 -4.664 -12.828 1 56 41 PHE B O 1
ATOM 3199 N N . LYS B 1 42 ? 21.531 -4.828 -14.961 1 56.62 42 LYS B N 1
ATOM 3200 C CA . LYS B 1 42 ? 21.562 -3.398 -15.258 1 56.62 42 LYS B CA 1
ATOM 3201 C C . LYS B 1 42 ? 20.281 -2.953 -15.961 1 56.62 42 LYS B C 1
ATOM 3203 O O . LYS B 1 42 ? 19.781 -3.658 -16.844 1 56.62 42 LYS B O 1
ATOM 3208 N N . TYR B 1 43 ? 19.703 -2.07 -15.359 1 56.28 43 TYR B N 1
ATOM 3209 C CA . TYR B 1 43 ? 18.438 -1.647 -15.953 1 56.28 43 TYR B CA 1
ATOM 3210 C C . TYR B 1 43 ? 18.688 -0.84 -17.219 1 56.28 43 TYR B C 1
ATOM 3212 O O . TYR B 1 43 ? 19.328 0.209 -17.188 1 56.28 43 TYR B O 1
ATOM 3220 N N . PRO B 1 44 ? 18.453 -1.477 -18.5 1 50.22 44 PRO B N 1
ATOM 3221 C CA . PRO B 1 44 ? 18.859 -0.851 -19.766 1 50.22 44 PRO B CA 1
ATOM 3222 C C . PRO B 1 44 ? 18.094 0.44 -20.062 1 50.22 44 PRO B C 1
ATOM 3224 O O . PRO B 1 44 ? 18.422 1.163 -21 1 50.22 44 PRO B O 1
ATOM 3227 N N . GLY B 1 45 ? 16.969 1.014 -19.234 1 53.19 45 GLY B N 1
ATOM 3228 C CA . GLY B 1 45 ? 16.188 2.15 -19.703 1 53.19 45 GLY B CA 1
ATOM 3229 C C . GLY B 1 45 ? 14.969 2.418 -18.844 1 53.19 45 GLY B C 1
ATOM 3230 O O . GLY B 1 45 ? 14.805 1.819 -17.781 1 53.19 45 GLY B O 1
ATOM 3231 N N . LEU B 1 46 ? 14.242 3.588 -19.078 1 54.81 46 LEU B N 1
ATOM 3232 C CA . LEU B 1 46 ? 13.055 4.078 -18.391 1 54.81 46 LEU B CA 1
ATOM 3233 C C . LEU B 1 46 ? 12.023 2.967 -18.234 1 54.81 46 LEU B C 1
ATOM 3235 O O . LEU B 1 46 ? 11.375 2.566 -19.203 1 54.81 46 LEU B O 1
ATOM 3239 N N . ALA B 1 47 ? 12.016 2.059 -17.328 1 58.19 47 ALA B N 1
ATOM 3240 C CA . ALA B 1 47 ? 11.516 0.722 -17.031 1 58.19 47 ALA B CA 1
ATOM 3241 C C . ALA B 1 47 ? 9.992 0.667 -17.156 1 58.19 47 ALA B C 1
ATOM 3243 O O . ALA B 1 47 ? 9.297 1.567 -16.688 1 58.19 47 ALA B O 1
ATOM 3244 N N . GLY B 1 48 ? 9.305 0.223 -18.406 1 70.88 48 GLY B N 1
ATOM 3245 C CA . GLY B 1 48 ? 7.977 -0.274 -18.703 1 70.88 48 GLY B CA 1
ATOM 3246 C C . GLY B 1 48 ? 7.676 -1.615 -18.062 1 70.88 48 GLY B C 1
ATOM 3247 O O . GLY B 1 48 ? 8.016 -1.845 -16.906 1 70.88 48 GLY B O 1
ATOM 3248 N N . LEU B 1 49 ? 7.195 -2.51 -18.609 1 81.75 49 LEU B N 1
ATOM 3249 C CA . LEU B 1 49 ? 6.758 -3.824 -18.156 1 81.75 49 LEU B CA 1
ATOM 3250 C C . LEU B 1 49 ? 7.953 -4.742 -17.922 1 81.75 49 LEU B C 1
ATOM 3252 O O . LEU B 1 49 ? 7.844 -5.73 -17.188 1 81.75 49 LEU B O 1
ATOM 3256 N N . GLU B 1 50 ? 9.227 -4.355 -18.359 1 85.81 50 GLU B N 1
ATOM 3257 C CA . GLU B 1 50 ? 10.414 -5.188 -18.25 1 85.81 50 GLU B CA 1
ATOM 3258 C C . GLU B 1 50 ? 10.922 -5.23 -16.812 1 85.81 50 GLU B C 1
ATOM 3260 O O . GLU B 1 50 ? 11.633 -6.156 -16.422 1 85.81 50 GLU B O 1
ATOM 3265 N N . ALA B 1 51 ? 10.531 -4.227 -16 1 86.19 51 ALA B N 1
ATOM 3266 C CA . ALA B 1 51 ? 10.945 -4.156 -14.609 1 86.19 51 ALA B CA 1
ATOM 3267 C C . ALA B 1 51 ? 10.367 -5.312 -13.805 1 86.19 51 ALA B C 1
ATOM 3269 O O . ALA B 1 51 ? 10.844 -5.609 -12.703 1 86.19 51 ALA B O 1
ATOM 3270 N N . PHE B 1 52 ? 9.398 -6 -14.414 1 91.94 52 PHE B N 1
ATOM 3271 C CA . PHE B 1 52 ? 8.75 -7.113 -13.727 1 91.94 52 PHE B CA 1
ATOM 3272 C C . PHE B 1 52 ? 9.234 -8.445 -14.281 1 91.94 52 PHE B C 1
ATOM 3274 O O . PHE B 1 52 ? 8.586 -9.477 -14.094 1 91.94 52 PHE B O 1
ATOM 3281 N N . CYS B 1 53 ? 10.375 -8.445 -14.969 1 91.31 53 CYS B N 1
ATOM 3282 C CA . CYS B 1 53 ? 10.984 -9.672 -15.477 1 91.31 53 CYS B CA 1
ATOM 3283 C C . CYS B 1 53 ? 12.398 -9.836 -14.93 1 91.31 53 CYS B C 1
ATOM 3285 O O . CYS B 1 53 ? 13.375 -9.617 -15.648 1 91.31 53 CYS B O 1
ATOM 3287 N N . TRP B 1 54 ? 12.453 -10.188 -13.703 1 89.25 54 TRP B N 1
ATOM 3288 C CA . TRP B 1 54 ? 13.719 -10.469 -13.031 1 89.25 54 TRP B CA 1
ATOM 3289 C C . TRP B 1 54 ? 13.781 -11.914 -12.57 1 89.25 54 TRP B C 1
ATOM 3291 O O . TRP B 1 54 ? 12.75 -12.578 -12.438 1 89.25 54 TRP B O 1
ATOM 3301 N N . TRP B 1 55 ? 15.039 -12.453 -12.352 1 89.81 55 TRP B N 1
ATOM 3302 C CA . TRP B 1 55 ? 15.305 -13.734 -11.695 1 89.81 55 TRP B CA 1
ATOM 3303 C C . TRP B 1 55 ? 14.75 -14.891 -12.516 1 89.81 55 TRP B C 1
ATOM 3305 O O . TRP B 1 55 ? 15.18 -15.133 -13.641 1 89.81 55 TRP B O 1
ATOM 3315 N N . ASP B 1 56 ? 13.688 -15.492 -12.055 1 91.75 56 ASP B N 1
ATOM 3316 C CA . ASP B 1 56 ? 13.18 -16.672 -12.766 1 91.75 56 ASP B CA 1
ATOM 3317 C C . ASP B 1 56 ? 12.688 -16.297 -14.156 1 91.75 56 ASP B C 1
ATOM 3319 O O . ASP B 1 56 ? 12.648 -17.141 -15.055 1 91.75 56 ASP B O 1
ATOM 3323 N N . CYS B 1 57 ? 12.305 -15.07 -14.289 1 93.94 57 CYS B N 1
ATOM 3324 C CA . CYS B 1 57 ? 11.859 -14.625 -15.602 1 93.94 57 CYS B CA 1
ATOM 3325 C C . CYS B 1 57 ? 12.953 -14.812 -16.641 1 93.94 57 CYS B C 1
ATOM 3327 O O . CYS B 1 57 ? 12.672 -15.117 -17.812 1 93.94 57 CYS B O 1
ATOM 3329 N N . GLY B 1 58 ? 14.203 -14.68 -16.234 1 92.38 58 GLY B N 1
ATOM 3330 C CA . GLY B 1 58 ? 15.328 -14.914 -17.125 1 92.38 58 GLY B CA 1
ATOM 3331 C C . GLY B 1 58 ? 15.383 -16.328 -17.672 1 92.38 58 GLY B C 1
ATOM 3332 O O . GLY B 1 58 ? 15.734 -16.547 -18.828 1 92.38 58 GLY B O 1
ATOM 3333 N N . TRP B 1 59 ? 15.039 -17.234 -16.844 1 94.06 59 TRP B N 1
ATOM 3334 C CA . TRP B 1 59 ? 14.992 -18.625 -17.281 1 94.06 59 TRP B CA 1
ATOM 3335 C C . TRP B 1 59 ? 13.898 -18.828 -18.328 1 94.06 59 TRP B C 1
ATOM 3337 O O . TRP B 1 59 ? 14.109 -19.516 -19.328 1 94.06 59 TRP B O 1
ATOM 3347 N N . TYR B 1 60 ? 12.812 -18.203 -18.094 1 96.94 60 TYR B N 1
ATOM 3348 C CA . TYR B 1 60 ? 11.711 -18.328 -19.047 1 96.94 60 TYR B CA 1
ATOM 3349 C C . TYR B 1 60 ? 12.039 -17.672 -20.375 1 96.94 60 TYR B C 1
ATOM 3351 O O . TYR B 1 60 ? 11.672 -18.172 -21.438 1 96.94 60 TYR B O 1
ATOM 3359 N N . VAL B 1 61 ? 12.703 -16.547 -20.266 1 96.12 61 VAL B N 1
ATOM 3360 C CA . VAL B 1 61 ? 13.164 -15.875 -21.484 1 96.12 61 VAL B CA 1
ATOM 3361 C C . VAL B 1 61 ? 14.102 -16.797 -22.25 1 96.12 61 VAL B C 1
ATOM 3363 O O . VAL B 1 61 ? 13.961 -16.953 -23.469 1 96.12 61 VAL B O 1
ATOM 3366 N N . GLY B 1 62 ? 15.039 -17.391 -21.594 1 96.75 62 GLY B N 1
ATOM 3367 C CA . GLY B 1 62 ? 15.977 -18.312 -22.219 1 96.75 62 GLY B CA 1
ATOM 3368 C C . GLY B 1 62 ? 15.305 -19.5 -22.875 1 96.75 62 GLY B C 1
ATOM 3369 O O . GLY B 1 62 ? 15.641 -19.859 -24 1 96.75 62 GLY B O 1
ATOM 3370 N N . ILE B 1 63 ? 14.391 -20.062 -22.188 1 97.19 63 ILE B N 1
ATOM 3371 C CA . ILE B 1 63 ? 13.664 -21.219 -22.719 1 97.19 63 ILE B CA 1
ATOM 3372 C C . ILE B 1 63 ? 12.852 -20.797 -23.938 1 97.19 63 ILE B C 1
ATOM 3374 O O . ILE B 1 63 ? 12.789 -21.547 -24.922 1 97.19 63 ILE B O 1
ATOM 3378 N N . ALA B 1 64 ? 12.234 -19.672 -23.844 1 97.5 64 ALA B N 1
ATOM 3379 C CA . ALA B 1 64 ? 11.445 -19.156 -24.969 1 97.5 64 ALA B CA 1
ATOM 3380 C C . ALA B 1 64 ? 12.32 -18.906 -26.188 1 97.5 64 ALA B C 1
ATOM 3382 O O . ALA B 1 64 ? 11.875 -19.078 -27.328 1 97.5 64 ALA B O 1
ATOM 3383 N N . GLN B 1 65 ? 13.5 -18.531 -25.969 1 96.38 65 GLN B N 1
ATOM 3384 C CA . GLN B 1 65 ? 14.414 -18.172 -27.047 1 96.38 65 GLN B CA 1
ATOM 3385 C C . GLN B 1 65 ? 15.047 -19.422 -27.672 1 96.38 65 GLN B C 1
ATOM 3387 O O . GLN B 1 65 ? 15.078 -19.547 -28.891 1 96.38 65 GLN B O 1
ATOM 3392 N N . GLU B 1 66 ? 15.578 -20.375 -26.797 1 96.31 66 GLU B N 1
ATOM 3393 C CA . GLU B 1 66 ? 16.438 -21.438 -27.312 1 96.31 66 GLU B CA 1
ATOM 3394 C C . GLU B 1 66 ? 15.875 -22.812 -26.969 1 96.31 66 GLU B C 1
ATOM 3396 O O . GLU B 1 66 ? 16.406 -23.844 -27.406 1 96.31 66 GLU B O 1
ATOM 3401 N N . GLY B 1 67 ? 14.773 -22.844 -26.25 1 95 67 GLY B N 1
ATOM 3402 C CA . GLY B 1 67 ? 14.281 -24.125 -25.766 1 95 67 GLY B CA 1
ATOM 3403 C C . GLY B 1 67 ? 15.031 -24.625 -24.547 1 95 67 GLY B C 1
ATOM 3404 O O . GLY B 1 67 ? 15.711 -23.859 -23.875 1 95 67 GLY B O 1
ATOM 3405 N N . TYR B 1 68 ? 14.75 -25.859 -24.203 1 95.94 68 TYR B N 1
ATOM 3406 C CA . TYR B 1 68 ? 15.406 -26.484 -23.047 1 95.94 68 TYR B CA 1
ATOM 3407 C C . TYR B 1 68 ? 16.797 -26.969 -23.422 1 95.94 68 TYR B C 1
ATOM 3409 O O . TYR B 1 68 ? 16.969 -28.125 -23.844 1 95.94 68 TYR B O 1
ATOM 3417 N N . THR B 1 69 ? 17.812 -26.125 -23.172 1 93.44 69 THR B N 1
ATOM 3418 C CA . THR B 1 69 ? 19.188 -26.438 -23.547 1 93.44 69 THR B CA 1
ATOM 3419 C C . THR B 1 69 ? 19.984 -26.891 -22.328 1 93.44 69 THR B C 1
ATOM 3421 O O . THR B 1 69 ? 21.047 -27.5 -22.469 1 93.44 69 THR B O 1
ATOM 3424 N N . ARG B 1 70 ? 19.531 -26.469 -21.125 1 91.06 70 ARG B N 1
ATOM 3425 C CA . ARG B 1 70 ? 20.203 -26.797 -19.875 1 91.06 70 ARG B CA 1
ATOM 3426 C C . ARG B 1 70 ? 19.297 -27.625 -18.969 1 91.06 70 ARG B C 1
ATOM 3428 O O . ARG B 1 70 ? 18.094 -27.375 -18.891 1 91.06 70 ARG B O 1
ATOM 3435 N N . ALA B 1 71 ? 19.922 -28.484 -18.281 1 89.94 71 ALA B N 1
ATOM 3436 C CA . ALA B 1 71 ? 19.172 -29.328 -17.344 1 89.94 71 ALA B CA 1
ATOM 3437 C C . ALA B 1 71 ? 18.453 -28.5 -16.297 1 89.94 71 ALA B C 1
ATOM 3439 O O . ALA B 1 71 ? 17.328 -28.812 -15.914 1 89.94 71 ALA B O 1
ATOM 3440 N N . GLN B 1 72 ? 19.031 -27.469 -15.82 1 90.75 72 GLN B N 1
ATOM 3441 C CA . GLN B 1 72 ? 18.469 -26.625 -14.766 1 90.75 72 GLN B CA 1
ATOM 3442 C C . GLN B 1 72 ? 17.188 -25.953 -15.242 1 90.75 72 GLN B C 1
ATOM 3444 O O . GLN B 1 72 ? 16.312 -25.641 -14.43 1 90.75 72 GLN B O 1
ATOM 3449 N N . ALA B 1 73 ? 17.094 -25.766 -16.516 1 93.56 73 ALA B N 1
ATOM 3450 C CA . ALA B 1 73 ? 15.93 -25.094 -17.094 1 93.56 73 ALA B CA 1
ATOM 3451 C C . ALA B 1 73 ? 14.672 -25.938 -16.938 1 93.56 73 ALA B C 1
ATOM 3453 O O . ALA B 1 73 ? 13.555 -25.422 -17.016 1 93.56 73 ALA B O 1
ATOM 3454 N N . THR B 1 74 ? 14.898 -27.234 -16.672 1 93 74 THR B N 1
ATOM 3455 C CA . THR B 1 74 ? 13.773 -28.156 -16.625 1 93 74 THR B CA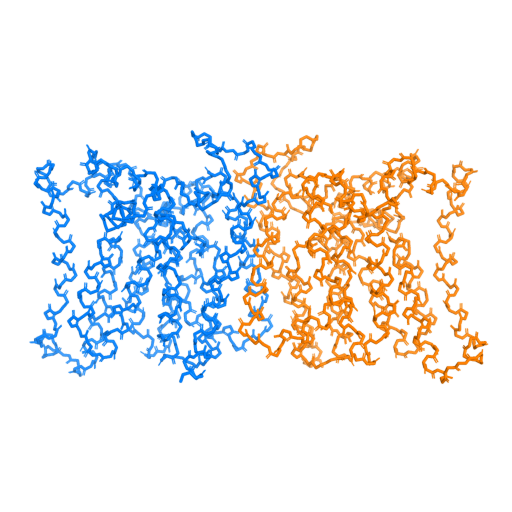 1
ATOM 3456 C C . THR B 1 74 ? 12.906 -27.891 -15.406 1 93 74 THR B C 1
ATOM 3458 O O . THR B 1 74 ? 11.766 -28.359 -15.328 1 93 74 THR B O 1
ATOM 3461 N N . ASN B 1 75 ? 13.391 -27.109 -14.453 1 90.56 75 ASN B N 1
ATOM 3462 C CA . ASN B 1 75 ? 12.617 -26.688 -13.289 1 90.56 75 ASN B CA 1
ATOM 3463 C C . ASN B 1 75 ? 11.484 -25.734 -13.672 1 90.56 75 ASN B C 1
ATOM 3465 O O . ASN B 1 75 ? 10.562 -25.516 -12.898 1 90.56 75 ASN B O 1
ATOM 3469 N N . PHE B 1 76 ? 11.594 -25.188 -14.875 1 94.75 76 PHE B N 1
ATOM 3470 C CA . PHE B 1 76 ? 10.633 -24.203 -15.367 1 94.75 76 PHE B CA 1
ATOM 3471 C C . PHE B 1 76 ? 9.758 -24.812 -16.453 1 94.75 76 PHE B C 1
ATOM 3473 O O . PHE B 1 76 ? 10.234 -25.047 -17.578 1 94.75 76 PHE B O 1
ATOM 3480 N N . PHE B 1 77 ? 8.531 -24.953 -16.141 1 96.62 77 PHE B N 1
ATOM 3481 C CA . PHE B 1 77 ? 7.609 -25.719 -16.984 1 96.62 77 PHE B CA 1
ATOM 3482 C C . PHE B 1 77 ? 7.27 -24.953 -18.25 1 96.62 77 PHE B C 1
ATOM 3484 O O . PHE B 1 77 ? 7.473 -23.75 -18.328 1 96.62 77 PHE B O 1
ATOM 3491 N N . PRO B 1 78 ? 6.777 -25.562 -19.188 1 97.56 78 PRO B N 1
ATOM 3492 C CA . PRO B 1 78 ? 6.879 -25.094 -20.562 1 97.56 78 PRO B CA 1
ATOM 3493 C C . PRO B 1 78 ? 5.754 -24.125 -20.938 1 97.56 78 PRO B C 1
ATOM 3495 O O . PRO B 1 78 ? 5.867 -23.391 -21.922 1 97.56 78 PRO B O 1
ATOM 3498 N N . LEU B 1 79 ? 4.652 -24.125 -20.234 1 98.25 79 LEU B N 1
ATOM 3499 C CA . LEU B 1 79 ? 3.49 -23.391 -20.734 1 98.25 79 LEU B CA 1
ATOM 3500 C C . LEU B 1 79 ? 3.822 -21.906 -20.906 1 98.25 79 LEU B C 1
ATOM 3502 O O . LEU B 1 79 ? 3.576 -21.344 -21.969 1 98.25 79 LEU B O 1
ATOM 3506 N N . LEU B 1 80 ? 4.418 -21.25 -19.922 1 98.5 80 LEU B N 1
ATOM 3507 C CA . LEU B 1 80 ? 4.672 -19.812 -19.953 1 98.5 80 LEU B CA 1
ATOM 3508 C C . LEU B 1 80 ? 5.684 -19.469 -21.047 1 98.5 80 LEU B C 1
ATOM 3510 O O . LEU B 1 80 ? 5.438 -18.578 -21.875 1 98.5 80 LEU B O 1
ATOM 3514 N N . PRO B 1 81 ? 6.832 -20.094 -21.109 1 98.19 81 PRO B N 1
ATOM 3515 C CA . PRO B 1 81 ? 7.781 -19.719 -22.156 1 98.19 81 PRO B CA 1
ATOM 3516 C C . PRO B 1 81 ? 7.258 -20.047 -23.562 1 98.19 81 PRO B C 1
ATOM 3518 O O . PRO B 1 81 ? 7.574 -19.328 -24.516 1 98.19 81 PRO B O 1
ATOM 3521 N N . LEU B 1 82 ? 6.473 -21.094 -23.719 1 97.94 82 LEU B N 1
ATOM 3522 C CA . LEU B 1 82 ? 5.875 -21.375 -25.016 1 97.94 82 LEU B CA 1
ATOM 3523 C C . LEU B 1 82 ? 4.91 -20.266 -25.438 1 97.94 82 LEU B C 1
ATOM 3525 O O . LEU B 1 82 ? 4.902 -19.844 -26.594 1 97.94 82 LEU B O 1
ATOM 3529 N N . LEU B 1 83 ? 4.102 -19.844 -24.531 1 98.56 83 LEU B N 1
ATOM 3530 C CA . LEU B 1 83 ? 3.201 -18.719 -24.781 1 98.56 83 LEU B CA 1
ATOM 3531 C C . LEU B 1 83 ? 3.986 -17.438 -25.062 1 98.56 83 LEU B C 1
ATOM 3533 O O . LEU B 1 83 ? 3.609 -16.656 -25.938 1 98.56 83 LEU B O 1
ATOM 3537 N N . GLY B 1 84 ? 4.992 -17.234 -24.281 1 98.31 84 GLY B N 1
ATOM 3538 C CA . GLY B 1 84 ? 5.852 -16.094 -24.484 1 98.31 84 GLY B CA 1
ATOM 3539 C C . GLY B 1 84 ? 6.438 -16.031 -25.891 1 98.31 84 GLY B C 1
ATOM 3540 O O . GLY B 1 84 ? 6.43 -14.977 -26.531 1 98.31 84 GLY B O 1
ATOM 3541 N N . ARG B 1 85 ? 6.934 -17.156 -26.312 1 98.25 85 ARG B N 1
ATOM 3542 C CA . ARG B 1 85 ? 7.484 -17.25 -27.672 1 98.25 85 ARG B CA 1
ATOM 3543 C C . ARG B 1 85 ? 6.418 -16.938 -28.719 1 98.25 85 ARG B C 1
ATOM 3545 O O . ARG B 1 85 ? 6.684 -16.203 -29.672 1 98.25 85 ARG B O 1
ATOM 3552 N N . LEU B 1 86 ? 5.27 -17.5 -28.547 1 98.31 86 LEU B N 1
ATOM 3553 C CA . LEU B 1 86 ? 4.172 -17.281 -29.469 1 98.31 86 LEU B CA 1
ATOM 3554 C C . LEU B 1 86 ? 3.834 -15.789 -29.562 1 98.31 86 LEU B C 1
ATOM 3556 O O . LEU B 1 86 ? 3.693 -15.242 -30.656 1 98.31 86 LEU B O 1
ATOM 3560 N N . VAL B 1 87 ? 3.695 -15.102 -28.422 1 98.06 87 VAL B N 1
ATOM 3561 C CA . VAL B 1 87 ? 3.354 -13.688 -28.391 1 98.06 87 VAL B CA 1
ATOM 3562 C C . VAL B 1 87 ? 4.477 -12.859 -29.016 1 98.06 87 VAL B C 1
ATOM 3564 O O . VAL B 1 87 ? 4.215 -11.914 -29.75 1 98.06 87 VAL B O 1
ATOM 3567 N N . HIS B 1 88 ? 5.668 -13.258 -28.656 1 97.19 88 HIS B N 1
ATOM 3568 C CA . HIS B 1 88 ? 6.828 -12.586 -29.234 1 97.19 88 HIS B CA 1
ATOM 3569 C C . HIS B 1 88 ? 6.816 -12.68 -30.75 1 97.19 88 HIS B C 1
ATOM 3571 O O . HIS B 1 88 ? 7.012 -11.68 -31.438 1 97.19 88 HIS B O 1
ATOM 3577 N N . GLU B 1 89 ? 6.559 -13.844 -31.297 1 97.81 89 GLU B N 1
ATOM 3578 C CA . GLU B 1 89 ? 6.586 -14.086 -32.75 1 97.81 89 GLU B CA 1
ATOM 3579 C C . GLU B 1 89 ? 5.422 -13.391 -33.438 1 97.81 89 GLU B C 1
ATOM 3581 O O . GLU B 1 89 ? 5.566 -12.898 -34.562 1 97.81 89 GLU B O 1
ATOM 3586 N N . LEU B 1 90 ? 4.332 -13.281 -32.812 1 97.94 90 LEU B N 1
ATOM 3587 C CA . LEU B 1 90 ? 3.133 -12.711 -33.406 1 97.94 90 LEU B CA 1
ATOM 3588 C C . LEU B 1 90 ? 3.166 -11.188 -33.375 1 97.94 90 LEU B C 1
ATOM 3590 O O . LEU B 1 90 ? 2.623 -10.516 -34.25 1 97.94 90 LEU B O 1
ATOM 3594 N N . THR B 1 91 ? 3.738 -10.57 -32.344 1 96.94 91 THR B N 1
ATOM 3595 C CA . THR B 1 91 ? 3.578 -9.141 -32.125 1 96.94 91 THR B CA 1
ATOM 3596 C C . THR B 1 91 ? 4.898 -8.406 -32.312 1 96.94 91 THR B C 1
ATOM 3598 O O . THR B 1 91 ? 4.918 -7.188 -32.469 1 96.94 91 THR B O 1
ATOM 3601 N N . GLY B 1 92 ? 6.051 -9.109 -32.188 1 95.38 92 GLY B N 1
ATOM 3602 C CA . GLY B 1 92 ? 7.359 -8.477 -32.25 1 95.38 92 GLY B CA 1
ATOM 3603 C C . GLY B 1 92 ? 7.812 -7.895 -30.922 1 95.38 92 GLY B C 1
ATOM 3604 O O . GLY B 1 92 ? 8.914 -7.348 -30.828 1 95.38 92 GLY B O 1
ATOM 3605 N N . LEU B 1 93 ? 7.039 -8.094 -29.891 1 94.19 93 LEU B N 1
ATOM 3606 C CA . LEU B 1 93 ? 7.438 -7.621 -28.562 1 94.19 93 LEU B CA 1
ATOM 3607 C C . LEU B 1 93 ? 8.656 -8.391 -28.062 1 94.19 93 LEU B C 1
ATOM 3609 O O . LEU B 1 93 ? 8.867 -9.539 -28.438 1 94.19 93 LEU B O 1
ATOM 3613 N N . SER B 1 94 ? 9.445 -7.672 -27.234 1 93.25 94 SER B N 1
ATOM 3614 C CA . SER B 1 94 ? 10.531 -8.406 -26.594 1 93.25 94 SER B CA 1
ATOM 3615 C C . SER B 1 94 ? 10 -9.523 -25.703 1 93.25 94 SER B C 1
ATOM 3617 O O . SER B 1 94 ? 8.859 -9.469 -25.25 1 93.25 94 SER B O 1
ATOM 3619 N N . LEU B 1 95 ? 10.742 -10.562 -25.5 1 95.19 95 LEU B N 1
ATOM 3620 C CA . LEU B 1 95 ? 10.312 -11.727 -24.734 1 95.19 95 LEU B CA 1
ATOM 3621 C C . LEU B 1 95 ? 9.969 -11.328 -23.297 1 95.19 95 LEU B C 1
ATOM 3623 O O . LEU B 1 95 ? 8.945 -11.758 -22.75 1 95.19 95 LEU B O 1
ATOM 3627 N N . PRO B 1 96 ? 10.805 -10.453 -22.656 1 93.75 96 PRO B N 1
ATOM 3628 C CA . PRO B 1 96 ? 10.422 -10.023 -21.312 1 93.75 96 PRO B CA 1
ATOM 3629 C C . PRO B 1 96 ? 9.047 -9.352 -21.266 1 93.75 96 PRO B C 1
ATOM 3631 O O . PRO B 1 96 ? 8.234 -9.648 -20.391 1 93.75 96 PRO B O 1
ATOM 3634 N N . VAL B 1 97 ? 8.766 -8.5 -22.219 1 93.5 97 VAL B N 1
ATOM 3635 C CA . VAL B 1 97 ? 7.5 -7.781 -22.281 1 93.5 97 VAL B CA 1
ATOM 3636 C C . VAL B 1 97 ? 6.363 -8.758 -22.578 1 93.5 97 VAL B C 1
ATOM 3638 O O . VAL B 1 97 ? 5.27 -8.633 -22.031 1 93.5 97 VAL B O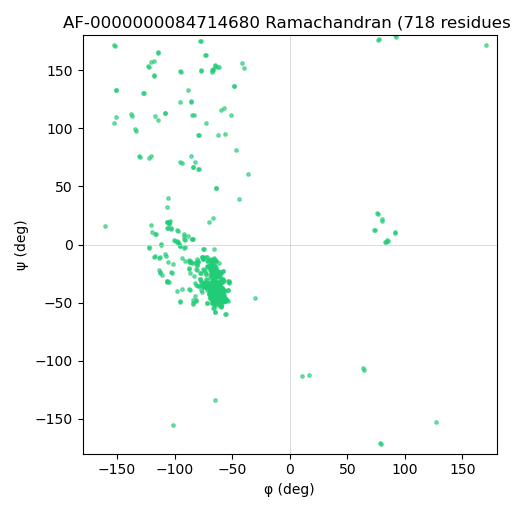 1
ATOM 3641 N N . ALA B 1 98 ? 6.645 -9.695 -23.406 1 96.31 98 ALA B N 1
ATOM 3642 C CA . ALA B 1 98 ? 5.645 -10.703 -23.734 1 96.31 98 ALA B CA 1
ATOM 3643 C C . ALA B 1 98 ? 5.262 -11.531 -22.516 1 96.31 98 ALA B C 1
ATOM 3645 O O . ALA B 1 98 ? 4.078 -11.773 -22.266 1 96.31 98 ALA B O 1
ATOM 3646 N N . LEU B 1 99 ? 6.246 -12.008 -21.781 1 97.25 99 LEU B N 1
ATOM 3647 C CA . LEU B 1 99 ? 6.004 -12.828 -20.609 1 97.25 99 LEU B CA 1
ATOM 3648 C C . LEU B 1 99 ? 5.207 -12.055 -19.562 1 97.25 99 LEU B C 1
ATOM 3650 O O . LEU B 1 99 ? 4.242 -12.578 -19 1 97.25 99 LEU B O 1
ATOM 3654 N N . VAL B 1 100 ? 5.586 -10.82 -19.312 1 96.56 100 VAL B N 1
ATOM 3655 C CA . VAL B 1 100 ? 4.891 -9.984 -18.344 1 96.56 100 VAL B CA 1
ATOM 3656 C C . VAL B 1 100 ? 3.475 -9.695 -18.828 1 96.56 100 VAL B C 1
ATOM 3658 O O . VAL B 1 100 ? 2.531 -9.664 -18.031 1 96.56 100 VAL B O 1
ATOM 3661 N N . GLY B 1 101 ? 3.346 -9.445 -20.141 1 96.75 101 GLY B N 1
ATOM 3662 C CA . GLY B 1 101 ? 2.025 -9.242 -20.719 1 96.75 101 GLY B CA 1
ATOM 3663 C C . GLY B 1 101 ? 1.091 -10.414 -20.5 1 96.75 101 GLY B C 1
ATOM 3664 O O . GLY B 1 101 ? -0.082 -10.227 -20.172 1 96.75 101 GLY B O 1
ATOM 3665 N N . ILE B 1 102 ? 1.574 -11.57 -20.672 1 97.94 102 ILE B N 1
ATOM 3666 C CA . ILE B 1 102 ? 0.792 -12.781 -20.438 1 97.94 102 ILE B CA 1
ATOM 3667 C C . ILE B 1 102 ? 0.365 -12.859 -18.984 1 97.94 102 ILE B C 1
ATOM 3669 O O . ILE B 1 102 ? -0.785 -13.188 -18.672 1 97.94 102 ILE B O 1
ATOM 3673 N N . ALA B 1 103 ? 1.319 -12.586 -18.094 1 97.81 103 ALA B N 1
ATOM 3674 C CA . ALA B 1 103 ? 1.007 -12.586 -16.672 1 97.81 103 ALA B CA 1
ATOM 3675 C C . ALA B 1 103 ? -0.094 -11.578 -16.344 1 97.81 103 ALA B C 1
ATOM 3677 O O . ALA B 1 103 ? -0.975 -11.852 -15.531 1 97.81 103 ALA B O 1
ATOM 3678 N N . GLN B 1 104 ? -0.081 -10.422 -17.016 1 97.31 104 GLN B N 1
ATOM 3679 C CA . GLN B 1 104 ? -1.083 -9.383 -16.781 1 97.31 104 GLN B CA 1
ATOM 3680 C C . GLN B 1 104 ? -2.457 -9.828 -17.281 1 97.31 104 GLN B C 1
ATOM 3682 O O . GLN B 1 104 ? -3.459 -9.656 -16.594 1 97.31 104 GLN B O 1
ATOM 3687 N N . VAL B 1 105 ? -2.496 -10.352 -18.422 1 98.12 105 VAL B N 1
ATOM 3688 C CA . VAL B 1 105 ? -3.764 -10.805 -18.984 1 98.12 105 VAL B CA 1
ATOM 3689 C C . VAL B 1 105 ? -4.332 -11.945 -18.141 1 98.12 105 VAL B C 1
ATOM 3691 O O . VAL B 1 105 ? -5.523 -11.953 -17.812 1 98.12 105 VAL B O 1
ATOM 3694 N N . ALA B 1 106 ? -3.471 -12.883 -17.812 1 98.62 106 ALA B N 1
ATOM 3695 C CA . ALA B 1 106 ? -3.895 -13.977 -16.953 1 98.62 106 ALA B CA 1
ATOM 3696 C C . ALA B 1 106 ? -4.367 -13.461 -15.594 1 98.62 106 ALA B C 1
ATOM 3698 O O . ALA B 1 106 ? -5.34 -13.969 -15.031 1 98.62 106 ALA B O 1
ATOM 3699 N N . GLY B 1 107 ? -3.615 -12.477 -15.055 1 98.25 107 GLY B N 1
ATOM 3700 C CA . GLY B 1 107 ? -4.012 -11.875 -13.797 1 98.25 107 GLY B CA 1
ATOM 3701 C C . GLY B 1 107 ? -5.383 -11.227 -13.844 1 98.25 107 GLY B C 1
ATOM 3702 O O . GLY B 1 107 ? -6.184 -11.391 -12.922 1 98.25 107 GLY B O 1
ATOM 3703 N N . LEU B 1 108 ? -5.68 -10.5 -14.898 1 98.19 108 LEU B N 1
ATOM 3704 C CA . LEU B 1 108 ? -6.984 -9.875 -15.086 1 98.19 108 LEU B CA 1
ATOM 3705 C C . LEU B 1 108 ? -8.086 -10.922 -15.141 1 98.19 108 LEU B C 1
ATOM 3707 O O . LEU B 1 108 ? -9.094 -10.805 -14.438 1 98.19 108 LEU B O 1
ATOM 3711 N N . LEU B 1 109 ? -7.891 -11.891 -15.938 1 98.56 109 LEU B N 1
ATOM 3712 C CA . LEU B 1 109 ? -8.891 -12.945 -16.094 1 98.56 109 LEU B CA 1
ATOM 3713 C C . LEU B 1 109 ? -9.062 -13.719 -14.789 1 98.56 109 LEU B C 1
ATOM 3715 O O . LEU B 1 109 ? -10.172 -14.141 -14.453 1 98.56 109 LEU B O 1
ATOM 3719 N N . ALA B 1 110 ? -7.941 -13.938 -14.117 1 98.62 110 ALA B N 1
ATOM 3720 C CA . ALA B 1 110 ? -8.008 -14.633 -12.836 1 98.62 110 ALA B CA 1
ATOM 3721 C C . ALA B 1 110 ? -8.898 -13.883 -11.852 1 98.62 110 ALA B C 1
ATOM 3723 O O . ALA B 1 110 ? -9.711 -14.492 -11.148 1 98.62 110 ALA B O 1
ATOM 3724 N N . LEU B 1 111 ? -8.742 -12.57 -11.758 1 98.06 111 LEU B N 1
ATOM 3725 C CA . LEU B 1 111 ? -9.555 -11.781 -10.836 1 98.06 111 LEU B CA 1
ATOM 3726 C C . LEU B 1 111 ? -11.031 -11.891 -11.195 1 98.06 111 LEU B C 1
ATOM 3728 O O . LEU B 1 111 ? -11.883 -11.977 -10.305 1 98.06 111 LEU B O 1
ATOM 3732 N N . VAL B 1 112 ? -11.367 -11.922 -12.43 1 97.88 112 VAL B N 1
ATOM 3733 C CA . VAL B 1 112 ? -12.75 -12.023 -12.883 1 97.88 112 VAL B CA 1
ATOM 3734 C C . VAL B 1 112 ? -13.312 -13.391 -12.523 1 97.88 112 VAL B C 1
ATOM 3736 O O . VAL B 1 112 ? -14.406 -13.492 -11.953 1 97.88 112 VAL B O 1
ATOM 3739 N N . VAL B 1 113 ? -12.57 -14.422 -12.828 1 98.25 113 VAL B N 1
ATOM 3740 C CA . VAL B 1 113 ? -13.023 -15.789 -12.562 1 98.25 113 VAL B CA 1
ATOM 3741 C C . VAL B 1 113 ? -13.156 -16 -11.055 1 98.25 113 VAL B C 1
ATOM 3743 O O . VAL B 1 113 ? -14.133 -16.594 -10.594 1 98.25 113 VAL B O 1
ATOM 3746 N N . LEU B 1 114 ? -12.18 -15.523 -10.297 1 98.38 114 LEU B N 1
ATOM 3747 C CA . LEU B 1 114 ? -12.211 -15.672 -8.844 1 98.38 114 LEU B CA 1
ATOM 3748 C C . LEU B 1 114 ? -13.43 -14.969 -8.25 1 98.38 114 LEU B C 1
ATOM 3750 O O . LEU B 1 114 ? -14.094 -15.516 -7.371 1 98.38 114 LEU B O 1
ATOM 3754 N N . TYR B 1 115 ? -13.648 -13.781 -8.703 1 97.06 115 TYR B N 1
ATOM 3755 C CA . TYR B 1 115 ? -14.789 -13.031 -8.188 1 97.06 115 TYR B CA 1
ATOM 3756 C C . TYR B 1 115 ? -16.094 -13.781 -8.438 1 97.06 115 TYR B C 1
ATOM 3758 O O . TYR B 1 115 ? -16.938 -13.891 -7.547 1 97.06 115 TYR B O 1
ATOM 3766 N N . GLN B 1 116 ? -16.281 -14.289 -9.641 1 96.62 116 GLN B N 1
ATOM 3767 C CA . GLN B 1 116 ? -17.484 -15.055 -9.977 1 96.62 116 GLN B CA 1
ATOM 3768 C C . GLN B 1 116 ? -17.594 -16.312 -9.117 1 96.62 116 GLN B C 1
ATOM 3770 O O . GLN B 1 116 ? -18.672 -16.641 -8.625 1 96.62 116 GLN B O 1
ATOM 3775 N N . LEU B 1 117 ? -16.5 -16.953 -8.984 1 97.38 117 LEU B N 1
ATOM 3776 C CA . LEU B 1 117 ? -16.469 -18.172 -8.195 1 97.38 117 LEU B CA 1
ATOM 3777 C C . LEU B 1 117 ? -16.797 -17.891 -6.73 1 97.38 117 LEU B C 1
ATOM 3779 O O . LEU B 1 117 ? -17.578 -18.609 -6.113 1 97.38 117 LEU B O 1
ATOM 3783 N N . PHE B 1 118 ? -16.156 -16.844 -6.125 1 97.56 118 PHE B N 1
ATOM 3784 C CA . PHE B 1 118 ? -16.406 -16.469 -4.738 1 97.56 118 PHE B CA 1
ATOM 3785 C C . PHE B 1 118 ? -17.875 -16.109 -4.535 1 97.56 118 PHE B C 1
ATOM 3787 O O . PHE B 1 118 ? -18.469 -16.438 -3.506 1 97.56 118 PHE B O 1
ATOM 3794 N N . ARG B 1 119 ? -18.5 -15.461 -5.496 1 95.81 119 ARG B N 1
ATOM 3795 C CA . ARG B 1 119 ? -19.906 -15.039 -5.402 1 95.81 119 ARG B CA 1
ATOM 3796 C C . ARG B 1 119 ? -20.844 -16.25 -5.383 1 95.81 119 ARG B C 1
ATOM 3798 O O . ARG B 1 119 ? -21.953 -16.156 -4.871 1 95.81 119 ARG B O 1
ATOM 3805 N N . GLU 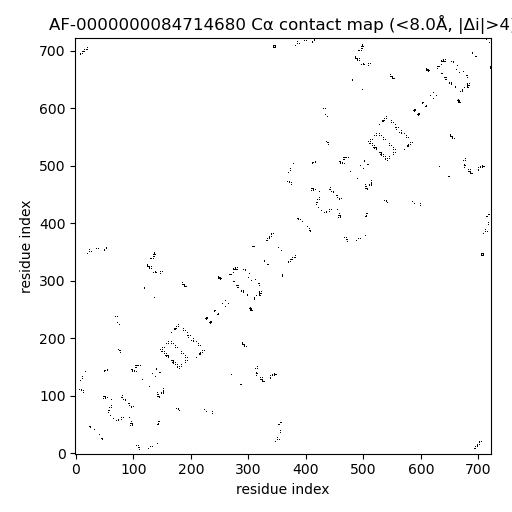B 1 120 ? -20.422 -17.328 -5.949 1 95.06 120 GLU B N 1
ATOM 3806 C CA . GLU B 1 120 ? -21.203 -18.562 -5.914 1 95.06 120 GLU B CA 1
ATOM 3807 C C . GLU B 1 120 ? -21.156 -19.203 -4.535 1 95.06 120 GLU B C 1
ATOM 3809 O O . GLU B 1 120 ? -22.031 -19.984 -4.18 1 95.06 120 GLU B O 1
ATOM 3814 N N . LEU B 1 121 ? -20.141 -18.859 -3.811 1 96.75 121 LEU B N 1
ATOM 3815 C CA . LEU B 1 121 ? -19.906 -19.594 -2.57 1 96.75 121 LEU B CA 1
ATOM 3816 C C . LEU B 1 121 ? -20.125 -18.688 -1.358 1 96.75 121 LEU B C 1
ATOM 3818 O O . LEU B 1 121 ? -20.125 -19.172 -0.22 1 96.75 121 LEU B O 1
ATOM 3822 N N . ALA B 1 122 ? -20.266 -17.406 -1.559 1 96.88 122 ALA B N 1
ATOM 3823 C CA . ALA B 1 122 ? -20.438 -16.438 -0.489 1 96.88 122 ALA B CA 1
ATOM 3824 C C .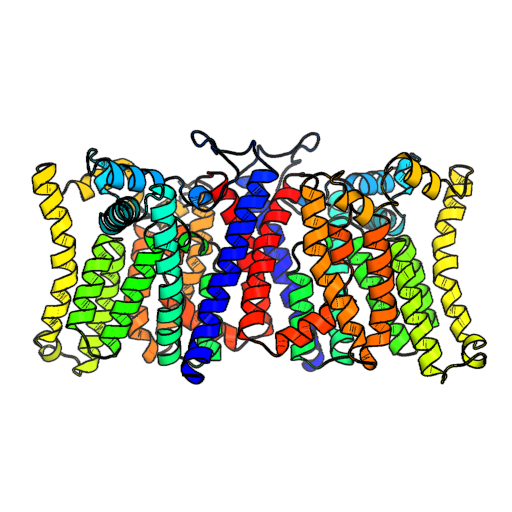 ALA B 1 122 ? -21.219 -15.219 -0.984 1 96.88 122 ALA B C 1
ATOM 3826 O O . ALA B 1 122 ? -21.516 -15.109 -2.174 1 96.88 122 ALA B O 1
ATOM 3827 N N . ASP B 1 123 ? -21.609 -14.328 -0.107 1 95.88 123 ASP B N 1
ATOM 3828 C CA . ASP B 1 123 ? -22.391 -13.156 -0.527 1 95.88 123 ASP B CA 1
ATOM 3829 C C . ASP B 1 123 ? -21.484 -12.109 -1.174 1 95.88 123 ASP B C 1
ATOM 3831 O O . ASP B 1 123 ? -20.266 -12.297 -1.257 1 95.88 123 ASP B O 1
ATOM 3835 N N . GLU B 1 124 ? -22.062 -11.062 -1.676 1 93.75 124 GLU B N 1
ATOM 3836 C CA . GLU B 1 124 ? -21.391 -10.062 -2.494 1 93.75 124 GLU B CA 1
ATOM 3837 C C . GLU B 1 124 ? -20.281 -9.367 -1.712 1 93.75 124 GLU B C 1
ATOM 3839 O O . GLU B 1 124 ? -19.172 -9.203 -2.213 1 93.75 124 GLU B O 1
ATOM 3844 N N . GLU B 1 125 ? -20.578 -8.961 -0.448 1 93.31 125 GLU B N 1
ATOM 3845 C CA . GLU B 1 125 ? -19.609 -8.227 0.354 1 93.31 125 GLU B CA 1
ATOM 3846 C C . GLU B 1 125 ? -18.438 -9.117 0.746 1 93.31 125 GLU B C 1
ATOM 3848 O O . GLU B 1 125 ? -17.281 -8.672 0.742 1 93.31 125 GLU B O 1
ATOM 3853 N N . GLU B 1 126 ? -18.75 -10.352 1.064 1 96.88 126 GLU B N 1
ATOM 3854 C CA . GLU B 1 126 ? -17.703 -11.32 1.385 1 96.88 126 GLU B CA 1
ATOM 3855 C C . GLU B 1 126 ? -16.797 -11.57 0.186 1 96.88 126 GLU B C 1
ATOM 3857 O O . GLU B 1 126 ? -15.562 -11.617 0.328 1 96.88 126 GLU B O 1
ATOM 3862 N N . SER B 1 127 ? -17.406 -11.727 -0.983 1 96.75 127 SER B N 1
ATOM 3863 C CA . SER B 1 127 ? -16.672 -11.992 -2.209 1 96.75 127 SER B CA 1
ATOM 3864 C C . SER B 1 127 ? -15.781 -10.805 -2.58 1 96.75 127 SER B C 1
ATOM 3866 O O . SER B 1 127 ? -14.617 -10.992 -2.951 1 96.75 127 SER B O 1
ATOM 3868 N N . ARG B 1 128 ? -16.312 -9.578 -2.445 1 94.62 128 ARG B N 1
ATOM 3869 C CA . ARG B 1 128 ? -15.547 -8.367 -2.736 1 94.62 128 ARG B CA 1
ATOM 3870 C C . ARG B 1 128 ? -14.352 -8.234 -1.796 1 94.62 128 ARG B C 1
ATOM 3872 O O . ARG B 1 128 ? -13.242 -7.93 -2.234 1 94.62 128 ARG B O 1
ATOM 3879 N N . THR B 1 129 ? -14.641 -8.461 -0.527 1 96.56 129 THR B N 1
ATOM 3880 C CA . THR B 1 129 ? -13.594 -8.344 0.479 1 96.56 129 THR B CA 1
ATOM 3881 C C . THR B 1 129 ? -12.516 -9.398 0.27 1 96.56 129 THR B C 1
ATOM 3883 O O . THR B 1 129 ? -11.328 -9.125 0.432 1 96.56 129 THR B O 1
ATOM 3886 N N . ALA B 1 130 ? -12.906 -10.586 -0.104 1 98.19 130 ALA B N 1
ATOM 3887 C CA . ALA B 1 130 ? -11.969 -11.672 -0.368 1 98.19 130 ALA B CA 1
ATOM 3888 C C . ALA B 1 130 ? -11.039 -11.328 -1.53 1 98.19 130 ALA B C 1
ATOM 3890 O O . ALA B 1 130 ? -9.828 -11.523 -1.443 1 98.19 130 ALA B O 1
ATOM 3891 N N . LEU B 1 131 ? -11.641 -10.836 -2.59 1 97.75 131 LEU B N 1
ATOM 3892 C CA . LEU B 1 131 ? -10.859 -10.477 -3.766 1 97.75 131 LEU B CA 1
ATOM 3893 C C . LEU B 1 131 ? -9.914 -9.32 -3.459 1 97.75 131 LEU B C 1
ATOM 3895 O O . LEU B 1 131 ? -8.773 -9.297 -3.932 1 97.75 131 LEU B O 1
ATOM 3899 N N . LEU B 1 132 ? -10.43 -8.375 -2.715 1 96.88 132 LEU B N 1
ATOM 3900 C CA . LEU B 1 132 ? -9.625 -7.227 -2.309 1 96.88 132 LEU B CA 1
ATOM 3901 C C . LEU B 1 132 ? -8.438 -7.672 -1.465 1 96.88 132 LEU B C 1
ATOM 3903 O O . LEU B 1 132 ? -7.312 -7.207 -1.674 1 96.88 132 LEU B O 1
ATOM 3907 N N . LEU B 1 133 ? -8.672 -8.523 -0.508 1 97.81 133 LEU B N 1
ATOM 3908 C CA . LEU B 1 133 ? -7.605 -9.039 0.345 1 97.81 133 LEU B CA 1
ATOM 3909 C C . LEU B 1 133 ? -6.594 -9.836 -0.473 1 97.81 133 LEU B C 1
ATOM 3911 O O . LEU B 1 133 ? -5.387 -9.734 -0.241 1 97.81 133 LEU B O 1
ATOM 3915 N N . PHE B 1 134 ? -7.047 -10.625 -1.426 1 98.5 134 PHE B N 1
ATOM 3916 C CA . PHE B 1 134 ? -6.191 -11.391 -2.326 1 98.5 134 PHE B CA 1
ATOM 3917 C C . PHE B 1 134 ? -5.254 -10.469 -3.094 1 98.5 134 PHE B C 1
ATOM 3919 O O . PHE B 1 134 ? -4.062 -10.766 -3.238 1 98.5 134 PHE B O 1
ATOM 3926 N N . THR B 1 135 ? -5.777 -9.328 -3.537 1 97.88 135 THR B N 1
ATOM 3927 C CA . THR B 1 135 ? -5.012 -8.383 -4.344 1 97.88 135 THR B CA 1
ATOM 3928 C C . THR B 1 135 ? -4.062 -7.57 -3.469 1 97.88 135 THR B C 1
ATOM 3930 O O . THR B 1 135 ? -2.98 -7.18 -3.914 1 97.88 135 THR B O 1
ATOM 3933 N N . ALA B 1 136 ? -4.461 -7.363 -2.197 1 97.12 136 ALA B N 1
ATOM 3934 C CA . ALA B 1 136 ? -3.676 -6.531 -1.286 1 97.12 136 ALA B CA 1
ATOM 3935 C C . ALA B 1 136 ? -2.598 -7.355 -0.586 1 97.12 136 ALA B C 1
ATOM 3937 O O . ALA B 1 136 ? -1.681 -6.801 0.024 1 97.12 136 ALA B O 1
ATOM 3938 N N . TYR B 1 137 ? -2.682 -8.711 -0.651 1 97.69 137 TYR B N 1
ATOM 3939 C CA . TYR B 1 137 ? -1.722 -9.602 -0.008 1 97.69 137 TYR B CA 1
ATOM 3940 C C . TYR B 1 137 ? -0.291 -9.188 -0.333 1 97.69 137 TYR B C 1
ATOM 3942 O O . TYR B 1 137 ? 0.016 -8.836 -1.474 1 97.69 137 TYR B O 1
ATOM 3950 N N . PRO B 1 138 ? 0.629 -9.164 0.616 1 96.25 138 PRO B N 1
ATOM 3951 C CA . PRO B 1 138 ? 1.969 -8.594 0.446 1 96.25 138 PRO B CA 1
ATOM 3952 C C . PRO B 1 138 ? 2.695 -9.156 -0.776 1 96.25 138 PRO B C 1
ATOM 3954 O O . PRO B 1 138 ? 3.441 -8.43 -1.438 1 96.25 138 PRO B O 1
ATOM 3957 N N . PHE B 1 139 ? 2.461 -10.383 -1.111 1 97.56 139 PHE B N 1
ATOM 3958 C CA . PHE B 1 139 ? 3.207 -11 -2.201 1 97.56 139 PHE B CA 1
ATOM 3959 C C . PHE B 1 139 ? 2.334 -11.141 -3.443 1 97.56 139 PHE B C 1
ATOM 3961 O O . PHE B 1 139 ? 2.707 -11.828 -4.398 1 97.56 139 PHE B O 1
ATOM 3968 N N . ALA B 1 140 ? 1.2 -10.453 -3.473 1 97.75 140 ALA B N 1
ATOM 3969 C CA . ALA B 1 140 ? 0.245 -10.586 -4.57 1 97.75 140 ALA B CA 1
ATOM 3970 C C . ALA B 1 140 ? 0.811 -10 -5.859 1 97.75 140 ALA B C 1
ATOM 3972 O O . ALA B 1 140 ? 0.336 -10.312 -6.953 1 97.75 140 ALA B O 1
ATOM 3973 N N . PHE B 1 141 ? 1.851 -9.125 -5.766 1 96.56 141 PHE B N 1
ATOM 3974 C CA . PHE B 1 141 ? 2.416 -8.477 -6.941 1 96.56 141 PHE B CA 1
ATOM 3975 C C . PHE B 1 141 ? 3.043 -9.508 -7.875 1 96.56 141 PHE B C 1
ATOM 3977 O O . PHE B 1 141 ? 3.273 -9.227 -9.055 1 96.56 141 PHE B O 1
ATOM 3984 N N . PHE B 1 142 ? 3.26 -10.734 -7.41 1 97.44 142 PHE B N 1
ATOM 3985 C CA . PHE B 1 142 ? 3.844 -11.781 -8.242 1 97.44 142 PHE B CA 1
ATOM 3986 C C . PHE B 1 142 ? 2.891 -12.18 -9.359 1 97.44 142 PHE B C 1
ATOM 3988 O O . PHE B 1 142 ? 3.303 -12.805 -10.344 1 97.44 142 PHE B O 1
ATOM 3995 N N . HIS B 1 143 ? 1.663 -11.812 -9.227 1 97.44 143 HIS B N 1
ATOM 3996 C CA . HIS B 1 143 ? 0.713 -12.055 -10.312 1 97.44 143 HIS B CA 1
ATOM 3997 C C . HIS B 1 143 ? 0.932 -11.078 -11.461 1 97.44 143 HIS B C 1
ATOM 3999 O O . HIS B 1 143 ? 0.314 -11.203 -12.523 1 97.44 143 HIS B O 1
ATOM 4005 N N . SER B 1 144 ? 1.852 -10.156 -11.273 1 95.06 144 SER B N 1
ATOM 4006 C CA . SER B 1 144 ? 2.191 -9.188 -12.312 1 95.06 144 SER B CA 1
ATOM 4007 C C . SER B 1 144 ? 3.596 -9.43 -12.859 1 95.06 144 SER B C 1
ATOM 4009 O O . SER B 1 144 ? 4.07 -8.68 -13.711 1 95.06 144 SER B O 1
ATOM 4011 N N . VAL B 1 145 ? 4.234 -10.383 -12.359 1 96 145 VAL B N 1
ATOM 4012 C CA . VAL B 1 145 ? 5.609 -10.703 -12.727 1 96 145 VAL B CA 1
ATOM 4013 C C . VAL B 1 145 ? 5.617 -11.758 -13.828 1 96 145 VAL B C 1
ATOM 4015 O O . VAL B 1 145 ? 4.672 -12.547 -13.953 1 96 145 VAL B O 1
ATOM 4018 N N . GLY B 1 146 ? 6.645 -11.68 -14.68 1 95.94 146 GLY B N 1
ATOM 4019 C CA . GLY B 1 146 ? 6.762 -12.656 -15.742 1 95.94 146 GLY B CA 1
ATOM 4020 C C . GLY B 1 146 ? 6.977 -14.07 -15.234 1 95.94 146 GLY B C 1
ATOM 4021 O O . GLY B 1 146 ? 7.926 -14.75 -15.641 1 95.94 146 GLY B O 1
ATOM 4022 N N . TYR B 1 147 ? 6.141 -14.453 -14.281 1 96.88 147 TYR B N 1
ATOM 4023 C CA . TYR B 1 147 ? 6.102 -15.781 -13.672 1 96.88 147 TYR B CA 1
ATOM 4024 C C . TYR B 1 147 ? 4.793 -16.484 -13.992 1 96.88 147 TYR B C 1
ATOM 4026 O O . TYR B 1 147 ? 3.861 -15.875 -14.516 1 96.88 147 TYR B O 1
ATOM 4034 N N . PRO B 1 148 ? 4.73 -17.734 -13.781 1 97.75 148 PRO B N 1
ATOM 4035 C CA . PRO B 1 148 ? 3.521 -18.469 -14.148 1 97.75 148 PRO B CA 1
ATOM 4036 C C . PRO B 1 148 ? 2.447 -18.422 -13.062 1 97.75 148 PRO B C 1
ATOM 4038 O O . PRO B 1 148 ? 1.404 -19.078 -13.195 1 97.75 148 PRO B O 1
ATOM 4041 N N . GLU B 1 149 ? 2.621 -17.703 -11.992 1 97.25 149 GLU B N 1
ATOM 4042 C CA . GLU B 1 149 ? 1.709 -17.703 -10.852 1 97.25 149 GLU B CA 1
ATOM 4043 C C . GLU B 1 149 ? 0.319 -17.219 -11.258 1 97.25 149 GLU B C 1
ATOM 4045 O O . GLU B 1 149 ? -0.689 -17.766 -10.797 1 97.25 149 GLU B O 1
ATOM 4050 N N . SER B 1 150 ? 0.271 -16.156 -12.078 1 98.06 150 SER B N 1
ATOM 4051 C CA . SER B 1 150 ? -1.035 -15.68 -12.523 1 98.06 150 SER B CA 1
ATOM 4052 C C . SER B 1 150 ? -1.753 -16.734 -13.352 1 98.06 150 SER B C 1
ATOM 4054 O O . SER B 1 150 ? -2.973 -16.891 -13.258 1 98.06 150 SER B O 1
ATOM 4056 N N . LEU B 1 151 ? -1.013 -17.469 -14.188 1 98.5 151 LEU B N 1
ATOM 4057 C CA . LEU B 1 151 ? -1.589 -18.562 -14.961 1 98.5 151 LEU B CA 1
ATOM 4058 C C . LEU B 1 151 ? -2.088 -19.672 -14.039 1 98.5 151 LEU B C 1
ATOM 4060 O O . LEU B 1 151 ? -3.156 -20.25 -14.273 1 98.5 151 LEU B O 1
ATOM 4064 N N . MET B 1 152 ? -1.272 -19.969 -13.07 1 98.31 152 MET B N 1
ATOM 4065 C CA . MET B 1 152 ? -1.67 -20.984 -12.102 1 98.31 152 MET B CA 1
ATOM 4066 C C . MET B 1 152 ? -2.992 -20.625 -11.438 1 98.31 152 MET B C 1
ATOM 4068 O O . MET B 1 152 ? -3.896 -21.453 -11.344 1 98.31 152 MET B O 1
ATOM 4072 N N . VAL B 1 153 ? -3.094 -19.391 -10.977 1 98.75 153 VAL B N 1
ATOM 4073 C CA . VAL B 1 153 ? -4.305 -18.938 -10.297 1 98.75 153 VAL B CA 1
ATOM 4074 C C . VAL B 1 153 ? -5.488 -19 -11.258 1 98.75 153 VAL B C 1
ATOM 4076 O O . VAL B 1 153 ? -6.543 -19.547 -10.914 1 98.75 153 VAL B O 1
ATOM 4079 N N . LEU B 1 154 ? -5.352 -18.516 -12.445 1 98.81 154 LEU B N 1
ATOM 4080 C CA . LEU B 1 154 ? -6.422 -18.484 -13.43 1 98.81 154 LEU B CA 1
ATOM 4081 C C . LEU B 1 154 ? -6.91 -19.891 -13.758 1 98.81 154 LEU B C 1
ATOM 4083 O O . LEU B 1 154 ? -8.109 -20.172 -13.68 1 98.81 154 LEU B O 1
ATOM 4087 N N . LEU B 1 155 ? -6.008 -20.75 -14.094 1 98.88 155 LEU B N 1
ATOM 4088 C CA . LEU B 1 155 ? -6.375 -22.062 -14.625 1 98.88 155 LEU B CA 1
ATOM 4089 C C . LEU B 1 155 ? -6.895 -22.969 -13.516 1 98.88 155 LEU B C 1
ATOM 4091 O O . LEU B 1 155 ? -7.793 -23.781 -13.742 1 98.88 155 LEU B O 1
ATOM 4095 N N . THR B 1 156 ? -6.336 -22.875 -12.328 1 98.81 156 THR B N 1
ATOM 4096 C CA . THR B 1 156 ? -6.875 -23.672 -11.234 1 98.81 156 THR B CA 1
ATOM 4097 C C . THR B 1 156 ? -8.258 -23.172 -10.828 1 98.81 156 THR B C 1
ATOM 4099 O O . THR B 1 156 ? -9.164 -23.969 -10.562 1 98.81 156 THR B O 1
ATOM 4102 N N . ALA B 1 157 ? -8.43 -21.859 -10.742 1 98.81 157 ALA B N 1
ATOM 4103 C CA . ALA B 1 157 ? -9.742 -21.297 -10.438 1 98.81 157 ALA B CA 1
ATOM 4104 C C . ALA B 1 157 ? -10.773 -21.703 -11.484 1 98.81 157 ALA B C 1
ATOM 4106 O O . ALA B 1 157 ? -11.906 -22.062 -11.148 1 98.81 157 ALA B O 1
ATOM 4107 N N . LEU B 1 158 ? -10.375 -21.641 -12.719 1 98.69 158 LEU B N 1
ATOM 4108 C CA . LEU B 1 158 ? -11.266 -22.031 -13.805 1 98.69 158 LEU B CA 1
ATOM 4109 C C . LEU B 1 158 ? -11.617 -23.5 -13.711 1 98.69 158 LEU B C 1
ATOM 4111 O O . LEU B 1 158 ? -12.766 -23.891 -13.938 1 98.69 158 LEU B O 1
ATOM 4115 N N . ALA B 1 159 ? -10.641 -24.328 -13.453 1 98.62 159 ALA B N 1
ATOM 4116 C CA . ALA B 1 159 ? -10.883 -25.766 -13.32 1 98.62 159 ALA B CA 1
ATOM 4117 C C . ALA B 1 159 ? -11.891 -26.047 -12.219 1 98.62 159 ALA B C 1
ATOM 4119 O O . ALA B 1 159 ? -12.828 -26.828 -12.406 1 98.62 159 ALA B O 1
ATOM 4120 N N . VAL B 1 160 ? -11.719 -25.438 -11.086 1 98.25 160 VAL B N 1
ATOM 4121 C CA . VAL B 1 160 ? -12.625 -25.641 -9.961 1 98.25 160 VAL B CA 1
ATOM 4122 C C . VAL B 1 160 ? -14.016 -25.125 -10.32 1 98.25 160 VAL B C 1
ATOM 4124 O O . VAL B 1 160 ? -15.023 -25.781 -10.031 1 98.25 160 VAL B O 1
ATOM 4127 N N . ALA B 1 161 ? -14.094 -23.969 -10.953 1 97.94 161 ALA B N 1
ATOM 4128 C CA . ALA B 1 161 ? -15.375 -23.391 -11.359 1 97.94 161 ALA B CA 1
ATOM 4129 C C . ALA B 1 161 ? -16.109 -24.328 -12.32 1 97.94 161 ALA B C 1
ATOM 4131 O O . ALA B 1 161 ? -17.312 -24.516 -12.203 1 97.94 161 ALA B O 1
ATOM 4132 N N . LEU B 1 162 ? -15.398 -24.859 -13.273 1 97.38 162 LEU B N 1
ATOM 4133 C CA . LEU B 1 162 ? -15.977 -25.781 -14.242 1 97.38 162 LEU B CA 1
ATOM 4134 C C . LEU B 1 162 ? -16.469 -27.047 -13.547 1 97.38 162 LEU B C 1
ATOM 4136 O O . LEU B 1 162 ? -17.531 -27.578 -13.883 1 97.38 162 LEU B O 1
ATOM 4140 N N . SER B 1 163 ? -15.734 -27.531 -12.617 1 95.62 163 SER B N 1
ATOM 4141 C CA . SER B 1 163 ? -16.141 -28.719 -11.867 1 95.62 163 SER B CA 1
ATOM 4142 C C . SER B 1 163 ? -17.422 -28.484 -11.094 1 95.62 163 SER B C 1
ATOM 4144 O O . SER B 1 163 ? -18.312 -29.344 -11.047 1 95.62 163 SER B O 1
ATOM 4146 N N . LEU B 1 164 ? -17.5 -27.328 -10.484 1 94.81 164 LEU B N 1
ATOM 4147 C CA . LEU B 1 164 ? -18.688 -26.969 -9.719 1 94.81 164 LEU B CA 1
ATOM 4148 C C . LEU B 1 164 ? -19.922 -26.906 -10.617 1 94.81 164 LEU B C 1
ATOM 4150 O O . LEU B 1 164 ? -21.047 -27.156 -10.164 1 94.81 164 LEU B O 1
ATOM 4154 N N . ARG B 1 165 ? -19.703 -26.625 -11.859 1 94.19 165 ARG B N 1
ATOM 4155 C CA . ARG B 1 165 ? -20.797 -26.531 -12.82 1 94.19 165 ARG B CA 1
ATOM 4156 C C . ARG B 1 165 ? -21.062 -27.875 -13.484 1 94.19 165 ARG B C 1
ATOM 4158 O O . ARG B 1 165 ? -21.875 -27.969 -14.406 1 94.19 165 ARG B O 1
ATOM 4165 N N . GLY B 1 166 ? -20.312 -28.859 -13.18 1 92.19 166 GLY B N 1
ATOM 4166 C CA . GLY B 1 166 ? -20.547 -30.203 -13.68 1 92.19 166 GLY B CA 1
ATOM 4167 C C . GLY B 1 166 ? -19.812 -30.484 -14.977 1 92.19 166 GLY B C 1
ATOM 4168 O O . GLY B 1 166 ? -20.078 -31.5 -15.641 1 92.19 166 GLY B O 1
ATOM 4169 N N . ARG B 1 167 ? -18.938 -29.625 -15.359 1 94.75 167 ARG B N 1
ATOM 4170 C CA . ARG B 1 167 ? -18.156 -29.828 -16.578 1 94.75 167 ARG B CA 1
ATOM 4171 C C . ARG B 1 167 ? -16.812 -30.469 -16.266 1 94.75 167 ARG B C 1
ATOM 4173 O O . ARG B 1 167 ? -15.758 -29.875 -16.516 1 94.75 167 ARG B O 1
ATOM 4180 N N . HIS B 1 168 ? -16.812 -31.703 -15.898 1 93.12 168 HIS B N 1
ATOM 4181 C CA . HIS B 1 168 ? -15.664 -32.406 -15.32 1 93.12 168 HIS B CA 1
ATOM 4182 C C . HIS B 1 168 ? -14.57 -32.594 -16.359 1 93.12 168 HIS B C 1
ATOM 4184 O O . HIS B 1 168 ? -13.383 -32.5 -16.031 1 93.12 168 HIS B O 1
ATOM 4190 N N . GLY B 1 169 ? -14.93 -32.906 -17.609 1 94.19 169 GLY B N 1
ATOM 4191 C CA . GLY B 1 169 ? -13.93 -33.062 -18.656 1 94.19 169 GLY B CA 1
ATOM 4192 C C . GLY B 1 169 ? -13.125 -31.812 -18.906 1 94.19 169 GLY B C 1
ATOM 4193 O O . GLY B 1 169 ? -11.891 -31.859 -18.969 1 94.19 169 GLY B O 1
ATOM 4194 N N . TRP B 1 170 ? -13.852 -30.688 -19.016 1 97.25 170 TRP B N 1
ATOM 4195 C CA . TRP B 1 170 ? -13.195 -29.391 -19.219 1 97.25 170 TRP B CA 1
ATOM 4196 C C . TRP B 1 170 ? -12.367 -29.016 -18 1 97.25 170 TRP B C 1
ATOM 4198 O O . TRP B 1 170 ? -11.312 -28.391 -18.141 1 97.25 170 TRP B O 1
ATOM 4208 N N . ALA B 1 171 ? -12.875 -29.344 -16.812 1 97.81 171 ALA B N 1
ATOM 4209 C CA . ALA B 1 171 ? -12.133 -29.078 -15.586 1 97.81 171 ALA B CA 1
ATOM 4210 C C . ALA B 1 171 ? -10.805 -29.812 -15.578 1 97.81 171 ALA B C 1
ATOM 4212 O O . ALA B 1 171 ? -9.758 -29.234 -15.281 1 97.81 171 ALA B O 1
ATOM 4213 N N . GLY B 1 172 ? -10.875 -31.094 -15.938 1 97.12 172 GLY B N 1
ATOM 4214 C CA . GLY B 1 172 ? -9.664 -31.891 -16 1 97.12 172 GLY B CA 1
ATOM 4215 C C . GLY B 1 172 ? -8.672 -31.391 -17.047 1 97.12 172 GLY B C 1
ATOM 4216 O O . GLY B 1 172 ? -7.469 -31.344 -16.781 1 97.12 172 GLY B O 1
ATOM 4217 N N . LEU B 1 173 ? -9.195 -31.047 -18.234 1 97.62 173 LEU B N 1
ATOM 4218 C CA . LEU B 1 173 ? -8.344 -30.531 -19.297 1 97.62 173 LEU B CA 1
ATOM 4219 C C . LEU B 1 173 ? -7.668 -29.234 -18.875 1 97.62 173 LEU B C 1
ATOM 4221 O O . LEU B 1 173 ? -6.469 -29.047 -19.078 1 97.62 173 LEU B O 1
ATOM 4225 N N . THR B 1 174 ? -8.445 -28.344 -18.297 1 98.5 174 THR B N 1
ATOM 4226 C CA . THR B 1 174 ? -7.941 -27.062 -17.828 1 98.5 174 THR B CA 1
ATOM 4227 C C . THR B 1 174 ? -6.871 -27.25 -16.766 1 98.5 174 THR B C 1
ATOM 4229 O O . THR B 1 174 ? -5.828 -26.594 -16.797 1 98.5 174 THR B O 1
ATOM 4232 N N . LEU B 1 175 ? -7.074 -28.156 -15.852 1 98.5 175 LEU B N 1
ATOM 4233 C CA . LEU B 1 175 ? -6.113 -28.422 -14.781 1 98.5 175 LEU B CA 1
ATOM 4234 C C . LEU B 1 175 ? -4.836 -29.047 -15.352 1 98.5 175 LEU B C 1
ATOM 4236 O O . LEU B 1 175 ? -3.742 -28.781 -14.836 1 98.5 175 LEU B O 1
ATOM 4240 N N . GLY B 1 176 ? -5 -29.891 -16.359 1 98.12 176 GLY B N 1
ATOM 4241 C CA . GLY B 1 176 ? -3.824 -30.422 -17.016 1 98.12 176 GLY B CA 1
ATOM 4242 C C . GLY B 1 176 ? -2.934 -29.344 -17.609 1 98.12 176 GLY B C 1
ATOM 4243 O O . GLY B 1 176 ? -1.712 -29.391 -17.453 1 98.12 176 GLY B O 1
ATOM 4244 N N . VAL B 1 177 ? -3.547 -28.359 -18.266 1 98.31 177 VAL B N 1
ATOM 4245 C CA . VAL B 1 177 ? -2.811 -27.234 -18.812 1 98.31 177 VAL B CA 1
ATOM 4246 C C . VAL B 1 177 ? -2.178 -26.422 -17.688 1 98.31 177 VAL B C 1
ATOM 4248 O O . VAL B 1 177 ? -1.048 -25.938 -17.828 1 98.31 177 VAL B O 1
ATOM 4251 N N . ALA B 1 178 ? -2.893 -26.312 -16.594 1 98.56 178 ALA B N 1
ATOM 4252 C CA . ALA B 1 178 ? -2.361 -25.609 -15.422 1 98.56 178 ALA B CA 1
ATOM 4253 C C . ALA B 1 178 ? -1.081 -26.281 -14.922 1 98.56 178 ALA B C 1
ATOM 4255 O O . ALA B 1 178 ? -0.159 -25.594 -14.469 1 98.56 178 ALA B O 1
ATOM 4256 N N . GLY B 1 179 ? -1.095 -27.578 -15.008 1 97.75 179 GLY B N 1
ATOM 4257 C CA . GLY B 1 179 ? 0.082 -28.328 -14.594 1 97.75 179 GLY B CA 1
ATOM 4258 C C . GLY B 1 179 ? 1.312 -28.016 -15.422 1 97.75 179 GLY B C 1
ATOM 4259 O O . GLY B 1 179 ? 2.439 -28.109 -14.938 1 97.75 179 GLY B O 1
ATOM 4260 N N . LEU B 1 180 ? 1.095 -27.609 -16.672 1 97.81 180 LEU B N 1
ATOM 4261 C CA . LEU B 1 180 ? 2.195 -27.266 -17.562 1 97.81 180 LEU B CA 1
ATOM 4262 C C . LEU B 1 180 ? 2.717 -25.859 -17.266 1 97.81 180 LEU B C 1
ATOM 4264 O O . LEU B 1 180 ? 3.801 -25.484 -17.719 1 97.81 180 LEU B O 1
ATOM 4268 N N . ALA B 1 181 ? 1.953 -25.094 -16.516 1 97.12 181 ALA B N 1
ATOM 4269 C CA . ALA B 1 181 ? 2.43 -23.797 -16.016 1 97.12 181 ALA B CA 1
ATOM 4270 C C . ALA B 1 181 ? 3.248 -23.969 -14.742 1 97.12 181 ALA B C 1
ATOM 4272 O O . ALA B 1 181 ? 4.344 -23.406 -14.625 1 97.12 181 ALA B O 1
ATOM 4273 N N . ARG B 1 182 ? 2.658 -24.672 -13.852 1 94.12 182 ARG B N 1
ATOM 4274 C CA . ARG B 1 182 ? 3.258 -24.984 -12.555 1 94.12 182 ARG B CA 1
ATOM 4275 C C . ARG B 1 182 ? 2.758 -26.312 -12.023 1 94.12 182 ARG B C 1
ATOM 4277 O O . ARG B 1 182 ? 1.549 -26.547 -11.961 1 94.12 182 ARG B O 1
ATOM 4284 N N . HIS B 1 183 ? 3.65 -27.156 -11.547 1 92.69 183 HIS B N 1
ATOM 4285 C CA . HIS B 1 183 ? 3.295 -28.5 -11.094 1 92.69 183 HIS B CA 1
ATOM 4286 C C . HIS B 1 183 ? 2.387 -28.438 -9.875 1 92.69 183 HIS B C 1
ATOM 4288 O O . HIS B 1 183 ? 1.543 -29.312 -9.68 1 92.69 183 HIS B O 1
ATOM 4294 N N . LEU B 1 184 ? 2.418 -27.375 -9.047 1 94.5 184 LEU B N 1
ATOM 4295 C CA . LEU B 1 184 ? 1.617 -27.234 -7.832 1 94.5 184 LEU B CA 1
ATOM 4296 C C . LEU B 1 184 ? 0.135 -27.125 -8.172 1 94.5 184 LEU B C 1
ATOM 4298 O O . LEU B 1 184 ? -0.721 -27.344 -7.312 1 94.5 184 LEU B O 1
ATOM 4302 N N . SER B 1 185 ? -0.159 -26.734 -9.398 1 97.56 185 SER B N 1
ATOM 4303 C CA . SER B 1 185 ? -1.548 -26.594 -9.828 1 97.56 185 SER B CA 1
ATOM 4304 C C . SER B 1 185 ? -2.287 -27.922 -9.734 1 97.56 185 SER B C 1
ATOM 4306 O O . SER B 1 185 ? -3.504 -27.953 -9.539 1 97.56 185 SER B O 1
ATOM 4308 N N . LEU B 1 186 ? -1.562 -29.031 -9.836 1 97.25 186 LEU B N 1
ATOM 4309 C CA . LEU B 1 186 ? -2.16 -30.359 -9.867 1 97.25 186 LEU B CA 1
ATOM 4310 C C . LEU B 1 186 ? -2.846 -30.672 -8.539 1 97.25 186 LEU B C 1
ATOM 4312 O O . LEU B 1 186 ? -3.748 -31.516 -8.492 1 97.25 186 LEU B O 1
ATOM 4316 N N . LEU B 1 187 ? -2.459 -29.984 -7.535 1 97.56 187 LEU B N 1
ATOM 4317 C CA . LEU B 1 187 ? -3.062 -30.203 -6.227 1 97.56 187 LEU B CA 1
ATOM 4318 C C . LEU B 1 187 ? -4.527 -29.797 -6.227 1 97.56 187 LEU B C 1
ATOM 4320 O O . LEU B 1 187 ? -5.305 -30.234 -5.375 1 97.56 187 LEU B O 1
ATOM 4324 N N . ALA B 1 188 ? -4.898 -28.953 -7.172 1 98.44 188 ALA B N 1
ATOM 4325 C CA . ALA B 1 188 ? -6.309 -28.609 -7.312 1 98.44 188 ALA B CA 1
ATOM 4326 C C . ALA B 1 188 ? -7.129 -29.812 -7.746 1 98.44 188 ALA B C 1
ATOM 4328 O O . ALA B 1 188 ? -8.359 -29.812 -7.645 1 98.44 188 ALA B O 1
ATOM 4329 N N . GLY B 1 189 ? -6.461 -30.906 -8.172 1 97.38 189 GLY B N 1
ATOM 4330 C CA . GLY B 1 189 ? -7.141 -32.156 -8.484 1 97.38 189 GLY B CA 1
ATOM 4331 C C . GLY B 1 189 ? -7.93 -32.719 -7.32 1 97.38 189 GLY B C 1
ATOM 4332 O O . GLY B 1 189 ? -8.969 -33.344 -7.516 1 97.38 189 GLY B O 1
ATOM 4333 N N . PHE B 1 190 ? -7.445 -32.438 -6.121 1 96.88 190 PHE B N 1
ATOM 4334 C CA . PHE B 1 190 ? -8.172 -32.906 -4.938 1 96.88 190 PHE B CA 1
ATOM 4335 C C . PHE B 1 190 ? -9.523 -32.188 -4.836 1 96.88 190 PHE B C 1
ATOM 4337 O O . PHE B 1 190 ? -10.492 -32.781 -4.367 1 96.88 190 PHE B O 1
ATOM 4344 N N . SER B 1 191 ? -9.57 -30.953 -5.23 1 97.31 191 SER B N 1
ATOM 4345 C CA . SER B 1 191 ? -10.836 -30.234 -5.266 1 97.31 191 SER B CA 1
ATOM 4346 C C . SER B 1 191 ? -11.789 -30.844 -6.293 1 97.31 191 SER B C 1
ATOM 4348 O O . SER B 1 191 ? -12.984 -30.984 -6.035 1 97.31 191 SER B O 1
ATOM 4350 N N . LEU B 1 192 ? -11.273 -31.156 -7.438 1 95.88 192 LEU B N 1
ATOM 4351 C CA . LEU B 1 192 ? -12.094 -31.781 -8.469 1 95.88 192 LEU B CA 1
ATOM 4352 C C . LEU B 1 192 ? -12.617 -33.125 -8 1 95.88 192 LEU B C 1
ATOM 4354 O O . LEU B 1 192 ? -13.789 -33.469 -8.219 1 95.88 192 LEU B O 1
ATOM 4358 N N . LEU B 1 193 ? -11.734 -33.906 -7.387 1 93.5 193 LEU B N 1
ATOM 4359 C CA . LEU B 1 193 ? -12.133 -35.188 -6.852 1 93.5 193 LEU B CA 1
ATOM 4360 C C . LEU B 1 193 ? -13.234 -35.031 -5.809 1 93.5 193 LEU B C 1
ATOM 4362 O O . LEU B 1 193 ? -14.234 -35.75 -5.848 1 93.5 193 LEU B O 1
ATOM 4366 N N . TYR B 1 194 ? -13.039 -34.125 -4.914 1 93.56 194 TYR B N 1
ATOM 4367 C CA . TYR B 1 194 ? -14.031 -33.875 -3.873 1 93.56 194 TYR B CA 1
ATOM 4368 C C . TYR B 1 194 ? -15.383 -33.531 -4.48 1 93.56 194 TYR B C 1
ATOM 4370 O O . TYR B 1 194 ? -16.422 -34.094 -4.059 1 93.56 194 TYR B O 1
ATOM 4378 N N . GLN B 1 195 ? -15.336 -32.656 -5.414 1 92.19 195 GLN B N 1
ATOM 4379 C CA . GLN B 1 195 ? -16.578 -32.219 -6.035 1 92.19 195 GLN B CA 1
ATOM 4380 C C . GLN B 1 195 ? -17.266 -33.344 -6.766 1 92.19 195 GLN B C 1
ATOM 4382 O O . GLN B 1 195 ? -18.5 -33.469 -6.734 1 92.19 195 GLN B O 1
ATOM 4387 N N . GLN B 1 196 ? -16.578 -34.156 -7.395 1 88.31 196 GLN B N 1
ATOM 4388 C CA . GLN B 1 196 ? -17.141 -35.312 -8.094 1 88.31 196 GLN B CA 1
ATOM 4389 C C . GLN B 1 196 ? -17.766 -36.281 -7.117 1 88.31 196 GLN B C 1
ATOM 4391 O O . GLN B 1 196 ? -18.859 -36.812 -7.367 1 88.31 196 GLN B O 1
ATOM 4396 N N . LEU B 1 197 ? -17.062 -36.562 -6.07 1 87.38 197 LEU B N 1
ATOM 4397 C CA . LEU B 1 197 ? -17.578 -37.469 -5.062 1 87.38 197 LEU B CA 1
ATOM 4398 C C . LEU B 1 197 ? -18.828 -36.906 -4.402 1 87.38 197 LEU B C 1
ATOM 4400 O O . LEU B 1 197 ? -19.781 -37.656 -4.137 1 87.38 197 LEU B O 1
ATOM 4404 N N . ARG B 1 198 ? -18.781 -35.688 -4.168 1 86.88 198 ARG B N 1
ATOM 4405 C CA . ARG B 1 198 ? -19.922 -35.031 -3.523 1 86.88 198 ARG B CA 1
ATOM 4406 C C . ARG B 1 198 ? -21.141 -35.031 -4.434 1 86.88 198 ARG B C 1
ATOM 4408 O O . ARG B 1 198 ? -22.266 -35.25 -3.975 1 86.88 198 ARG B O 1
ATOM 4415 N N . SER B 1 199 ? -20.969 -34.75 -5.668 1 83.88 199 SER B N 1
ATOM 4416 C CA . SER B 1 199 ? -22.078 -34.656 -6.613 1 83.88 199 SER B CA 1
ATOM 4417 C C . SER B 1 199 ? -22.719 -36 -6.863 1 83.88 199 SER B C 1
ATOM 4419 O O . SER B 1 199 ? -23.891 -36.094 -7.246 1 83.88 199 SER B O 1
ATOM 4421 N N . ARG B 1 200 ? -22.016 -37.062 -6.648 1 82 200 ARG B N 1
ATOM 4422 C CA . ARG B 1 200 ? -22.531 -38.375 -6.984 1 82 200 ARG B CA 1
ATOM 4423 C C . ARG B 1 200 ? -22.938 -39.156 -5.73 1 82 200 ARG B C 1
ATOM 4425 O O . ARG B 1 200 ? -23.156 -40.375 -5.785 1 82 200 ARG B O 1
ATOM 4432 N N . GLY B 1 201 ? -23.141 -38.438 -4.66 1 78 201 GLY B N 1
ATOM 4433 C CA . GLY B 1 201 ? -23.641 -39.062 -3.439 1 78 201 GLY B CA 1
ATOM 4434 C C . GLY B 1 201 ? -22.609 -39.906 -2.719 1 78 201 GLY B C 1
ATOM 4435 O O . GLY B 1 201 ? -22.938 -40.719 -1.858 1 78 201 GLY B O 1
ATOM 4436 N N . GLY B 1 202 ? -21.406 -39.781 -3.105 1 71.38 202 GLY B N 1
ATOM 4437 C CA . GLY B 1 202 ? -20.312 -40.406 -2.406 1 71.38 202 GLY B CA 1
ATOM 4438 C C . GLY B 1 202 ? -20.203 -41.906 -2.713 1 71.38 202 GLY B C 1
ATOM 4439 O O . GLY B 1 202 ? -20.906 -42.406 -3.58 1 71.38 202 GLY B O 1
ATOM 4440 N N . GLY B 1 203 ? -19.188 -42.625 -2.193 1 68.75 203 GLY B N 1
ATOM 4441 C CA . GLY B 1 203 ? -19.047 -44.062 -2.262 1 68.75 203 GLY B CA 1
ATOM 4442 C C . GLY B 1 203 ? -18.25 -44.531 -3.467 1 68.75 203 GLY B C 1
ATOM 4443 O O . GLY B 1 203 ? -17.703 -43.719 -4.207 1 68.75 203 GLY B O 1
ATOM 4444 N N . LEU B 1 204 ? -18.109 -45.812 -3.549 1 69.12 204 LEU B N 1
ATOM 4445 C CA . LEU B 1 204 ? -17.328 -46.5 -4.59 1 69.12 204 LEU B CA 1
ATOM 4446 C C . LEU B 1 204 ? -17.953 -46.25 -5.961 1 69.12 204 LEU B C 1
ATOM 4448 O O . LEU B 1 204 ? -17.234 -46.156 -6.961 1 69.12 204 LEU B O 1
ATOM 4452 N N . ARG B 1 205 ? -19.219 -46.156 -5.965 1 67.81 205 ARG B N 1
ATOM 4453 C CA . ARG B 1 205 ? -19.906 -45.969 -7.234 1 67.81 205 ARG B CA 1
ATOM 4454 C C . ARG B 1 205 ? -19.547 -44.625 -7.848 1 67.81 205 ARG B C 1
ATOM 4456 O O . ARG B 1 205 ? -19.453 -44.5 -9.07 1 67.81 205 ARG B O 1
ATOM 4463 N N . ALA B 1 206 ? -19.297 -43.625 -7.027 1 71 206 ALA B N 1
ATOM 4464 C CA . ALA B 1 206 ? -18.891 -42.281 -7.5 1 71 206 ALA B CA 1
ATOM 4465 C C . ALA B 1 206 ? -17.516 -42.344 -8.156 1 71 206 ALA B C 1
ATOM 4467 O O . ALA B 1 206 ? -17.266 -41.656 -9.148 1 71 206 ALA B O 1
ATOM 4468 N N . LEU B 1 207 ? -16.719 -43.281 -7.645 1 72.44 207 LEU B N 1
ATOM 4469 C CA . LEU B 1 207 ? -15.367 -43.406 -8.156 1 72.44 207 LEU B CA 1
ATOM 4470 C C . LEU B 1 207 ? -15.352 -44.188 -9.477 1 72.44 207 LEU B C 1
ATOM 4472 O O . LEU B 1 207 ? -14.391 -44.094 -10.242 1 72.44 207 LEU B O 1
ATOM 4476 N N . LEU B 1 208 ? -16.391 -44.844 -9.672 1 70.5 208 LEU B N 1
ATOM 4477 C CA . LEU B 1 208 ? -16.469 -45.688 -10.875 1 70.5 208 LEU B CA 1
ATOM 4478 C C . LEU B 1 208 ? -17.188 -44.938 -11.992 1 70.5 208 LEU B C 1
ATOM 4480 O O . LEU B 1 208 ? -17.344 -45.469 -13.094 1 70.5 208 LEU B O 1
ATOM 4484 N N . HIS B 1 209 ? -17.547 -43.781 -11.688 1 76.12 209 HIS B N 1
ATOM 4485 C CA . HIS B 1 209 ? -18.234 -43.031 -12.719 1 76.12 209 HIS B CA 1
ATOM 4486 C C . HIS B 1 209 ? -17.266 -42.5 -13.75 1 76.12 209 HIS B C 1
ATOM 4488 O O . HIS B 1 209 ? -16.109 -42.188 -13.43 1 76.12 209 HIS B O 1
ATOM 4494 N N . ARG B 1 210 ? -17.672 -42.344 -14.945 1 76.19 210 ARG B N 1
ATOM 4495 C CA . ARG B 1 210 ? -16.859 -41.938 -16.094 1 76.19 210 ARG B CA 1
ATOM 4496 C C . ARG B 1 210 ? -16.234 -40.562 -15.859 1 76.19 210 ARG B C 1
ATOM 4498 O O . ARG B 1 210 ? -15.156 -40.281 -16.375 1 76.19 210 ARG B O 1
ATOM 4505 N N . ASP B 1 211 ? -16.875 -39.844 -15.016 1 79.69 211 ASP B N 1
ATOM 4506 C CA . ASP B 1 211 ? -16.359 -38.5 -14.742 1 79.69 211 ASP B CA 1
ATOM 4507 C C . ASP B 1 211 ? -15.031 -38.562 -14.008 1 79.69 211 ASP B C 1
ATOM 4509 O O . ASP B 1 211 ? -14.258 -37.594 -14.047 1 79.69 211 ASP B O 1
ATOM 4513 N N . VAL B 1 212 ? -14.852 -39.656 -13.328 1 81.25 212 VAL B N 1
ATOM 4514 C CA . VAL B 1 212 ? -13.609 -39.844 -12.578 1 81.25 212 VAL B CA 1
ATOM 4515 C C . VAL B 1 212 ? -12.43 -39.938 -13.555 1 81.25 212 VAL B C 1
ATOM 4517 O O . VAL B 1 212 ? -11.305 -39.594 -13.211 1 81.25 212 VAL B O 1
ATOM 4520 N N . LEU B 1 213 ? -12.742 -40.344 -14.773 1 86.12 213 LEU B N 1
ATOM 4521 C CA . LEU B 1 213 ? -11.695 -40.469 -15.789 1 86.12 213 LEU B CA 1
ATOM 4522 C C . LEU B 1 213 ? -11.133 -39.094 -16.125 1 86.12 213 LEU B C 1
ATOM 4524 O O . LEU B 1 213 ? -9.984 -38.969 -16.562 1 86.12 213 LEU B O 1
ATOM 4528 N N . ALA B 1 214 ? -11.977 -38.062 -15.961 1 90.12 214 ALA B N 1
ATOM 4529 C CA . ALA B 1 214 ? -11.531 -36.688 -16.203 1 90.12 214 ALA B CA 1
ATOM 4530 C C . ALA B 1 214 ? -10.367 -36.312 -15.289 1 90.12 214 ALA B C 1
ATOM 4532 O O . ALA B 1 214 ? -9.539 -35.469 -15.633 1 90.12 214 ALA B O 1
ATOM 4533 N N . LEU B 1 215 ? -10.305 -37.031 -14.172 1 91.31 215 LEU B N 1
ATOM 4534 C CA . LEU B 1 215 ? -9.258 -36.75 -13.195 1 91.31 215 LEU B CA 1
ATOM 4535 C C . LEU B 1 215 ? -7.914 -37.281 -13.656 1 91.31 215 LEU B C 1
ATOM 4537 O O . LEU B 1 215 ? -6.867 -36.938 -13.109 1 91.31 215 LEU B O 1
ATOM 4541 N N . LEU B 1 216 ? -7.93 -38.062 -14.656 1 93.19 216 LEU B N 1
ATOM 4542 C CA . LEU B 1 216 ? -6.695 -38.625 -15.211 1 93.19 216 LEU B CA 1
ATOM 4543 C C . LEU B 1 216 ? -6.066 -37.656 -16.203 1 93.19 216 LEU B C 1
ATOM 4545 O O . LEU B 1 216 ? -4.883 -37.781 -16.531 1 93.19 216 LEU B O 1
ATOM 4549 N N . LEU B 1 217 ? -6.82 -36.688 -16.641 1 94.38 217 LEU B N 1
ATOM 4550 C CA . LEU B 1 217 ? -6.355 -35.75 -17.672 1 94.38 217 LEU B CA 1
ATOM 4551 C C . LEU B 1 217 ? -5.195 -34.906 -17.156 1 94.38 217 LEU B C 1
ATOM 4553 O O . LEU B 1 217 ? -4.18 -34.75 -17.844 1 94.38 217 LEU B O 1
ATOM 4557 N N . PRO B 1 218 ? -5.281 -34.375 -15.945 1 96.38 218 PRO B N 1
ATOM 4558 C CA . PRO B 1 218 ? -4.191 -33.531 -15.477 1 96.38 218 PRO B CA 1
ATOM 4559 C C . PRO B 1 218 ? -2.85 -34.25 -15.422 1 96.38 218 PRO B C 1
ATOM 4561 O O . PRO B 1 218 ? -1.868 -33.812 -16.016 1 96.38 218 PRO B O 1
ATOM 4564 N N . PRO B 1 219 ? -2.75 -35.438 -14.75 1 94.94 219 PRO B N 1
ATOM 4565 C CA . PRO B 1 219 ? -1.456 -36.125 -14.766 1 94.94 219 PRO B CA 1
ATOM 4566 C C . PRO B 1 219 ? -1.039 -36.562 -16.172 1 94.94 219 PRO B C 1
ATOM 4568 O O . PRO B 1 219 ? 0.152 -36.562 -16.484 1 94.94 219 PRO B O 1
ATOM 4571 N N . LEU B 1 220 ? -1.959 -36.906 -17.016 1 95.31 220 LEU B N 1
ATOM 4572 C CA . LEU B 1 220 ? -1.638 -37.344 -18.375 1 95.31 220 LEU B CA 1
ATOM 4573 C C . LEU B 1 220 ? -1.037 -36.188 -19.172 1 95.31 220 LEU B C 1
ATOM 4575 O O . LEU B 1 220 ? -0.02 -36.344 -19.859 1 95.31 220 LEU B O 1
ATOM 4579 N N . ILE B 1 221 ? -1.642 -35.094 -19.094 1 95.81 221 ILE B N 1
ATOM 4580 C CA . ILE B 1 221 ? -1.186 -33.906 -19.844 1 95.81 221 ILE B CA 1
ATOM 4581 C C . ILE B 1 221 ? 0.163 -33.438 -19.297 1 95.81 221 ILE B C 1
ATOM 4583 O O . ILE B 1 221 ? 1.082 -33.156 -20.062 1 95.81 221 ILE B O 1
ATOM 4587 N N . THR B 1 222 ? 0.307 -33.375 -18.016 1 94.5 222 THR B N 1
ATOM 4588 C CA . THR B 1 222 ? 1.557 -32.938 -17.406 1 94.5 222 THR B CA 1
ATOM 4589 C C . THR B 1 222 ? 2.682 -33.906 -17.688 1 94.5 222 THR B C 1
ATOM 4591 O O . THR B 1 222 ? 3.842 -33.531 -17.828 1 94.5 222 THR B O 1
ATOM 4594 N N . SER B 1 223 ? 2.346 -35.188 -17.875 1 94.44 223 SER B N 1
ATOM 4595 C CA . SER B 1 223 ? 3.34 -36.219 -18.156 1 94.44 223 SER B CA 1
ATOM 4596 C C . SER B 1 223 ? 3.951 -36.062 -19.531 1 94.44 223 SER B C 1
ATOM 4598 O O . SER B 1 223 ? 5.047 -36.531 -19.812 1 94.44 223 SER B O 1
ATOM 4600 N N . LEU B 1 224 ? 3.236 -35.312 -20.391 1 94.62 224 LEU B N 1
ATOM 4601 C CA . LEU B 1 224 ? 3.797 -35 -21.703 1 94.62 224 LEU B CA 1
ATOM 4602 C C . LEU B 1 224 ? 5.109 -34.25 -21.578 1 94.62 224 LEU B C 1
ATOM 4604 O O . LEU B 1 224 ? 6.008 -34.406 -22.406 1 94.62 224 LEU B O 1
ATOM 4608 N N . TYR B 1 225 ? 5.266 -33.438 -20.562 1 95.31 225 TYR B N 1
ATOM 4609 C CA . TYR B 1 225 ? 6.508 -32.719 -20.297 1 95.31 225 TYR B CA 1
ATOM 4610 C C . TYR B 1 225 ? 7.637 -33.688 -19.969 1 95.31 225 TYR B C 1
ATOM 4612 O O . TYR B 1 225 ? 8.766 -33.5 -20.438 1 95.31 225 TYR B O 1
ATOM 4620 N N . PHE B 1 226 ? 7.34 -34.688 -19.25 1 94.31 226 PHE B N 1
ATOM 4621 C CA . PHE B 1 226 ? 8.359 -35.656 -18.859 1 94.31 226 PHE B CA 1
ATOM 4622 C C . PHE B 1 226 ? 8.75 -36.562 -20.047 1 94.31 226 PHE B C 1
ATOM 4624 O O . PHE B 1 226 ? 9.898 -36.969 -20.156 1 94.31 226 PHE B O 1
ATOM 4631 N N . VAL B 1 227 ? 7.773 -36.812 -20.859 1 95.06 227 VAL B N 1
ATOM 4632 C CA . VAL B 1 227 ? 8.086 -37.531 -22.109 1 95.06 227 VAL B CA 1
ATOM 4633 C C . VAL B 1 227 ? 9.016 -36.656 -22.969 1 95.06 227 VAL B C 1
ATOM 4635 O O . VAL B 1 227 ? 9.961 -37.188 -23.562 1 95.06 227 VAL B O 1
ATOM 4638 N N . TYR B 1 228 ? 8.719 -35.469 -23 1 95.12 228 TYR B N 1
ATOM 4639 C CA . TYR B 1 228 ? 9.578 -34.531 -23.719 1 95.12 228 TYR B CA 1
ATOM 4640 C C . TYR B 1 228 ? 10.992 -34.531 -23.156 1 95.12 228 TYR B C 1
ATOM 4642 O O . TYR B 1 228 ? 11.969 -34.531 -23.906 1 95.12 228 TYR B O 1
ATOM 4650 N N . LEU B 1 229 ? 11.086 -34.469 -21.828 1 94.25 229 LEU B N 1
ATOM 4651 C CA . LEU B 1 229 ? 12.398 -34.5 -21.203 1 94.25 229 LEU B CA 1
ATOM 4652 C C . LEU B 1 229 ? 13.141 -35.812 -21.516 1 94.25 229 LEU B C 1
ATOM 4654 O O . LEU B 1 229 ? 14.359 -35.812 -21.688 1 94.25 229 LEU B O 1
ATOM 4658 N N . TRP B 1 230 ? 12.422 -36.844 -21.625 1 94.44 230 TRP B N 1
ATOM 4659 C CA . TRP B 1 230 ? 12.992 -38.125 -21.969 1 94.44 230 TRP B CA 1
ATOM 4660 C C . TRP B 1 230 ? 13.562 -38.094 -23.391 1 94.44 230 TRP B C 1
ATOM 4662 O O . TRP B 1 230 ? 14.672 -38.594 -23.625 1 94.44 230 TRP B O 1
ATOM 4672 N N . ARG B 1 231 ? 12.906 -37.562 -24.25 1 94.69 231 ARG B N 1
ATOM 4673 C CA . ARG B 1 231 ? 13.32 -37.5 -25.641 1 94.69 231 ARG B CA 1
ATOM 4674 C C . ARG B 1 231 ? 14.477 -36.5 -25.828 1 94.69 231 ARG B C 1
ATOM 4676 O O . ARG B 1 231 ? 15.375 -36.75 -26.641 1 94.69 231 ARG B O 1
ATOM 4683 N N . THR B 1 232 ? 14.438 -35.469 -25.094 1 93.56 232 THR B N 1
ATOM 4684 C CA . THR B 1 232 ? 15.398 -34.375 -25.297 1 93.56 232 THR B CA 1
ATOM 4685 C C . THR B 1 232 ? 16.672 -34.656 -24.5 1 93.56 232 THR B C 1
ATOM 4687 O O . THR B 1 232 ? 17.781 -34.375 -24.984 1 93.56 232 THR B O 1
ATOM 4690 N N . PHE B 1 233 ? 16.531 -35.188 -23.281 1 94.69 233 PHE B N 1
ATOM 4691 C CA . PHE B 1 233 ? 17.672 -35.312 -22.406 1 94.69 233 PHE B CA 1
ATOM 4692 C C . PHE B 1 233 ? 17.969 -36.781 -22.094 1 94.69 233 PHE B C 1
ATOM 4694 O O . PHE B 1 233 ? 18.969 -37.125 -21.469 1 94.69 233 PHE B O 1
ATOM 4701 N N . GLY B 1 234 ? 17.047 -37.719 -22.484 1 94 234 GLY B N 1
ATOM 4702 C CA . GLY B 1 234 ? 17.234 -39.125 -22.281 1 94 234 GLY B CA 1
ATOM 4703 C C . GLY B 1 234 ? 16.859 -39.594 -20.891 1 94 234 GLY B C 1
ATOM 4704 O O . GLY B 1 234 ? 17.094 -40.75 -20.531 1 94 234 GLY B O 1
ATOM 4705 N N . ASP B 1 235 ? 16.375 -38.719 -20.031 1 93 235 ASP B N 1
ATOM 4706 C CA . ASP B 1 235 ? 16.031 -39.062 -18.656 1 93 235 ASP B CA 1
ATOM 4707 C C . ASP B 1 235 ? 14.703 -38.406 -18.266 1 93 235 ASP B C 1
ATOM 4709 O O . ASP B 1 235 ? 14.648 -37.188 -17.984 1 93 235 ASP B O 1
ATOM 4713 N N . PRO B 1 236 ? 13.727 -39.25 -18.078 1 88.56 236 PRO B N 1
ATOM 4714 C CA . PRO B 1 236 ? 12.414 -38.688 -17.734 1 88.56 236 PRO B CA 1
ATOM 4715 C C . PRO B 1 236 ? 12.375 -38.156 -16.297 1 88.56 236 PRO B C 1
ATOM 4717 O O . PRO B 1 236 ? 11.445 -37.438 -15.938 1 88.56 236 PRO B O 1
ATOM 4720 N N . GLN B 1 237 ? 13.352 -38.406 -15.461 1 89.12 237 GLN B N 1
ATOM 4721 C CA . GLN B 1 237 ? 13.383 -37.969 -14.062 1 89.12 237 GLN B CA 1
ATOM 4722 C C . GLN B 1 237 ? 14.312 -36.781 -13.875 1 89.12 237 GLN B C 1
ATOM 4724 O O . GLN B 1 237 ? 14.648 -36.438 -12.75 1 89.12 237 GLN B O 1
ATOM 4729 N N . LEU B 1 238 ? 14.648 -36.219 -14.953 1 89.19 238 LEU B N 1
ATOM 4730 C CA . LEU B 1 238 ? 15.641 -35.156 -14.906 1 89.19 238 LEU B CA 1
ATOM 4731 C C . LEU B 1 238 ? 15.156 -34 -14.031 1 89.19 238 LEU B C 1
ATOM 4733 O O . LEU B 1 238 ? 15.93 -33.438 -13.273 1 89.19 238 LEU B O 1
ATOM 4737 N N . TRP B 1 239 ? 13.914 -33.688 -14.156 1 88.62 239 TRP B N 1
ATOM 4738 C CA . TRP B 1 239 ? 13.344 -32.594 -13.367 1 88.62 239 TRP B CA 1
ATOM 4739 C C . TRP B 1 239 ? 13.531 -32.844 -11.875 1 88.62 239 TRP B C 1
ATOM 4741 O O . TRP B 1 239 ? 13.969 -31.969 -11.133 1 88.62 239 TRP B O 1
ATOM 4751 N N . TRP B 1 240 ? 13.258 -34 -11.422 1 85.12 240 TRP B N 1
ATOM 4752 C CA . TRP B 1 240 ? 13.391 -34.375 -10.016 1 85.12 240 TRP B CA 1
ATOM 4753 C C . TRP B 1 240 ? 14.844 -34.312 -9.57 1 85.12 240 TRP B C 1
ATOM 4755 O O . TRP B 1 240 ? 15.141 -33.906 -8.445 1 85.12 240 TRP B O 1
ATOM 4765 N N . LYS B 1 241 ? 15.695 -34.719 -10.414 1 85.5 241 LYS B N 1
ATOM 4766 C CA . LYS B 1 241 ? 17.125 -34.75 -10.086 1 85.5 241 LYS B CA 1
ATOM 4767 C C . LYS B 1 241 ? 17.688 -33.344 -9.953 1 85.5 241 LYS B C 1
ATOM 4769 O O . LYS B 1 241 ? 18.484 -33.094 -9.055 1 85.5 241 LYS B O 1
ATOM 4774 N N . VAL B 1 242 ? 17.297 -32.531 -10.859 1 84.69 242 VAL B N 1
ATOM 4775 C CA . VAL B 1 242 ? 17.75 -31.156 -10.828 1 84.69 242 VAL B CA 1
ATOM 4776 C C . VAL B 1 242 ? 17.266 -30.469 -9.555 1 84.69 242 VAL B C 1
ATOM 4778 O O . VAL B 1 242 ? 18 -29.734 -8.914 1 84.69 242 VAL B O 1
ATOM 4781 N N . ARG B 1 243 ? 16.078 -30.703 -9.227 1 78.94 243 ARG B N 1
ATOM 4782 C CA . ARG B 1 243 ? 15.5 -30.109 -8.039 1 78.94 243 ARG B CA 1
ATOM 4783 C C . ARG B 1 243 ? 16.172 -30.625 -6.773 1 78.94 243 ARG B C 1
ATOM 4785 O O . ARG B 1 243 ? 16.375 -29.875 -5.812 1 78.94 243 ARG B O 1
ATOM 4792 N N . ALA B 1 244 ? 16.531 -31.766 -6.711 1 75.62 244 ALA B N 1
ATOM 4793 C CA . ALA B 1 244 ? 17.188 -32.375 -5.551 1 75.62 244 ALA B CA 1
ATOM 4794 C C . ALA B 1 244 ? 18.594 -31.844 -5.367 1 75.62 244 ALA B C 1
ATOM 4796 O O . ALA B 1 244 ? 19.078 -31.703 -4.238 1 75.62 244 ALA B O 1
ATOM 4797 N N . GLN B 1 245 ? 19.281 -31.578 -6.395 1 70 245 GLN B N 1
ATOM 4798 C CA . GLN B 1 245 ? 20.672 -31.125 -6.328 1 70 245 GLN B CA 1
ATOM 4799 C C . GLN B 1 245 ? 20.75 -29.625 -6.07 1 70 245 GLN B C 1
ATOM 4801 O O . GLN B 1 245 ? 21.594 -29.156 -5.312 1 70 245 GLN B O 1
ATOM 4806 N N . GLY B 1 246 ? 20.094 -28.828 -6.605 1 61.34 246 GLY B N 1
ATOM 4807 C CA . GLY B 1 246 ? 20.297 -27.391 -6.629 1 61.34 246 GLY B CA 1
ATOM 4808 C C . GLY B 1 246 ? 19.438 -26.656 -5.609 1 61.34 246 GLY B C 1
ATOM 4809 O O . GLY B 1 246 ? 19.844 -25.609 -5.098 1 61.34 246 GLY B O 1
ATOM 4810 N N . TRP B 1 247 ? 18.344 -27.094 -5.523 1 57.53 247 TRP B N 1
ATOM 4811 C CA . TRP B 1 247 ? 17.453 -26.391 -4.605 1 57.53 247 TRP B CA 1
ATOM 4812 C C . TRP B 1 247 ? 17.219 -27.203 -3.344 1 57.53 247 TRP B C 1
ATOM 4814 O O . TRP B 1 247 ? 16.062 -27.453 -2.965 1 57.53 247 TRP B O 1
ATOM 4824 N N . GLY B 1 248 ? 18.25 -27.984 -2.934 1 52.34 248 GLY B N 1
ATOM 4825 C CA . GLY B 1 248 ? 18.375 -29.016 -1.912 1 52.34 248 GLY B CA 1
ATOM 4826 C C . GLY B 1 248 ? 17.438 -28.797 -0.733 1 52.34 248 GLY B C 1
ATOM 4827 O O . GLY B 1 248 ? 16.953 -29.75 -0.136 1 52.34 248 GLY B O 1
ATOM 4828 N N . GLY B 1 249 ? 17.406 -27.562 -0.253 1 53.44 249 GLY B N 1
ATOM 4829 C CA . GLY B 1 249 ? 16.688 -27.281 0.983 1 53.44 249 GLY B CA 1
ATOM 4830 C C . GLY B 1 249 ? 15.188 -27.375 0.839 1 53.44 249 GLY B C 1
ATOM 4831 O O . GLY B 1 249 ? 14.445 -26.984 1.744 1 53.44 249 GLY B O 1
ATOM 4832 N N . ALA B 1 250 ? 14.852 -28.031 -0.17 1 56.59 250 ALA B N 1
ATOM 4833 C CA . ALA B 1 250 ? 13.477 -27.984 -0.662 1 56.59 250 ALA B CA 1
ATOM 4834 C C . ALA B 1 250 ? 12.57 -28.906 0.141 1 56.59 250 ALA B C 1
ATOM 4836 O O . ALA B 1 250 ? 11.344 -28.812 0.05 1 56.59 250 ALA B O 1
ATOM 4837 N N . TRP B 1 251 ? 13.32 -29.75 0.948 1 58.53 251 TRP B N 1
ATOM 4838 C CA . TRP B 1 251 ? 12.398 -30.734 1.489 1 58.53 251 TRP B CA 1
ATOM 4839 C C . TRP B 1 251 ? 12.297 -30.609 3.006 1 58.53 251 TRP B C 1
ATOM 4841 O O . TRP B 1 251 ? 11.797 -31.531 3.676 1 58.53 251 TRP B O 1
ATOM 4851 N N . ALA B 1 252 ? 12.828 -29.625 3.6 1 65.75 252 ALA B N 1
ATOM 4852 C CA . ALA B 1 252 ? 12.695 -29.547 5.051 1 65.75 252 ALA B CA 1
ATOM 4853 C C . ALA B 1 252 ? 11.969 -28.266 5.461 1 65.75 252 ALA B C 1
ATOM 4855 O O . ALA B 1 252 ? 11.742 -28.031 6.648 1 65.75 252 ALA B O 1
ATOM 4856 N N . GLY B 1 253 ? 11.5 -27.703 4.668 1 75.69 253 GLY B N 1
ATOM 4857 C CA . GLY B 1 253 ? 10.617 -26.547 4.77 1 75.69 253 GLY B CA 1
ATOM 4858 C C . GLY B 1 253 ? 10.664 -25.875 6.133 1 75.69 253 GLY B C 1
ATOM 4859 O O . GLY B 1 253 ? 11.734 -25.484 6.602 1 75.69 253 GLY B O 1
ATOM 4860 N N . LEU B 1 254 ? 9.617 -25.906 6.938 1 77.69 254 LEU B N 1
ATOM 4861 C CA . LEU B 1 254 ? 9.453 -25.203 8.211 1 77.69 254 LEU B CA 1
ATOM 4862 C C . LEU B 1 254 ? 10.375 -25.797 9.273 1 77.69 254 LEU B C 1
ATOM 4864 O O . LEU B 1 254 ? 10.812 -25.078 10.18 1 77.69 254 LEU B O 1
ATOM 4868 N N . GLY B 1 255 ? 10.727 -27.141 9.141 1 75.94 255 GLY B N 1
ATOM 4869 C CA . GLY B 1 255 ? 11.672 -27.719 10.078 1 75.94 255 GLY B CA 1
ATOM 4870 C C . GLY B 1 255 ? 13.031 -27.047 10.055 1 75.94 255 GLY B C 1
ATOM 4871 O O . GLY B 1 255 ? 13.578 -26.719 11.109 1 75.94 255 GLY B O 1
ATOM 4872 N N . ASP B 1 256 ? 13.477 -26.75 8.898 1 76.88 256 ASP B N 1
ATOM 4873 C CA . ASP B 1 256 ? 14.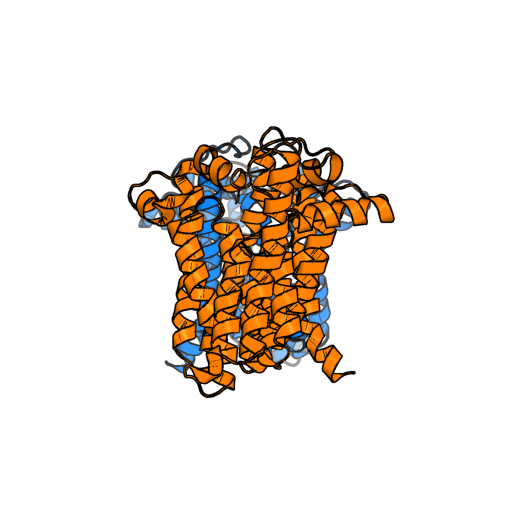766 -26.078 8.742 1 76.88 256 ASP B CA 1
ATOM 4874 C C . ASP B 1 256 ? 14.68 -24.609 9.148 1 76.88 256 ASP B C 1
ATOM 4876 O O . ASP B 1 256 ? 15.641 -24.062 9.688 1 76.88 256 ASP B O 1
ATOM 4880 N N . TRP B 1 257 ? 13.586 -24.062 8.93 1 77.44 257 TRP B N 1
ATOM 4881 C CA . TRP B 1 257 ? 13.398 -22.672 9.312 1 77.44 257 TRP B CA 1
ATOM 4882 C C . TRP B 1 257 ? 13.422 -22.5 10.828 1 77.44 257 TRP B C 1
ATOM 4884 O O . TRP B 1 257 ? 14.047 -21.578 11.352 1 77.44 257 TRP B O 1
ATOM 4894 N N . LEU B 1 258 ? 12.891 -23.344 11.57 1 77.56 258 LEU B N 1
ATOM 4895 C CA . LEU B 1 258 ? 12.859 -23.312 13.031 1 77.56 258 LEU B CA 1
ATOM 4896 C C . LEU B 1 258 ? 14.266 -23.5 13.602 1 77.56 258 LEU B C 1
ATOM 4898 O O . LEU B 1 258 ? 14.57 -22.984 14.68 1 77.56 258 LEU B O 1
ATOM 4902 N N . ARG B 1 259 ? 15.117 -24.125 12.781 1 75.56 259 ARG B N 1
ATOM 4903 C CA . ARG B 1 259 ? 16.484 -24.359 13.227 1 75.56 259 ARG B CA 1
ATOM 4904 C C . ARG B 1 259 ? 17.406 -23.219 12.812 1 75.56 259 ARG B C 1
ATOM 4906 O O . ARG B 1 259 ? 18.609 -23.266 13.055 1 75.56 259 ARG B O 1
ATOM 4913 N N . GLY B 1 260 ? 16.797 -22.109 12.18 1 73.19 260 GLY B N 1
ATOM 4914 C CA . GLY B 1 260 ? 17.531 -20.906 11.867 1 73.19 260 GLY B CA 1
ATOM 4915 C C . GLY B 1 260 ? 18.422 -21.047 10.648 1 73.19 260 GLY B C 1
ATOM 4916 O O . GLY B 1 260 ? 19.438 -20.344 10.531 1 73.19 260 GLY B O 1
ATOM 4917 N N . LYS B 1 261 ? 18.172 -21.844 9.758 1 70.56 261 LYS B N 1
ATOM 4918 C CA . LYS B 1 261 ? 19.047 -22.141 8.625 1 70.56 261 LYS B CA 1
ATOM 4919 C C . LYS B 1 261 ? 18.734 -21.25 7.434 1 70.56 261 LYS B C 1
ATOM 4921 O O . LYS B 1 261 ? 19.281 -21.438 6.348 1 70.56 261 LYS B O 1
ATOM 4926 N N . TRP B 1 262 ? 17.875 -20.25 7.68 1 75.94 262 TRP B N 1
ATOM 4927 C CA . TRP B 1 262 ? 17.438 -19.5 6.504 1 75.94 262 TRP B CA 1
ATOM 4928 C C . TRP B 1 262 ? 17.75 -18.016 6.66 1 75.94 262 TRP B C 1
ATOM 4930 O O . TRP B 1 262 ? 17.844 -17.516 7.781 1 75.94 262 TRP B O 1
ATOM 4940 N N . ALA B 1 263 ? 17.906 -17.422 5.539 1 76.44 263 ALA B N 1
ATOM 4941 C CA . ALA B 1 263 ? 18.109 -15.969 5.449 1 76.44 263 ALA B CA 1
ATOM 4942 C C . ALA B 1 263 ? 16.875 -15.211 5.922 1 76.44 263 ALA B C 1
ATOM 4944 O O . ALA B 1 263 ? 15.773 -15.758 5.949 1 76.44 263 ALA B O 1
ATOM 4945 N N . PRO B 1 264 ? 17.094 -13.992 6.375 1 77.5 264 PRO B N 1
ATOM 4946 C CA . PRO B 1 264 ? 16 -13.18 6.918 1 77.5 264 PRO B CA 1
ATOM 4947 C C . PRO B 1 264 ? 14.82 -13.055 5.957 1 77.5 264 PRO B C 1
ATOM 4949 O O . PRO B 1 264 ? 13.672 -12.977 6.395 1 77.5 264 PRO B O 1
ATOM 4952 N N . GLU B 1 265 ? 15.07 -13.078 4.688 1 82.56 265 GLU B N 1
ATOM 4953 C CA . GLU B 1 265 ? 13.977 -12.922 3.738 1 82.56 265 GLU B CA 1
ATOM 4954 C C . GLU B 1 265 ? 13.023 -14.117 3.797 1 82.56 265 GLU B C 1
ATOM 4956 O O . GLU B 1 265 ? 11.812 -13.953 3.652 1 82.56 265 GLU B O 1
ATOM 4961 N N . VAL B 1 266 ? 13.578 -15.273 4.062 1 86.06 266 VAL B N 1
ATOM 4962 C CA . VAL B 1 266 ? 12.766 -16.484 4.133 1 86.06 266 VAL B CA 1
ATOM 4963 C C . VAL B 1 266 ? 11.891 -16.453 5.379 1 86.06 266 VAL B C 1
ATOM 4965 O O . VAL B 1 266 ? 10.75 -16.938 5.363 1 86.06 266 VAL B O 1
ATOM 4968 N N . GLY B 1 267 ? 12.469 -15.906 6.441 1 86.06 267 GLY B N 1
ATOM 4969 C CA . GLY B 1 267 ? 11.648 -15.703 7.621 1 86.06 267 GLY B CA 1
ATOM 4970 C C . GLY B 1 267 ? 10.414 -14.859 7.352 1 86.06 267 GLY B C 1
ATOM 4971 O O . GLY B 1 267 ? 9.328 -15.156 7.867 1 86.06 267 GLY B O 1
ATOM 4972 N N . LEU B 1 268 ? 10.641 -13.875 6.551 1 88.75 268 LEU B N 1
ATOM 4973 C CA . LEU B 1 268 ? 9.523 -13.016 6.156 1 88.75 268 LEU B CA 1
ATOM 4974 C C . LEU B 1 268 ? 8.484 -13.812 5.375 1 88.75 268 LEU B C 1
ATOM 4976 O O . LEU B 1 268 ? 7.281 -13.664 5.605 1 88.75 268 LEU B O 1
ATOM 4980 N N . TYR B 1 269 ? 8.969 -14.688 4.457 1 92.69 269 TYR B N 1
ATOM 4981 C CA . TYR B 1 269 ? 8.055 -15.5 3.66 1 92.69 269 TYR B CA 1
ATOM 4982 C C . TYR B 1 269 ? 7.211 -16.406 4.551 1 92.69 269 TYR B C 1
ATOM 4984 O O . TYR B 1 269 ? 5.996 -16.5 4.367 1 92.69 269 TYR B O 1
ATOM 4992 N N . VAL B 1 270 ? 7.875 -16.953 5.477 1 91.75 270 VAL B N 1
ATOM 4993 C CA . VAL B 1 270 ? 7.215 -17.906 6.371 1 91.75 270 VAL B CA 1
ATOM 4994 C C . VAL B 1 270 ? 6.152 -17.188 7.195 1 91.75 270 VAL B C 1
ATOM 4996 O O . VAL B 1 270 ? 5 -17.609 7.25 1 91.75 270 VAL B O 1
ATOM 4999 N N . VAL B 1 271 ? 6.473 -16.062 7.781 1 91.88 271 VAL B N 1
ATOM 5000 C CA . VAL B 1 271 ? 5.562 -15.328 8.656 1 91.88 271 VAL B CA 1
ATOM 5001 C C . VAL B 1 271 ? 4.34 -14.867 7.855 1 91.88 271 VAL B C 1
ATOM 5003 O O . VAL B 1 271 ? 3.203 -15.039 8.297 1 91.88 271 VAL B O 1
ATOM 5006 N N . VAL B 1 272 ? 4.539 -14.383 6.695 1 94.12 272 VAL B N 1
ATOM 5007 C CA . VAL B 1 272 ? 3.449 -13.852 5.883 1 94.12 272 VAL B CA 1
ATOM 5008 C C . VAL B 1 272 ? 2.586 -14.992 5.359 1 94.12 272 VAL B C 1
ATOM 5010 O O . VAL B 1 272 ? 1.371 -14.844 5.207 1 94.12 272 VAL B O 1
ATOM 5013 N N . SER B 1 273 ? 3.193 -16.188 5.141 1 95.56 273 SER B N 1
ATOM 5014 C CA . SER B 1 273 ? 2.471 -17.328 4.586 1 95.56 273 SER B CA 1
ATOM 5015 C C . SER B 1 273 ? 1.447 -17.859 5.578 1 95.56 273 SER B C 1
ATOM 5017 O O . SER B 1 273 ? 0.557 -18.625 5.203 1 95.56 273 SER B O 1
ATOM 5019 N N . PHE B 1 274 ? 1.511 -17.438 6.84 1 95.88 274 PHE B N 1
ATOM 5020 C CA . PHE B 1 274 ? 0.535 -17.891 7.824 1 95.88 274 PHE B CA 1
ATOM 5021 C C . PHE B 1 274 ? -0.827 -17.266 7.57 1 95.88 274 PHE B C 1
ATOM 5023 O O . PHE B 1 274 ? -1.853 -17.781 8.016 1 95.88 274 PHE B O 1
ATOM 5030 N N . ILE B 1 275 ? -0.839 -16.203 6.828 1 97.12 275 ILE B N 1
ATOM 5031 C CA . ILE B 1 275 ? -2.113 -15.57 6.508 1 97.12 275 ILE B CA 1
ATOM 5032 C C . ILE B 1 275 ? -2.955 -16.516 5.648 1 97.12 275 ILE B C 1
ATOM 5034 O O . ILE B 1 275 ? -4.047 -16.922 6.051 1 97.12 275 ILE B O 1
ATOM 5038 N N . PRO B 1 276 ? -2.451 -16.953 4.457 1 98.06 276 PRO B N 1
ATOM 5039 C CA . PRO B 1 276 ? -3.25 -17.938 3.723 1 98.06 276 PRO B CA 1
ATOM 5040 C C . PRO B 1 276 ? -3.34 -19.281 4.441 1 98.06 276 PRO B C 1
ATOM 5042 O O . PRO B 1 276 ? -4.297 -20.031 4.238 1 98.06 276 PRO B O 1
ATOM 5045 N N . GLY B 1 277 ? -2.365 -19.609 5.305 1 98 277 GLY B N 1
ATOM 5046 C CA . GLY B 1 277 ? -2.482 -20.812 6.121 1 98 277 GLY B CA 1
ATOM 5047 C C . GLY B 1 277 ? -3.705 -20.812 7.02 1 98 277 GLY B C 1
ATOM 5048 O O . GLY B 1 277 ? -4.461 -21.781 7.051 1 98 277 GLY B O 1
ATOM 5049 N N . VAL B 1 278 ? -3.902 -19.703 7.742 1 98.25 278 VAL B N 1
ATOM 5050 C CA . VAL B 1 278 ? -5.078 -19.547 8.594 1 98.25 278 VAL B CA 1
ATOM 5051 C C . VAL B 1 278 ? -6.34 -19.562 7.734 1 98.25 278 VAL B C 1
ATOM 5053 O O . VAL B 1 278 ? -7.34 -20.188 8.102 1 98.25 278 VAL B O 1
ATOM 5056 N N . GLY B 1 279 ? -6.285 -18.906 6.586 1 98.62 279 GLY B N 1
ATOM 5057 C CA . GLY B 1 279 ? -7.418 -18.938 5.672 1 98.62 279 GLY B CA 1
ATOM 5058 C C . GLY B 1 279 ? -7.785 -20.344 5.215 1 98.62 279 GLY B C 1
ATOM 5059 O O . GLY B 1 279 ? -8.961 -20.688 5.145 1 98.62 279 GLY B O 1
ATOM 5060 N N . ALA B 1 280 ? -6.781 -21.109 4.891 1 98.56 280 ALA B N 1
ATOM 5061 C CA . ALA B 1 280 ? -7.012 -22.484 4.449 1 98.56 280 ALA B CA 1
ATOM 5062 C C . ALA B 1 280 ? -7.715 -23.297 5.535 1 98.56 280 ALA B C 1
ATOM 5064 O O . ALA B 1 280 ? -8.625 -24.062 5.242 1 98.56 280 ALA B O 1
ATOM 5065 N N . LEU B 1 281 ? -7.352 -23.062 6.793 1 98.38 281 LEU B N 1
ATOM 5066 C CA . LEU B 1 281 ? -7.977 -23.766 7.91 1 98.38 281 LEU B CA 1
ATOM 5067 C C . LEU B 1 281 ? -9.414 -23.297 8.102 1 98.38 281 LEU B C 1
ATOM 5069 O O . LEU B 1 281 ? -10.297 -24.109 8.398 1 98.38 281 LEU B O 1
ATOM 5073 N N . LEU B 1 282 ? -9.617 -22.062 7.879 1 98.31 282 LEU B N 1
ATOM 5074 C CA . LEU B 1 282 ? -10.945 -21.484 8.086 1 98.31 282 LEU B CA 1
ATOM 5075 C C . LEU B 1 282 ? -11.93 -22 7.043 1 98.31 282 LEU B C 1
ATOM 5077 O O . LEU B 1 282 ? -13.141 -21.906 7.234 1 98.31 282 LEU B O 1
ATOM 5081 N N . LEU B 1 283 ? -11.453 -22.5 5.953 1 98.31 283 LEU B N 1
ATOM 5082 C CA . LEU B 1 283 ? -12.32 -23.078 4.934 1 98.31 283 LEU B CA 1
ATOM 5083 C C . LEU B 1 283 ? -13.102 -24.25 5.496 1 98.31 283 LEU B C 1
ATOM 5085 O O . LEU B 1 283 ? -14.18 -24.594 4.996 1 98.31 283 LEU B O 1
ATOM 5089 N N . LEU B 1 284 ? -12.609 -24.891 6.539 1 97.75 284 LEU B N 1
ATOM 5090 C CA . LEU B 1 284 ? -13.211 -26.094 7.105 1 97.75 284 LEU B CA 1
ATOM 5091 C C . LEU B 1 284 ? -14.469 -25.75 7.902 1 97.75 284 LEU B C 1
ATOM 5093 O O . LEU B 1 284 ? -15.273 -26.625 8.219 1 97.75 284 LEU B O 1
ATOM 5097 N N . ARG B 1 285 ? -14.641 -24.484 8.156 1 96.62 285 ARG B N 1
ATOM 5098 C CA . ARG B 1 285 ? -15.727 -24.062 9.031 1 96.62 285 ARG B CA 1
ATOM 5099 C C . ARG B 1 285 ? -17.078 -24.203 8.344 1 96.62 285 ARG B C 1
ATOM 5101 O O . ARG B 1 285 ? -18.109 -24.312 9.008 1 96.62 285 ARG B O 1
ATOM 5108 N N . GLN B 1 286 ? -17.078 -24.156 7.051 1 96.88 286 GLN B N 1
ATOM 5109 C CA . GLN B 1 286 ? -18.328 -24.266 6.297 1 96.88 286 GLN B CA 1
ATOM 5110 C C . GLN B 1 286 ? -18.234 -25.375 5.246 1 96.88 286 GLN B C 1
ATOM 5112 O O . GLN B 1 286 ? -17.312 -25.391 4.434 1 96.88 286 GLN B O 1
ATOM 5117 N N . ARG B 1 287 ? -19.156 -26.188 5.227 1 95.19 287 ARG B N 1
ATOM 5118 C CA . ARG B 1 287 ? -19.172 -27.328 4.324 1 95.19 287 ARG B CA 1
ATOM 5119 C C . ARG B 1 287 ? -19.172 -26.891 2.867 1 95.19 287 ARG B C 1
ATOM 5121 O O . ARG B 1 287 ? -18.594 -27.547 2.01 1 95.19 287 ARG B O 1
ATOM 5128 N N . ARG B 1 288 ? -19.797 -25.781 2.576 1 94.5 288 ARG B N 1
ATOM 5129 C CA . ARG B 1 288 ? -19.891 -25.281 1.203 1 94.5 288 ARG B CA 1
ATOM 5130 C C . ARG B 1 288 ? -18.516 -24.891 0.68 1 94.5 288 ARG B C 1
ATOM 5132 O O . ARG B 1 288 ? -18.312 -24.766 -0.531 1 94.5 288 ARG B O 1
ATOM 5139 N N . TRP B 1 289 ? -17.516 -24.703 1.599 1 97.94 289 TRP B N 1
ATOM 5140 C CA . TRP B 1 289 ? -16.172 -24.266 1.19 1 97.94 289 TRP B CA 1
ATOM 5141 C C . TRP B 1 289 ? -15.211 -25.453 1.144 1 97.94 289 TRP B C 1
ATOM 5143 O O . TRP B 1 289 ? -14.039 -25.297 0.807 1 97.94 289 TRP B O 1
ATOM 5153 N N . TRP B 1 290 ? -15.656 -26.672 1.382 1 97.62 290 TRP B N 1
ATOM 5154 C CA . TRP B 1 290 ? -14.773 -27.828 1.479 1 97.62 290 TRP B CA 1
ATOM 5155 C C . TRP B 1 290 ? -14.133 -28.141 0.13 1 97.62 290 TRP B C 1
ATOM 5157 O O . TRP B 1 290 ? -13.016 -28.656 0.072 1 97.62 290 TRP B O 1
ATOM 5167 N N . VAL B 1 291 ? -14.859 -27.844 -0.958 1 97.38 291 VAL B N 1
ATOM 5168 C CA . VAL B 1 291 ? -14.289 -28.031 -2.285 1 97.38 291 VAL B CA 1
ATOM 5169 C C . VAL B 1 291 ? -13.016 -27.188 -2.424 1 97.38 291 VAL B C 1
ATOM 5171 O O . VAL B 1 291 ? -12.039 -27.641 -3.031 1 97.38 291 VAL B O 1
ATOM 5174 N N . LEU B 1 292 ? -13.023 -25.984 -1.836 1 98.69 292 LEU B N 1
ATOM 5175 C CA . LEU B 1 292 ? -11.859 -25.109 -1.859 1 98.69 292 LEU B CA 1
ATOM 5176 C C . LEU B 1 292 ? -10.797 -25.594 -0.873 1 98.69 292 LEU B C 1
ATOM 5178 O O . LEU B 1 292 ? -9.602 -25.484 -1.148 1 98.69 292 LEU B O 1
ATOM 5182 N N . ALA B 1 293 ? -11.234 -26.125 0.273 1 98.69 293 ALA B N 1
ATOM 5183 C CA . ALA B 1 293 ? -10.328 -26.625 1.292 1 98.69 293 ALA B CA 1
ATOM 5184 C C . ALA B 1 293 ? -9.492 -27.797 0.751 1 98.69 293 ALA B C 1
ATOM 5186 O O . ALA B 1 293 ? -8.312 -27.922 1.086 1 98.69 293 ALA B O 1
ATOM 5187 N N . ALA B 1 294 ? -10.141 -28.562 -0.087 1 98.38 294 ALA B N 1
ATOM 5188 C CA . ALA B 1 294 ? -9.5 -29.75 -0.659 1 98.38 294 ALA B CA 1
ATOM 5189 C C . ALA B 1 294 ? -8.305 -29.359 -1.529 1 98.38 294 ALA B C 1
ATOM 5191 O O . ALA B 1 294 ? -7.414 -30.172 -1.777 1 98.38 294 ALA B O 1
ATOM 5192 N N . PHE B 1 295 ? -8.281 -28.156 -1.992 1 98.5 295 PHE B N 1
ATOM 5193 C CA . PHE B 1 295 ? -7.152 -27.641 -2.756 1 98.5 295 PHE B CA 1
ATOM 5194 C C . PHE B 1 295 ? -6.191 -26.891 -1.853 1 98.5 295 PHE B C 1
ATOM 5196 O O . PHE B 1 295 ? -4.988 -27.172 -1.842 1 98.5 295 PHE B O 1
ATOM 5203 N N . ALA B 1 296 ? -6.688 -25.969 -1.023 1 98.69 296 ALA B N 1
ATOM 5204 C CA . ALA B 1 296 ? -5.887 -25.016 -0.258 1 98.69 296 ALA B CA 1
ATOM 5205 C C . ALA B 1 296 ? -5.047 -25.734 0.797 1 98.69 296 ALA B C 1
ATOM 5207 O O . ALA B 1 296 ? -3.877 -25.391 1.001 1 98.69 296 ALA B O 1
ATOM 5208 N N . LEU B 1 297 ? -5.605 -26.703 1.494 1 98.31 297 LEU B N 1
ATOM 5209 C CA . LEU B 1 297 ? -4.922 -27.359 2.609 1 98.31 297 LEU B CA 1
ATOM 5210 C C . LEU B 1 297 ? -3.73 -28.172 2.119 1 98.31 297 LEU B C 1
ATOM 5212 O O . LEU B 1 297 ? -2.611 -28 2.607 1 98.31 297 LEU B O 1
ATOM 5216 N N . PRO B 1 298 ? -3.932 -29.047 1.096 1 97.56 298 PRO B N 1
ATOM 5217 C CA . PRO B 1 298 ? -2.752 -29.75 0.593 1 97.56 298 PRO B CA 1
ATOM 5218 C C . PRO B 1 298 ? -1.704 -28.812 0.005 1 97.56 298 PRO B C 1
ATOM 5220 O O . PRO B 1 298 ? -0.503 -29.047 0.139 1 97.56 298 PRO B O 1
ATOM 5223 N N . LEU B 1 299 ? -2.15 -27.766 -0.681 1 97.19 299 LEU B N 1
ATOM 5224 C CA . LEU B 1 299 ? -1.211 -26.812 -1.254 1 97.19 299 LEU B CA 1
ATOM 5225 C C . LEU B 1 299 ? -0.364 -26.172 -0.163 1 97.19 299 LEU B C 1
ATOM 5227 O O . LEU B 1 299 ? 0.862 -26.094 -0.279 1 97.19 299 LEU B O 1
ATOM 5231 N N . MET B 1 300 ? -0.998 -25.672 0.949 1 96.25 300 MET B N 1
ATOM 5232 C CA . MET B 1 300 ? -0.27 -25.062 2.053 1 96.25 300 MET B CA 1
ATOM 5233 C C . MET B 1 300 ? 0.693 -26.047 2.695 1 96.25 300 MET B C 1
ATOM 5235 O O . MET B 1 300 ? 1.816 -25.688 3.053 1 96.25 300 MET B O 1
ATOM 5239 N N . LEU B 1 301 ? 0.242 -27.297 2.854 1 94 301 LEU B N 1
ATOM 5240 C CA . LEU B 1 301 ? 1.096 -28.328 3.443 1 94 301 LEU B CA 1
ATOM 5241 C C . LEU B 1 301 ? 2.35 -28.547 2.602 1 94 301 LEU B C 1
ATOM 5243 O O . LEU B 1 301 ? 3.459 -28.594 3.133 1 94 301 LEU B O 1
ATOM 5247 N N . VAL B 1 302 ? 2.201 -28.609 1.305 1 93.12 302 VAL B N 1
ATOM 5248 C CA . VAL B 1 302 ? 3.326 -28.812 0.397 1 93.12 302 VAL B CA 1
ATOM 5249 C C . VAL B 1 302 ? 4.242 -27.594 0.435 1 93.12 302 VAL B C 1
ATOM 5251 O O . VAL B 1 302 ? 5.469 -27.719 0.485 1 93.12 302 VAL B O 1
ATOM 5254 N N . LEU B 1 303 ? 3.693 -26.406 0.477 1 92.94 303 LEU B N 1
ATOM 5255 C CA . LEU B 1 303 ? 4.48 -25.172 0.479 1 92.94 303 LEU B CA 1
ATOM 5256 C C . LEU B 1 303 ? 5.332 -25.078 1.739 1 92.94 303 LEU B C 1
ATOM 5258 O O . LEU B 1 303 ? 6.469 -24.594 1.688 1 92.94 303 LEU B O 1
ATOM 5262 N N . TRP B 1 304 ? 4.773 -25.516 2.877 1 91.31 304 TRP B N 1
ATOM 5263 C CA . TRP B 1 304 ? 5.469 -25.391 4.152 1 91.31 304 TRP B CA 1
ATOM 5264 C C . TRP B 1 304 ? 6.484 -26.516 4.332 1 91.31 304 TRP B C 1
ATOM 5266 O O . TRP B 1 304 ? 7.379 -26.422 5.176 1 91.31 304 TRP B O 1
ATOM 5276 N N . THR B 1 305 ? 6.422 -27.562 3.551 1 85.69 305 THR B N 1
ATOM 5277 C CA . THR B 1 305 ? 7.289 -28.719 3.754 1 85.69 305 THR B CA 1
ATOM 5278 C C . THR B 1 305 ? 8.383 -28.766 2.686 1 85.69 305 THR B C 1
ATOM 5280 O O . THR B 1 305 ? 9.492 -29.219 2.949 1 85.69 305 THR B O 1
ATOM 5283 N N . VAL B 1 306 ? 8.148 -28.312 1.53 1 74.94 306 VAL B N 1
ATOM 5284 C CA . VAL B 1 306 ? 9.062 -28.609 0.435 1 74.94 306 VAL B CA 1
ATOM 5285 C C . VAL B 1 306 ? 9.766 -27.328 -0.016 1 74.94 306 VAL B C 1
ATOM 5287 O O . VAL B 1 306 ? 10.891 -27.375 -0.518 1 74.94 306 VAL B O 1
ATOM 5290 N N . GLY B 1 307 ? 9.18 -26.141 0.204 1 73.88 307 GLY B N 1
ATOM 5291 C CA . GLY B 1 307 ? 9.773 -25.016 -0.51 1 73.88 307 GLY B CA 1
ATOM 5292 C C . GLY B 1 307 ? 9.586 -23.688 0.199 1 73.88 307 GLY B C 1
ATOM 5293 O O . GLY B 1 307 ? 8.531 -23.062 0.091 1 73.88 307 GLY B O 1
ATOM 5294 N N . LEU B 1 308 ? 10.711 -23.266 0.805 1 80.06 308 LEU B N 1
ATOM 5295 C CA . LEU B 1 308 ? 10.547 -22 1.53 1 80.06 308 LEU B CA 1
ATOM 5296 C C . LEU B 1 308 ? 11.109 -20.828 0.732 1 80.06 308 LEU B C 1
ATOM 5298 O O . LEU B 1 308 ? 10.734 -19.688 0.958 1 80.06 308 LEU B O 1
ATOM 5302 N N . VAL B 1 309 ? 11.93 -21.203 -0.268 1 78.5 309 VAL B N 1
ATOM 5303 C CA . VAL B 1 309 ? 12.609 -20.125 -0.999 1 78.5 309 VAL B CA 1
ATOM 5304 C C . VAL B 1 309 ? 11.609 -19.391 -1.883 1 78.5 309 VAL B C 1
ATOM 5306 O O . VAL B 1 309 ? 11.695 -18.172 -2.053 1 78.5 309 VAL B O 1
ATOM 5309 N N . GLY B 1 310 ? 10.602 -20.062 -2.424 1 88.38 310 GLY B N 1
ATOM 5310 C CA . GLY B 1 310 ? 9.586 -19.438 -3.248 1 88.38 310 GLY B CA 1
ATOM 5311 C C . GLY B 1 310 ? 8.266 -19.25 -2.527 1 88.38 310 GLY B C 1
ATOM 5312 O O . GLY B 1 310 ? 7.234 -19.016 -3.162 1 88.38 310 GLY B O 1
ATOM 5313 N N . LEU B 1 311 ? 8.344 -19.281 -1.232 1 91.19 311 LEU B N 1
ATOM 5314 C CA . LEU B 1 311 ? 7.125 -19.328 -0.438 1 91.19 311 LEU B CA 1
ATOM 5315 C C . LEU B 1 311 ? 6.348 -18.031 -0.563 1 91.19 311 LEU B C 1
ATOM 5317 O O . LEU B 1 311 ? 5.117 -18.016 -0.49 1 91.19 311 LEU B O 1
ATOM 5321 N N . GLY B 1 312 ? 7.039 -16.922 -0.745 1 92.44 312 GLY B N 1
ATOM 5322 C CA . GLY B 1 312 ? 6.328 -15.664 -0.946 1 92.44 312 GLY B CA 1
ATOM 5323 C C . GLY B 1 312 ? 5.426 -15.68 -2.166 1 92.44 312 GLY B C 1
ATOM 5324 O O . GLY B 1 312 ? 4.215 -15.477 -2.051 1 92.44 312 GLY B O 1
ATOM 5325 N N . ARG B 1 313 ? 5.957 -16.016 -3.285 1 93.62 313 ARG B N 1
ATOM 5326 C CA . ARG B 1 313 ? 5.191 -16.016 -4.527 1 93.62 313 ARG B CA 1
ATOM 5327 C C . ARG B 1 313 ? 4.164 -17.141 -4.539 1 93.62 313 ARG B C 1
ATOM 5329 O O . ARG B 1 313 ? 3.041 -16.969 -5.012 1 93.62 313 ARG B O 1
ATOM 5336 N N . TYR B 1 314 ? 4.504 -18.328 -3.957 1 94.62 314 TYR B N 1
ATOM 5337 C CA . TYR B 1 314 ? 3.59 -19.469 -3.986 1 94.62 314 TYR B CA 1
ATOM 5338 C C . TYR B 1 314 ? 2.408 -19.234 -3.053 1 94.62 314 TYR B C 1
ATOM 5340 O O . TYR B 1 314 ? 1.281 -19.641 -3.357 1 94.62 314 TYR B O 1
ATOM 5348 N N . SER B 1 315 ? 2.711 -18.641 -1.906 1 95.88 315 SER B N 1
ATOM 5349 C CA . SER B 1 315 ? 1.626 -18.391 -0.962 1 95.88 315 SER B CA 1
ATOM 5350 C C . SER B 1 315 ? 0.6 -17.422 -1.543 1 95.88 315 SER B C 1
ATOM 5352 O O . SER B 1 315 ? -0.582 -17.484 -1.2 1 95.88 315 SER B O 1
ATOM 5354 N N . ALA B 1 316 ? 1.033 -16.578 -2.457 1 96.56 316 ALA B N 1
ATOM 5355 C CA . ALA B 1 316 ? 0.14 -15.625 -3.109 1 96.56 316 ALA B CA 1
ATOM 5356 C C . ALA B 1 316 ? -0.813 -16.344 -4.07 1 96.56 316 ALA B C 1
ATOM 5358 O O . ALA B 1 316 ? -1.822 -15.766 -4.484 1 96.56 316 ALA B O 1
ATOM 5359 N N . ALA B 1 317 ? -0.53 -17.578 -4.387 1 96.38 317 ALA B N 1
ATOM 5360 C CA . ALA B 1 317 ? -1.353 -18.312 -5.348 1 96.38 317 ALA B CA 1
ATOM 5361 C C . ALA B 1 317 ? -2.363 -19.203 -4.633 1 96.38 317 ALA B C 1
ATOM 5363 O O . ALA B 1 317 ? -3.117 -19.938 -5.277 1 96.38 317 ALA B O 1
ATOM 5364 N N . VAL B 1 318 ? -2.395 -19.141 -3.299 1 98.38 318 VAL B N 1
ATOM 5365 C CA . VAL B 1 318 ? -3.365 -19.906 -2.529 1 98.38 318 VAL B CA 1
ATOM 5366 C C . VAL B 1 318 ? -4.688 -19.141 -2.455 1 98.38 318 VAL B C 1
ATOM 5368 O O . VAL B 1 318 ? -5.168 -18.828 -1.365 1 98.38 318 VAL B O 1
ATOM 5371 N N . TRP B 1 319 ? -5.34 -18.984 -3.549 1 98.69 319 TRP B N 1
ATOM 5372 C CA . TRP B 1 319 ? -6.469 -18.078 -3.707 1 98.69 319 TRP B CA 1
ATOM 5373 C C . TRP B 1 319 ? -7.664 -18.547 -2.889 1 98.69 319 TRP B C 1
ATOM 5375 O O . TRP B 1 319 ? -8.422 -17.734 -2.352 1 98.69 319 TRP B O 1
ATOM 5385 N N . PRO B 1 320 ? -7.926 -19.922 -2.678 1 98.81 320 PRO B N 1
ATOM 5386 C CA . PRO B 1 320 ? -9.094 -20.312 -1.899 1 98.81 320 PRO B CA 1
ATOM 5387 C C . PRO B 1 320 ? -9.078 -19.766 -0.474 1 98.81 320 PRO B C 1
ATOM 5389 O O . PRO B 1 320 ? -10.133 -19.516 0.108 1 98.81 320 PRO B O 1
ATOM 5392 N N . ALA B 1 321 ? -7.883 -19.625 0.067 1 98.69 321 ALA B N 1
ATOM 5393 C CA . ALA B 1 321 ? -7.699 -19.25 1.467 1 98.69 321 ALA B CA 1
ATOM 5394 C C . ALA B 1 321 ? -8.242 -17.844 1.733 1 98.69 321 ALA B C 1
ATOM 5396 O O . ALA B 1 321 ? -8.547 -17.5 2.877 1 98.69 321 ALA B O 1
ATOM 5397 N N . PHE B 1 322 ? -8.414 -17.047 0.724 1 98.69 322 PHE B N 1
ATOM 5398 C CA . PHE B 1 322 ? -8.766 -15.648 0.919 1 98.69 322 PHE B CA 1
ATOM 5399 C C . PHE B 1 322 ? -10.273 -15.484 1.031 1 98.69 322 PHE B C 1
ATOM 5401 O O . PHE B 1 322 ? -10.758 -14.445 1.494 1 98.69 322 PHE B O 1
ATOM 5408 N N . LEU B 1 323 ? -11.055 -16.531 0.638 1 98.62 323 LEU B N 1
ATOM 5409 C CA . LEU B 1 323 ? -12.508 -16.438 0.743 1 98.62 323 LEU B CA 1
ATOM 5410 C C . LEU B 1 323 ? -12.945 -16.375 2.203 1 98.62 323 LEU B C 1
ATOM 5412 O O . LEU B 1 323 ? -13.633 -15.445 2.609 1 98.62 323 LEU B O 1
ATOM 5416 N N . PRO B 1 324 ? -12.531 -17.359 3.049 1 98.56 324 PRO B N 1
ATOM 5417 C CA . PRO B 1 324 ? -12.969 -17.281 4.445 1 98.56 324 PRO B CA 1
ATOM 5418 C C . PRO B 1 324 ? -12.383 -16.078 5.18 1 98.56 324 PRO B C 1
ATOM 5420 O O . PRO B 1 324 ? -13.023 -15.523 6.078 1 98.56 324 PRO B O 1
ATOM 5423 N N . LEU B 1 325 ? -11.156 -15.664 4.879 1 98.25 325 LEU B N 1
ATOM 5424 C CA . LEU B 1 325 ? -10.57 -14.469 5.48 1 98.25 325 LEU B CA 1
ATOM 5425 C C . LEU B 1 325 ? -11.367 -13.227 5.109 1 98.25 325 LEU B C 1
ATOM 5427 O O . LEU B 1 325 ? -11.641 -12.383 5.965 1 98.25 325 LEU B O 1
ATOM 5431 N N . GLY B 1 326 ? -11.703 -13.156 3.83 1 97.75 326 GLY B N 1
ATOM 5432 C CA . GLY B 1 326 ? -12.547 -12.055 3.381 1 97.75 326 GLY B CA 1
ATOM 5433 C C . GLY B 1 326 ? -13.922 -12.047 4.023 1 97.75 326 GLY B C 1
ATOM 5434 O O . GLY B 1 326 ? -14.445 -10.992 4.367 1 97.75 326 GLY B O 1
ATOM 5435 N N . ALA B 1 327 ? -14.461 -13.211 4.145 1 97.56 327 ALA B N 1
ATOM 5436 C CA . ALA B 1 327 ? -15.773 -13.328 4.781 1 97.56 327 ALA B CA 1
ATOM 5437 C C . ALA B 1 327 ? -15.719 -12.859 6.234 1 97.56 327 ALA B C 1
ATOM 5439 O O . ALA B 1 327 ? -16.641 -12.195 6.711 1 97.56 327 ALA B O 1
ATOM 5440 N N . TRP B 1 328 ? -14.688 -13.234 6.914 1 97 328 TRP B N 1
ATOM 5441 C CA . TRP B 1 328 ? -14.5 -12.82 8.297 1 97 328 TRP B CA 1
ATOM 5442 C C . TRP B 1 328 ? -14.32 -11.312 8.398 1 97 328 TRP B C 1
ATOM 5444 O O . TRP B 1 328 ? -14.922 -10.664 9.258 1 97 328 TRP B O 1
ATOM 5454 N N . LEU B 1 329 ? -13.602 -10.703 7.527 1 95.38 329 LEU B N 1
ATOM 5455 C CA . LEU B 1 329 ? -13.312 -9.273 7.535 1 95.38 329 LEU B CA 1
ATOM 5456 C C . LEU B 1 329 ? -14.523 -8.469 7.105 1 95.38 329 LEU B C 1
ATOM 5458 O O . LEU B 1 329 ? -14.734 -7.348 7.578 1 95.38 329 LEU B O 1
ATOM 5462 N N . ALA B 1 330 ? -15.273 -9.031 6.191 1 94.75 330 ALA B N 1
ATOM 5463 C CA . ALA B 1 330 ? -16.438 -8.336 5.66 1 94.75 330 ALA B CA 1
ATOM 5464 C C . ALA B 1 330 ? -17.422 -7.969 6.77 1 94.75 330 ALA B C 1
ATOM 5466 O O . ALA B 1 330 ? -18.156 -6.992 6.66 1 94.75 330 ALA B O 1
ATOM 5467 N N . ARG B 1 331 ? -17.344 -8.68 7.848 1 92.5 331 ARG B N 1
ATOM 5468 C CA . ARG B 1 331 ? -18.266 -8.461 8.961 1 92.5 331 ARG B CA 1
ATOM 5469 C C . ARG B 1 331 ? -17.656 -7.527 10 1 92.5 331 ARG B C 1
ATOM 5471 O O . ARG B 1 331 ? -18.312 -7.145 10.969 1 92.5 331 ARG B O 1
ATOM 5478 N N . ARG B 1 332 ? -16.5 -7.117 9.789 1 91.25 332 ARG B N 1
ATOM 5479 C CA . ARG B 1 332 ? -15.773 -6.27 10.727 1 91.25 332 ARG B CA 1
ATOM 5480 C C . ARG B 1 332 ? -15.18 -5.059 10.023 1 91.25 332 ARG B C 1
ATOM 5482 O O . ARG B 1 332 ? -13.953 -4.953 9.883 1 91.25 332 ARG B O 1
ATOM 5489 N N . PRO B 1 333 ? -15.961 -4.16 9.719 1 79.88 333 PRO B N 1
ATOM 5490 C CA . PRO B 1 333 ? -15.508 -3.016 8.922 1 79.88 333 PRO B CA 1
ATOM 5491 C C . PRO B 1 333 ? -14.359 -2.256 9.57 1 79.88 333 PRO B C 1
ATOM 5493 O O . PRO B 1 333 ? -13.508 -1.703 8.875 1 79.88 333 PRO B O 1
ATOM 5496 N N . ALA B 1 334 ? -14.242 -2.219 10.891 1 83.75 334 ALA B N 1
ATOM 5497 C CA . ALA B 1 334 ? -13.188 -1.497 11.609 1 83.75 334 ALA B CA 1
ATOM 5498 C C . ALA B 1 334 ? -11.828 -2.154 11.398 1 83.75 334 ALA B C 1
ATOM 5500 O O . ALA B 1 334 ? -10.789 -1.516 11.578 1 83.75 334 ALA B O 1
ATOM 5501 N N . LEU B 1 335 ? -11.867 -3.41 10.969 1 91 335 LEU B N 1
ATOM 5502 C CA . LEU B 1 335 ? -10.617 -4.137 10.75 1 91 335 LEU B CA 1
ATOM 5503 C C . LEU B 1 335 ? -10.328 -4.289 9.266 1 91 335 LEU B C 1
ATOM 5505 O O . LEU B 1 335 ? -9.164 -4.34 8.852 1 91 335 LEU B O 1
ATOM 5509 N N . ARG B 1 336 ? -11.352 -4.383 8.477 1 93.81 336 ARG B N 1
ATOM 5510 C CA . ARG B 1 336 ? -11.234 -4.703 7.055 1 93.81 336 ARG B CA 1
ATOM 5511 C C . ARG B 1 336 ? -10.312 -3.717 6.344 1 93.81 336 ARG B C 1
ATOM 5513 O O . ARG B 1 336 ? -9.266 -4.102 5.824 1 93.81 336 ARG B O 1
ATOM 5520 N N . ASP B 1 337 ? -10.695 -2.432 6.402 1 92.88 337 ASP B N 1
ATOM 5521 C CA . ASP B 1 337 ? -9.984 -1.425 5.621 1 92.88 337 ASP B CA 1
ATOM 5522 C C . ASP B 1 337 ? -8.578 -1.193 6.18 1 92.88 337 ASP B C 1
ATOM 5524 O O . ASP B 1 337 ? -7.605 -1.139 5.426 1 92.88 337 ASP B O 1
ATOM 5528 N N . PRO B 1 338 ? -8.438 -1.149 7.523 1 91.25 338 PRO B N 1
ATOM 5529 C CA . PRO B 1 338 ? -7.098 -0.978 8.078 1 91.25 338 PRO B CA 1
ATOM 5530 C C . PRO B 1 338 ? -6.156 -2.123 7.715 1 91.25 338 PRO B C 1
ATOM 5532 O O . PRO B 1 338 ? -4.992 -1.89 7.387 1 91.25 338 PRO B O 1
ATOM 5535 N N . ILE B 1 339 ? -6.629 -3.355 7.727 1 93.5 339 ILE B N 1
ATOM 5536 C CA . ILE B 1 339 ? -5.805 -4.52 7.414 1 93.5 339 ILE B CA 1
ATOM 5537 C C . ILE B 1 339 ? -5.406 -4.492 5.941 1 93.5 339 ILE B C 1
ATOM 5539 O O . ILE B 1 339 ? -4.242 -4.719 5.602 1 93.5 339 ILE B O 1
ATOM 5543 N N . ILE B 1 340 ? -6.34 -4.191 5.09 1 94.56 340 ILE B N 1
ATOM 5544 C CA . ILE B 1 340 ? -6.086 -4.129 3.654 1 94.56 340 ILE B CA 1
ATOM 5545 C C . ILE B 1 340 ? -5.066 -3.031 3.359 1 94.56 340 ILE B C 1
ATOM 5547 O O . ILE B 1 340 ? -4.141 -3.23 2.57 1 94.56 340 ILE B O 1
ATOM 5551 N N . LEU B 1 341 ? -5.234 -1.911 4.016 1 93.81 341 LEU B N 1
ATOM 5552 C CA . LEU B 1 341 ? -4.297 -0.803 3.855 1 93.81 341 LEU B CA 1
ATOM 5553 C C . LEU B 1 341 ? -2.891 -1.214 4.281 1 93.81 341 LEU B C 1
ATOM 5555 O O . LEU B 1 341 ? -1.92 -0.943 3.57 1 93.81 341 LEU B O 1
ATOM 5559 N N . GLY B 1 342 ? -2.791 -1.841 5.438 1 93.69 342 GLY B N 1
ATOM 5560 C CA . GLY B 1 342 ? -1.493 -2.289 5.914 1 93.69 342 GLY B CA 1
ATOM 5561 C C . GLY B 1 342 ? -0.816 -3.266 4.973 1 93.69 342 GLY B C 1
ATOM 5562 O O . GLY B 1 342 ? 0.384 -3.154 4.711 1 93.69 342 GLY B O 1
ATOM 5563 N N . CYS B 1 343 ? -1.564 -4.203 4.426 1 95.5 343 CYS B N 1
ATOM 5564 C CA . CYS B 1 343 ? -1.037 -5.18 3.48 1 95.5 343 CYS B CA 1
ATOM 5565 C C . CYS B 1 343 ? -0.539 -4.5 2.213 1 95.5 343 CYS B C 1
ATOM 5567 O O . CYS B 1 343 ? 0.54 -4.824 1.711 1 95.5 343 CYS B O 1
ATOM 5569 N N . ALA B 1 344 ? -1.328 -3.582 1.756 1 96.06 344 ALA B N 1
ATOM 5570 C CA . ALA B 1 344 ? -0.979 -2.883 0.521 1 96.06 344 ALA B CA 1
ATOM 5571 C C . ALA B 1 344 ? 0.298 -2.066 0.697 1 96.06 344 ALA B C 1
ATOM 5573 O O . ALA B 1 344 ? 1.155 -2.043 -0.19 1 96.06 344 ALA B O 1
ATOM 5574 N N . LEU B 1 345 ? 0.418 -1.374 1.83 1 94.75 345 LEU B N 1
ATOM 5575 C CA . LEU B 1 345 ? 1.621 -0.604 2.125 1 94.75 345 LEU B CA 1
ATOM 5576 C C . LEU B 1 345 ? 2.857 -1.497 2.111 1 94.75 345 LEU B C 1
ATOM 5578 O O . LEU B 1 345 ? 3.861 -1.166 1.477 1 94.75 345 LEU B O 1
ATOM 5582 N N . PHE B 1 346 ? 2.717 -2.598 2.76 1 93.62 346 PHE B N 1
ATOM 5583 C CA . PHE B 1 346 ? 3.836 -3.527 2.854 1 93.62 346 PHE B CA 1
ATOM 5584 C C . PHE B 1 346 ? 4.184 -4.098 1.482 1 93.62 346 PHE B C 1
ATOM 5586 O O . PHE B 1 346 ? 5.359 -4.27 1.155 1 93.62 346 PHE B O 1
ATOM 5593 N N . GLN B 1 347 ? 3.199 -4.375 0.671 1 95.31 347 GLN B N 1
ATOM 5594 C CA . GLN B 1 347 ? 3.395 -4.871 -0.686 1 95.31 347 GLN B CA 1
ATOM 5595 C C . GLN B 1 347 ? 4.188 -3.877 -1.529 1 95.31 347 GLN B C 1
ATOM 5597 O O . GLN B 1 347 ? 5.027 -4.273 -2.338 1 95.31 347 GLN B O 1
ATOM 5602 N N . GLY B 1 348 ? 3.838 -2.615 -1.379 1 94.19 348 GLY B N 1
ATOM 5603 C CA . GLY B 1 348 ? 4.566 -1.597 -2.119 1 94.19 348 GLY B CA 1
ATOM 5604 C C . GLY B 1 348 ? 6.07 -1.672 -1.915 1 94.19 348 GLY B C 1
ATOM 5605 O O . GLY B 1 348 ? 6.84 -1.532 -2.867 1 94.19 348 GLY B O 1
ATOM 5606 N N . MET B 1 349 ? 6.484 -1.94 -0.737 1 90.81 349 MET B N 1
ATOM 5607 C CA . MET B 1 349 ? 7.906 -2.07 -0.424 1 90.81 349 MET B CA 1
ATOM 5608 C C . MET B 1 349 ? 8.508 -3.295 -1.107 1 90.81 349 MET B C 1
ATOM 5610 O O . MET B 1 349 ? 9.617 -3.232 -1.639 1 90.81 349 MET B O 1
ATOM 5614 N N . LEU B 1 350 ? 7.793 -4.352 -1.062 1 92.88 350 LEU B N 1
ATOM 5615 C CA . LEU B 1 350 ? 8.305 -5.582 -1.655 1 92.88 350 LEU B CA 1
ATOM 5616 C C . LEU B 1 350 ? 8.445 -5.441 -3.166 1 92.88 350 LEU B C 1
ATOM 5618 O O . LEU B 1 350 ? 9.375 -5.992 -3.764 1 92.88 350 LEU B O 1
ATOM 5622 N N . VAL B 1 351 ? 7.508 -4.723 -3.766 1 92.94 351 VAL B N 1
ATOM 5623 C CA . VAL B 1 351 ? 7.59 -4.465 -5.199 1 92.94 351 VAL B CA 1
ATOM 5624 C C . VAL B 1 351 ? 8.836 -3.646 -5.508 1 92.94 351 VAL B C 1
ATOM 5626 O O . VAL B 1 351 ? 9.531 -3.906 -6.496 1 92.94 351 VAL B O 1
ATOM 5629 N N . TYR B 1 352 ? 9.109 -2.641 -4.664 1 88.44 352 TYR B N 1
ATOM 5630 C CA . TYR B 1 352 ? 10.328 -1.861 -4.828 1 88.44 352 TYR B CA 1
ATOM 5631 C C . TYR B 1 352 ? 11.555 -2.766 -4.859 1 88.44 352 TYR B C 1
ATOM 5633 O O . TYR B 1 352 ? 12.398 -2.646 -5.754 1 88.44 352 TYR B O 1
ATOM 5641 N N . PHE B 1 353 ? 11.648 -3.697 -3.906 1 87.94 353 PHE B N 1
ATOM 5642 C CA . PHE B 1 353 ? 12.789 -4.609 -3.83 1 87.94 353 PHE B CA 1
ATOM 5643 C C . PHE B 1 353 ? 12.875 -5.473 -5.086 1 87.94 353 PHE B C 1
ATOM 5645 O O . PHE B 1 353 ? 13.953 -5.652 -5.648 1 87.94 353 PHE B O 1
ATOM 5652 N N . PHE B 1 354 ? 11.781 -5.906 -5.539 1 90.56 354 PHE B N 1
ATOM 5653 C CA . PHE B 1 354 ? 11.781 -6.809 -6.688 1 90.56 354 PHE B CA 1
ATOM 5654 C C . PHE B 1 354 ? 12.234 -6.082 -7.949 1 90.56 354 PHE B C 1
ATOM 5656 O O . PHE B 1 354 ? 13.086 -6.582 -8.688 1 90.56 354 PHE B O 1
ATOM 5663 N N . VAL B 1 355 ? 11.688 -4.898 -8.172 1 88.5 355 VAL B N 1
ATOM 5664 C CA . VAL B 1 355 ? 11.961 -4.164 -9.398 1 88.5 355 VAL B CA 1
ATOM 5665 C C . VAL B 1 355 ? 13.406 -3.693 -9.414 1 88.5 355 VAL B C 1
ATOM 5667 O O . VAL B 1 355 ? 13.977 -3.443 -10.477 1 88.5 355 VAL B O 1
ATOM 5670 N N . HIS B 1 356 ? 14.016 -3.621 -8.273 1 84.94 356 HIS B N 1
ATOM 5671 C CA . HIS B 1 356 ? 15.43 -3.26 -8.195 1 84.94 356 HIS B CA 1
ATOM 5672 C C . HIS B 1 356 ? 16.312 -4.5 -8.07 1 84.94 356 HIS B C 1
ATOM 5674 O O . HIS B 1 356 ? 17.438 -4.418 -7.594 1 84.94 356 HIS B O 1
ATOM 5680 N N . SER B 1 357 ? 15.742 -5.699 -8.297 1 84.62 357 SER B N 1
ATOM 5681 C CA . SER B 1 357 ? 16.422 -6.969 -8.539 1 84.62 357 SER B CA 1
ATOM 5682 C C . SER B 1 357 ? 16.906 -7.598 -7.238 1 84.62 357 SER B C 1
ATOM 5684 O O . SER B 1 357 ? 17.859 -8.367 -7.23 1 84.62 357 SER B O 1
ATOM 5686 N N . TYR B 1 358 ? 16.297 -7.168 -6.117 1 82.94 358 TYR B N 1
ATOM 5687 C CA . TYR B 1 358 ? 16.531 -7.945 -4.902 1 82.94 358 TYR B CA 1
ATOM 5688 C C . TYR B 1 358 ? 15.898 -9.328 -5.02 1 82.94 358 TYR B C 1
ATOM 5690 O O . TYR B 1 358 ? 14.898 -9.508 -5.719 1 82.94 358 TYR B O 1
ATOM 5698 N N . PRO B 1 359 ? 16.438 -10.266 -4.391 1 83.5 359 PRO B N 1
ATOM 5699 C CA . PRO B 1 359 ? 15.938 -11.633 -4.535 1 83.5 359 PRO B CA 1
ATOM 5700 C C . PRO B 1 359 ? 14.695 -11.898 -3.689 1 83.5 359 PRO B C 1
ATOM 5702 O O . PRO B 1 359 ? 14.719 -12.75 -2.801 1 83.5 359 PRO B O 1
ATOM 5705 N N . ILE B 1 360 ? 13.648 -11.242 -4 1 86.88 360 ILE B N 1
ATOM 5706 C CA . ILE B 1 360 ? 12.344 -11.492 -3.395 1 86.88 360 ILE B CA 1
ATOM 5707 C C . ILE B 1 360 ? 11.633 -12.609 -4.148 1 86.88 360 ILE B C 1
ATOM 5709 O O . ILE B 1 360 ? 11.477 -12.547 -5.371 1 86.88 360 ILE B O 1
ATOM 5713 N N . ASN B 1 361 ? 11.266 -13.672 -3.389 1 86.5 361 ASN B N 1
ATOM 5714 C CA . ASN B 1 361 ? 10.727 -14.844 -4.062 1 86.5 361 ASN B CA 1
ATOM 5715 C C . ASN B 1 361 ? 9.5 -15.398 -3.334 1 86.5 361 ASN B C 1
ATOM 5717 O O . ASN B 1 361 ? 9.562 -15.688 -2.139 1 86.5 361 ASN B O 1
#

Foldseek 3Di:
DVVVCVLLVLLLVLLVVLVVVLQVLQQVLCVVDVPLADPPDHPPDRSGLLLQQFDVSVLLLVCLVPNCPDLLSLLFFNLLSVQLNVQCVVPVDRSSNSLLVVLSVLQSLLLSLQLVLLVVLDPNLLSSLLSLLLCLALLLCNSRHSALLSVLSNLLSVLLVCLLVVNLLVSLQSLLSSCSRPVLSLLLLLLSVVSQQVVVVHDPVSCVDPSVVSSVSNVVSNQVSLVVCCVPVVGSCSNVVSCCPPVVQQAAAQVCVVVVNDDPLLVVLVVSLVQLVVLLVLLVVDPSSVSLNSRLVVSSVSLRGGHSLCSSNSSSSSSSSSSSVSNVVSVPVVCSVVVSVVSNVSSSVLSSCSSSRNSRD/DVVVCVLLVLLLVLLVVLVVVLQVLLQVLCVVDVPQFDPPDHDPDSDGLLLQQFDVSVLLLVCLVPNCPDLLSLLFFNLLSVQLNVQCVVPVDRSSNSLLVVLSVLQSLLLSLQLVLLVVLDPNLLSSLLSLLLCLALLLCNSRHSALLSVLSNLLSVLLVCLLVVNLLVSLQSLLSSCSRPVLSLLLLLLSVVSQQVVVVHDPVSCVDPSVVSSVSNVVSNLVSLVVCCVVVVHSCSNVVSCCPPVVQQAAAVVCVVVVNDDPLLVVLVVSLVQLVVLLVLLVVDPSSVSLNSRLVVSSVSLRGGHSLCSSSSSSSSSSSSSSVSNVVSVPVVCSVVVSVVSNVSSSVLSSCSSSRNSRD